Protein AF-A0A9X2FZ15-F1 (afdb_monomer)

Organism: NCBI:txid2955316

Radius of gyration: 39.69 Å; Cα contacts (8 Å, |Δi|>4): 1031; chains: 1; bounding box: 92×50×105 Å

Sequence (385 aa):
AGALTAAAVDLENRGTAGAEGDGANATDGGAPWITTAADPGEAVTFPMRIENLGPTADSYNLSLATPLPAGWLVEFRLADGTIVSNTGTLPSGTAREIDVIVTPPAGARAATVPVEIAVTSPVSGQGDQIHNAIAVNAVADLSITADQTVQAAPGGTVDILHTLTNEGNVDITAGAIGVTGLSAFSGAIYHDANGDGRLDATDPLVTDIADITGGLAAGETLSLIHHVQVSGVAGQTEAATLTIGSSLNGGALSDADTSDNSLVDRITVVSGDVVLVKTQAVDPGCTGTPGSYGKTRQDVSPGQCIRYRITASNSGADPVSDVVVQDIVPAYTALETCGTACAAAVTPAGSSSVDITAAPNIRSTHGTLAPGGVATLEFTVRVDD

InterPro domains:
  IPR001434 Large cysteine-rich periplasmic protein OmcB-like, DUF11 domain [PF01345] (298-383)
  IPR018905 Alpha-galactosidase, NEW3 domain [PF10633] (39-120)
  IPR047589 DUF11 repeat [TIGR01451] (297-333)

Structure (mmCIF, N/CA/C/O backbone):
data_AF-A0A9X2FZ15-F1
#
_entry.id   AF-A0A9X2FZ15-F1
#
loop_
_atom_site.group_PDB
_atom_site.id
_atom_site.type_symbol
_atom_site.label_atom_id
_atom_site.label_alt_id
_atom_site.label_comp_id
_atom_site.label_asym_id
_atom_site.label_entity_id
_atom_site.label_seq_id
_atom_site.pdbx_PDB_ins_code
_atom_site.Cartn_x
_atom_site.Cartn_y
_atom_site.Cartn_z
_atom_site.occupancy
_atom_site.B_iso_or_equiv
_atom_site.auth_seq_id
_atom_site.auth_comp_id
_atom_site.auth_asym_id
_atom_site.auth_atom_id
_atom_site.pdbx_PDB_model_num
ATOM 1 N N . ALA A 1 1 ? -39.139 -5.967 64.032 1.00 39.38 1 ALA A N 1
ATOM 2 C CA . ALA A 1 1 ? -38.500 -6.837 63.031 1.00 39.38 1 ALA A CA 1
ATOM 3 C C . ALA A 1 1 ? -37.493 -5.976 62.288 1.00 39.38 1 ALA A C 1
ATOM 5 O O . ALA A 1 1 ? -37.913 -5.019 61.652 1.00 39.38 1 ALA A O 1
ATOM 6 N N . GLY A 1 2 ? -36.194 -6.199 62.499 1.00 44.75 2 GLY A N 1
ATOM 7 C CA . GLY A 1 2 ? -35.161 -5.486 61.746 1.00 44.75 2 GLY A CA 1
ATOM 8 C C . GLY A 1 2 ? -35.177 -6.002 60.315 1.00 44.75 2 GLY A C 1
ATOM 9 O O . GLY A 1 2 ? -35.158 -7.216 60.121 1.00 44.75 2 GLY A O 1
ATOM 10 N N . ALA A 1 3 ? -35.305 -5.109 59.337 1.00 49.47 3 ALA A N 1
ATOM 11 C CA . ALA A 1 3 ? -35.182 -5.490 57.940 1.00 49.47 3 ALA A CA 1
ATOM 12 C C . ALA A 1 3 ? -33.769 -6.051 57.726 1.00 49.47 3 ALA A C 1
ATOM 14 O O . ALA A 1 3 ? -32.789 -5.364 58.009 1.00 49.47 3 ALA A O 1
ATOM 15 N N . LEU A 1 4 ? -33.667 -7.309 57.289 1.00 54.88 4 LEU A N 1
ATOM 16 C CA . LEU A 1 4 ? -32.420 -7.829 56.742 1.00 54.88 4 LEU A CA 1
ATOM 17 C C . LEU A 1 4 ? -32.161 -7.062 55.445 1.00 54.88 4 LEU A C 1
ATOM 19 O O . LEU A 1 4 ? -32.938 -7.182 54.499 1.00 54.88 4 LEU A O 1
ATOM 23 N N . THR A 1 5 ? -31.110 -6.250 55.414 1.00 65.56 5 THR A N 1
ATOM 24 C CA . THR A 1 5 ? -30.569 -5.717 54.165 1.00 65.56 5 THR A CA 1
ATOM 25 C C . THR A 1 5 ? -30.105 -6.894 53.309 1.00 65.56 5 THR A C 1
ATOM 27 O O . THR A 1 5 ? -29.388 -7.773 53.789 1.00 65.56 5 THR A O 1
ATOM 30 N N . ALA A 1 6 ? -30.581 -6.965 52.067 1.00 77.62 6 ALA A N 1
ATOM 31 C CA . ALA A 1 6 ? -30.168 -8.004 51.129 1.00 77.62 6 ALA A CA 1
ATOM 32 C C . ALA A 1 6 ? -28.701 -7.797 50.712 1.00 77.62 6 ALA A C 1
ATOM 34 O O . ALA A 1 6 ? -28.172 -6.691 50.822 1.00 77.62 6 ALA A O 1
ATOM 35 N N . ALA A 1 7 ? -28.042 -8.856 50.236 1.00 81.81 7 ALA A N 1
ATOM 36 C CA . ALA A 1 7 ? -26.752 -8.711 49.569 1.00 81.81 7 ALA A CA 1
ATOM 37 C C . ALA A 1 7 ? -26.916 -7.816 48.327 1.00 81.81 7 ALA A C 1
ATOM 39 O O . ALA A 1 7 ? -27.902 -7.938 47.600 1.00 81.81 7 ALA A O 1
ATOM 40 N N . ALA A 1 8 ? -25.971 -6.910 48.102 1.00 89.62 8 ALA A N 1
ATOM 41 C CA . ALA A 1 8 ? -25.977 -5.973 46.988 1.00 89.62 8 ALA A CA 1
ATOM 42 C C . ALA A 1 8 ? -24.535 -5.582 46.650 1.00 89.62 8 ALA A C 1
ATOM 44 O O . ALA A 1 8 ? -23.678 -5.543 47.535 1.00 89.62 8 ALA A O 1
ATOM 45 N N . VAL A 1 9 ? -24.289 -5.299 45.379 1.00 93.75 9 VAL A N 1
ATOM 46 C CA . VAL A 1 9 ? -23.019 -4.802 44.853 1.00 93.75 9 VAL A CA 1
ATOM 47 C C . VAL A 1 9 ? -23.324 -3.644 43.921 1.00 93.75 9 VAL A C 1
ATOM 49 O O . VAL A 1 9 ? -24.395 -3.638 43.320 1.00 93.75 9 VAL A O 1
ATOM 52 N N . ASP A 1 10 ? -22.407 -2.691 43.865 1.00 94.38 10 ASP A N 1
ATOM 53 C CA . ASP A 1 10 ? -22.473 -1.525 42.987 1.00 94.38 10 ASP A CA 1
ATOM 54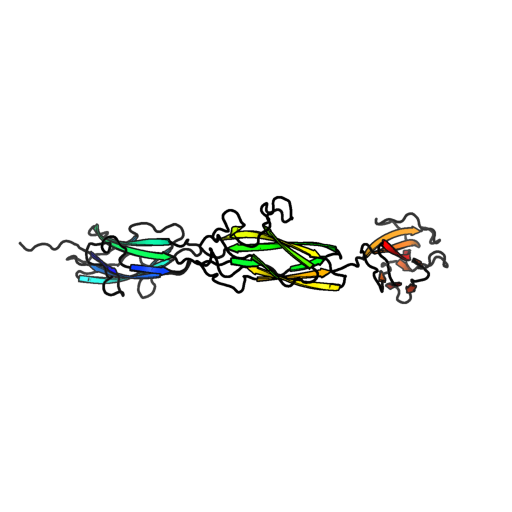 C C . ASP A 1 10 ? -21.185 -1.476 42.160 1.00 94.38 10 ASP A C 1
ATOM 56 O O . ASP A 1 10 ? -20.082 -1.579 42.716 1.00 94.38 10 ASP A O 1
ATOM 60 N N . LEU A 1 11 ? -21.325 -1.412 40.839 1.00 95.38 11 LEU A N 1
ATOM 61 C CA . LEU A 1 11 ? -20.245 -1.295 39.868 1.00 95.38 11 LEU A CA 1
ATOM 62 C C . LEU A 1 11 ? -20.351 0.058 39.163 1.00 95.38 11 LEU A C 1
ATOM 64 O O . LEU A 1 11 ? -21.236 0.278 38.345 1.00 95.38 11 LEU A O 1
ATOM 68 N N . GLU A 1 12 ? -19.372 0.918 39.408 1.00 94.75 12 GLU A N 1
ATOM 69 C CA . GLU A 1 12 ? -19.364 2.303 38.932 1.00 94.75 12 GLU A CA 1
ATOM 70 C C . GLU A 1 12 ? -18.065 2.627 38.180 1.00 94.75 12 GLU A C 1
ATOM 72 O O . GLU A 1 12 ? -16.965 2.185 38.537 1.00 94.75 12 GLU A O 1
ATOM 77 N N . ASN A 1 13 ? -18.181 3.430 37.126 1.00 95.12 13 ASN A N 1
ATOM 78 C CA . ASN A 1 13 ? -17.062 4.114 36.497 1.00 95.12 13 ASN A CA 1
ATOM 79 C C . ASN A 1 13 ? -16.433 5.110 37.480 1.00 95.12 13 ASN A C 1
ATOM 81 O O . ASN A 1 13 ? -17.105 5.758 38.279 1.00 95.12 13 ASN A O 1
ATOM 85 N N . ARG A 1 14 ? -15.122 5.314 37.365 1.00 93.19 14 ARG A N 1
ATOM 86 C CA . ARG A 1 14 ? -14.395 6.383 38.055 1.00 93.19 14 ARG A CA 1
ATOM 87 C C . ARG A 1 14 ? -13.862 7.416 37.071 1.00 93.19 14 ARG A C 1
ATOM 89 O O . ARG A 1 14 ? -13.725 7.182 35.875 1.00 93.19 14 ARG A O 1
ATOM 96 N N . GLY A 1 15 ? -13.481 8.572 37.607 1.00 83.12 15 GLY A N 1
ATOM 97 C CA . GLY A 1 15 ? -12.668 9.558 36.891 1.00 83.12 15 GLY A CA 1
ATOM 98 C C . GLY A 1 15 ? -13.437 10.512 35.976 1.00 83.12 15 GLY A C 1
ATOM 99 O O . GLY A 1 15 ? -12.858 11.517 35.572 1.00 83.12 15 GLY A O 1
ATOM 100 N N . THR A 1 16 ? -14.728 10.271 35.722 1.00 79.94 16 THR A N 1
ATOM 101 C CA . THR A 1 16 ? -15.588 11.173 34.941 1.00 79.94 16 THR A CA 1
ATOM 102 C C . THR A 1 16 ? -16.822 11.549 35.752 1.00 79.94 16 THR A C 1
ATOM 104 O O . THR A 1 16 ? -17.725 10.737 35.924 1.00 79.94 16 THR A O 1
ATOM 107 N N . ALA A 1 17 ? -16.845 12.786 36.257 1.00 80.19 17 ALA A N 1
ATOM 108 C CA . ALA A 1 17 ? -17.938 13.277 37.090 1.00 80.19 17 ALA A CA 1
ATOM 109 C C . ALA A 1 17 ? -19.267 13.313 36.317 1.00 80.19 17 ALA A C 1
ATOM 111 O O . ALA A 1 17 ? -19.342 13.946 35.262 1.00 80.19 17 ALA A O 1
ATOM 112 N N . GLY A 1 18 ? -20.310 12.690 36.862 1.00 78.69 18 GLY A N 1
ATOM 113 C CA . GLY A 1 18 ? -21.631 12.565 36.240 1.00 78.69 18 GLY A CA 1
ATOM 114 C C . GLY A 1 18 ? -21.777 11.401 35.253 1.00 78.69 18 GLY A C 1
ATOM 115 O O . GLY A 1 18 ? -22.830 11.289 34.632 1.00 78.69 18 GLY A O 1
ATOM 116 N N . ALA A 1 19 ? -20.748 10.563 35.093 1.00 83.38 19 ALA A N 1
ATOM 117 C CA . ALA A 1 19 ? -20.765 9.362 34.253 1.00 83.38 19 ALA A CA 1
ATOM 118 C C . ALA A 1 19 ? -20.367 8.095 35.033 1.00 83.38 19 ALA A C 1
ATOM 120 O O . ALA A 1 19 ? -19.973 7.087 34.441 1.00 83.38 19 ALA A O 1
ATOM 121 N N . GLU A 1 20 ? -20.437 8.162 36.364 1.00 86.50 20 GLU A N 1
ATOM 122 C CA . GLU A 1 20 ? -20.109 7.064 37.270 1.00 86.50 20 GLU A CA 1
ATOM 123 C C . GLU A 1 20 ? -21.027 5.857 37.037 1.00 86.50 20 GLU A C 1
ATOM 125 O O . GLU A 1 20 ? -20.581 4.718 37.110 1.00 86.50 20 GLU A O 1
ATOM 130 N N . GLY A 1 21 ? -22.287 6.095 36.673 1.00 79.00 21 GLY A N 1
ATOM 131 C CA . GLY A 1 21 ? -23.334 5.088 36.800 1.00 79.00 21 GLY A CA 1
ATOM 132 C C . GLY A 1 21 ? -23.759 4.942 38.257 1.00 79.00 21 GLY A C 1
ATOM 133 O O . GLY A 1 21 ? -22.931 5.031 39.160 1.00 79.00 21 GLY A O 1
ATOM 134 N N . ASP A 1 22 ? -25.062 4.797 38.506 1.00 71.00 22 ASP A N 1
ATOM 135 C CA . ASP A 1 22 ? -25.569 4.603 39.862 1.00 71.00 22 ASP A CA 1
ATOM 136 C C . ASP A 1 22 ? -26.588 3.460 39.971 1.00 71.00 22 ASP A C 1
ATOM 138 O O . ASP A 1 22 ? -27.569 3.349 39.223 1.00 71.00 22 ASP A O 1
ATOM 142 N N . GLY A 1 23 ? -26.351 2.591 40.958 1.00 74.12 23 GLY A N 1
ATOM 143 C CA . GLY A 1 23 ? -27.224 1.471 41.272 1.00 74.12 23 GLY A CA 1
ATOM 144 C C . GLY A 1 23 ? -27.398 0.500 40.103 1.00 74.12 23 GLY A C 1
ATOM 145 O O . GLY A 1 23 ? -26.535 0.330 39.258 1.00 74.12 23 GLY A O 1
ATOM 146 N N . ALA A 1 24 ? -28.568 -0.137 40.020 1.00 75.94 24 ALA A N 1
ATOM 147 C CA . ALA A 1 24 ? -28.814 -1.230 39.071 1.00 75.94 24 ALA A CA 1
ATOM 148 C C . ALA A 1 24 ? -28.994 -0.793 37.594 1.00 75.94 24 ALA A C 1
ATOM 150 O O . ALA A 1 24 ? -29.508 -1.570 36.782 1.00 75.94 24 ALA A O 1
ATOM 151 N N . ASN A 1 25 ? -28.666 0.455 37.243 1.00 85.31 25 ASN A N 1
ATOM 152 C CA . ASN A 1 25 ? -28.857 0.994 35.898 1.00 85.31 25 ASN A CA 1
ATOM 153 C C . ASN A 1 25 ? -27.592 0.818 35.053 1.00 85.31 25 ASN A C 1
ATOM 155 O O . ASN A 1 25 ? -26.713 1.677 35.020 1.00 85.31 25 ASN A O 1
ATOM 159 N N . ALA A 1 26 ? -27.556 -0.253 34.265 1.00 89.88 26 ALA A N 1
ATOM 160 C CA . ALA A 1 26 ? -26.392 -0.557 33.438 1.00 89.88 26 ALA A CA 1
ATOM 161 C C . ALA A 1 26 ? -26.110 0.474 32.320 1.00 89.88 26 ALA A C 1
ATOM 163 O O . ALA A 1 26 ? -25.002 0.513 31.797 1.00 89.88 26 ALA A O 1
ATOM 164 N N . THR A 1 27 ? -27.076 1.327 31.959 1.00 92.38 27 THR A N 1
ATOM 165 C CA . THR A 1 27 ? -26.976 2.315 30.863 1.00 92.38 27 THR A CA 1
ATOM 166 C C . THR A 1 27 ? -27.419 3.710 31.302 1.00 92.38 27 THR A C 1
ATOM 168 O O . THR A 1 27 ? -28.358 3.815 32.093 1.00 92.38 27 THR A O 1
ATOM 171 N N . ASP A 1 28 ? -26.885 4.757 30.669 1.00 91.75 28 ASP A N 1
ATOM 172 C CA . ASP A 1 28 ? -27.368 6.138 30.798 1.00 91.75 28 ASP A CA 1
ATOM 173 C C . ASP A 1 28 ? -28.550 6.382 29.846 1.00 91.75 28 ASP A C 1
ATOM 175 O O . ASP A 1 28 ? -28.390 6.697 28.666 1.00 91.75 28 ASP A O 1
ATOM 179 N N . GLY A 1 29 ? -29.773 6.118 30.316 1.00 88.56 29 GLY A N 1
ATOM 180 C CA . GLY A 1 29 ? -30.982 6.334 29.510 1.00 88.56 29 GLY A CA 1
ATOM 181 C C . GLY A 1 29 ? -31.036 5.508 28.212 1.00 88.56 29 GLY A C 1
ATOM 182 O O . GLY A 1 29 ? -31.689 5.915 27.251 1.00 88.56 29 GLY A O 1
ATOM 183 N N . GLY A 1 30 ? -30.355 4.356 28.181 1.00 89.94 30 GLY A N 1
ATOM 184 C CA . GLY A 1 30 ? -30.206 3.486 27.009 1.00 89.94 30 GLY A CA 1
ATOM 185 C C . GLY A 1 30 ? -28.927 3.713 26.192 1.00 89.94 30 GLY A C 1
ATOM 186 O O . GLY A 1 30 ? -28.680 2.952 25.258 1.00 89.94 30 GLY A O 1
ATOM 187 N N . ALA A 1 31 ? -28.112 4.716 26.533 1.00 93.06 31 ALA A N 1
ATOM 188 C CA . ALA A 1 31 ? -26.788 4.947 25.958 1.00 93.06 31 ALA A CA 1
ATOM 189 C C . ALA A 1 31 ? -25.666 4.376 26.856 1.00 93.06 31 ALA A C 1
ATOM 191 O O . ALA A 1 31 ? -25.897 4.109 28.040 1.00 93.06 31 ALA A O 1
ATOM 192 N N . PRO A 1 32 ? -24.445 4.180 26.324 1.00 95.25 32 PRO A N 1
ATOM 193 C CA . PRO A 1 32 ? -23.276 3.903 27.154 1.00 95.25 32 PRO A CA 1
ATOM 194 C C . PRO A 1 32 ? -22.980 5.073 28.099 1.00 95.25 32 PRO A C 1
ATOM 196 O O . PRO A 1 32 ? -23.051 6.226 27.678 1.00 95.25 32 PRO A O 1
ATOM 199 N N . TRP A 1 33 ? -22.584 4.774 29.335 1.00 95.25 33 TRP A N 1
ATOM 200 C CA . TRP A 1 33 ? -22.177 5.773 30.328 1.00 95.25 33 TRP A CA 1
ATOM 201 C C . TRP A 1 33 ? -20.930 6.545 29.887 1.00 95.25 33 TRP A C 1
ATOM 203 O O . TRP A 1 33 ? -20.878 7.768 29.988 1.00 95.25 33 TRP A O 1
ATOM 213 N N . ILE A 1 34 ? -19.928 5.838 29.357 1.00 95.38 34 ILE A N 1
ATOM 214 C CA . ILE A 1 34 ? -18.713 6.439 28.801 1.00 95.38 34 ILE A CA 1
ATOM 215 C C . ILE A 1 34 ? -18.479 5.886 27.399 1.00 95.38 34 ILE A C 1
ATOM 217 O O . ILE A 1 34 ? -18.497 4.676 27.190 1.00 95.38 34 ILE A O 1
ATOM 221 N N . THR A 1 35 ? -18.215 6.778 26.443 1.00 96.56 35 THR A N 1
ATOM 222 C CA . THR A 1 35 ? -17.678 6.418 25.125 1.00 96.56 35 THR A CA 1
ATOM 223 C C . THR A 1 35 ? -16.321 7.081 24.939 1.00 96.56 35 THR A C 1
ATOM 225 O O . THR A 1 35 ? -16.234 8.308 24.945 1.00 96.56 35 THR A O 1
ATOM 228 N N . THR A 1 36 ? -15.275 6.279 24.748 1.00 96.62 36 THR A N 1
ATOM 229 C CA . THR A 1 36 ? -13.902 6.772 24.554 1.00 96.62 36 THR A CA 1
ATOM 230 C C . THR A 1 36 ? -13.427 6.458 23.142 1.00 96.62 36 THR A C 1
ATOM 232 O O . THR A 1 36 ? -13.644 5.354 22.646 1.00 96.62 36 THR A O 1
ATOM 235 N N . ALA A 1 37 ? -12.790 7.426 22.485 1.00 97.38 37 ALA A N 1
ATOM 236 C CA . ALA A 1 37 ? -12.199 7.228 21.166 1.00 97.38 37 ALA A CA 1
ATOM 237 C C . ALA A 1 37 ? -10.859 6.480 21.261 1.00 97.38 37 ALA A C 1
ATOM 239 O O . ALA A 1 37 ? -10.099 6.711 22.202 1.00 97.38 37 ALA A O 1
ATOM 240 N N . ALA A 1 38 ? -10.569 5.623 20.284 1.00 97.38 38 ALA A N 1
ATOM 241 C CA . ALA A 1 38 ? -9.298 4.911 20.169 1.00 97.38 38 ALA A CA 1
ATOM 242 C C . ALA A 1 38 ? -8.925 4.688 18.707 1.00 97.38 38 ALA A C 1
ATOM 244 O O . ALA A 1 38 ? -9.791 4.354 17.895 1.00 97.38 38 ALA A O 1
ATOM 245 N N . ASP A 1 39 ? -7.643 4.809 18.382 1.00 95.81 39 ASP A N 1
ATOM 246 C CA . ASP A 1 39 ? -7.140 4.329 17.099 1.00 95.81 39 ASP A CA 1
ATOM 247 C C . ASP A 1 39 ? -7.061 2.788 17.111 1.00 95.81 39 ASP A C 1
ATOM 249 O O . ASP A 1 39 ? -6.976 2.169 18.180 1.00 95.81 39 ASP A O 1
ATOM 253 N N . PRO A 1 40 ? -7.130 2.122 15.947 1.00 96.19 40 PRO A N 1
ATOM 254 C CA . PRO A 1 40 ? -6.924 0.679 15.862 1.00 96.19 40 PRO A CA 1
ATOM 255 C C . PRO A 1 40 ? -5.605 0.252 16.521 1.00 96.19 40 PRO A C 1
ATOM 257 O O . PRO A 1 40 ? -4.556 0.828 16.261 1.00 96.19 40 PRO A O 1
ATOM 260 N N . GLY A 1 41 ? -5.645 -0.773 17.376 1.00 96.56 41 GLY A N 1
ATOM 261 C CA . GLY A 1 41 ? -4.471 -1.244 18.120 1.00 96.56 41 GLY A CA 1
ATOM 262 C C . GLY A 1 41 ? -4.171 -0.494 19.424 1.00 96.56 41 GLY A C 1
ATOM 263 O O . GLY A 1 41 ? -3.431 -1.029 20.250 1.00 96.56 41 GLY A O 1
ATOM 264 N N . GLU A 1 42 ? -4.766 0.679 19.660 1.00 97.81 42 GLU A N 1
ATOM 265 C CA . GLU A 1 42 ? -4.502 1.490 20.854 1.00 97.81 42 GLU A CA 1
ATOM 266 C C . GLU A 1 42 ? -5.431 1.135 22.020 1.00 97.81 42 GLU A C 1
ATOM 268 O O . GLU A 1 42 ? -6.655 1.084 21.892 1.00 97.81 42 GLU A O 1
ATOM 273 N N . ALA A 1 43 ? -4.850 0.885 23.195 1.00 97.75 43 ALA A N 1
ATOM 274 C CA . ALA A 1 43 ? -5.601 0.458 24.371 1.00 97.75 43 ALA A CA 1
ATOM 275 C C . ALA A 1 43 ? -6.364 1.615 25.039 1.00 97.75 43 ALA A C 1
ATOM 277 O O . ALA A 1 43 ? -5.836 2.709 25.232 1.00 97.75 43 ALA A O 1
ATOM 278 N N . VAL A 1 44 ? -7.584 1.328 25.493 1.00 97.94 44 VAL A N 1
ATOM 279 C CA . VAL A 1 44 ? -8.413 2.220 26.313 1.00 97.94 44 VAL A CA 1
ATOM 280 C C . VAL A 1 44 ? -8.555 1.640 27.710 1.00 97.94 44 VAL A C 1
ATOM 282 O O . VAL A 1 44 ? -8.801 0.446 27.869 1.00 97.94 44 VAL A O 1
ATOM 285 N N . THR A 1 45 ? -8.473 2.499 28.723 1.00 97.38 45 THR A N 1
ATOM 286 C CA . THR A 1 45 ? -8.686 2.116 30.121 1.00 97.38 45 THR A CA 1
ATOM 287 C C . THR A 1 45 ? -9.977 2.720 30.656 1.00 97.38 45 THR A C 1
ATOM 289 O O . THR A 1 45 ? -10.141 3.939 30.650 1.00 97.38 45 THR A O 1
ATOM 292 N N . PHE A 1 46 ? -10.855 1.872 31.193 1.00 96.81 46 PHE A N 1
ATOM 293 C CA . PHE A 1 46 ? -11.994 2.272 32.015 1.00 96.81 46 PHE A CA 1
ATOM 294 C C . PHE A 1 46 ? -11.670 1.999 33.491 1.00 96.81 46 PHE A C 1
ATOM 296 O O . PHE A 1 46 ? -11.642 0.835 33.900 1.00 96.81 46 PHE A O 1
ATOM 303 N N . PRO A 1 47 ? -11.376 3.027 34.304 1.00 96.31 47 PRO A N 1
ATOM 304 C CA . PRO A 1 47 ? -11.183 2.849 35.738 1.00 96.31 47 PRO A CA 1
ATOM 305 C C . PRO A 1 47 ? -12.537 2.635 36.431 1.00 96.31 47 PRO A C 1
ATOM 307 O O . PRO A 1 47 ? -13.457 3.424 36.245 1.00 96.31 47 PRO A O 1
ATOM 310 N N . MET A 1 48 ? -12.651 1.595 37.258 1.00 95.62 48 MET A N 1
ATOM 311 C CA . MET A 1 48 ? -13.910 1.098 37.839 1.00 95.62 48 MET A CA 1
ATOM 312 C C . MET A 1 48 ? -13.816 0.881 39.348 1.00 95.62 48 MET A C 1
ATOM 314 O O . MET A 1 48 ? -12.813 0.355 39.841 1.00 95.62 48 MET A O 1
ATOM 318 N N . ARG A 1 49 ? -14.863 1.215 40.100 1.00 95.62 49 ARG A N 1
ATOM 319 C CA . ARG A 1 49 ? -15.000 0.914 41.531 1.00 95.62 49 ARG A CA 1
ATOM 320 C C . ARG A 1 49 ? -16.123 -0.098 41.744 1.00 95.62 49 ARG A C 1
ATOM 322 O O . ARG A 1 49 ? -17.182 -0.008 41.144 1.00 95.62 49 ARG A O 1
ATOM 329 N N . ILE A 1 50 ? -15.838 -1.104 42.568 1.00 96.25 50 ILE A N 1
ATOM 330 C CA . ILE A 1 50 ? -16.763 -2.189 42.905 1.00 96.25 50 ILE A CA 1
ATOM 331 C C . ILE A 1 50 ? -16.981 -2.150 44.408 1.00 96.25 50 ILE A C 1
ATOM 333 O O . ILE A 1 50 ? -16.043 -2.431 45.159 1.00 96.25 50 ILE A O 1
ATOM 337 N N . GLU A 1 51 ? -18.186 -1.812 44.853 1.00 95.81 51 GLU A N 1
ATOM 338 C CA . GLU A 1 51 ? -18.528 -1.667 46.267 1.00 95.81 51 GLU A CA 1
ATOM 339 C C . GLU A 1 51 ? -19.457 -2.784 46.748 1.00 95.81 51 GLU A C 1
ATOM 341 O O . GLU A 1 51 ? -20.495 -3.065 46.156 1.00 95.81 51 GLU A O 1
ATOM 346 N N . ASN A 1 52 ? -19.101 -3.424 47.865 1.00 95.81 52 ASN A N 1
ATOM 347 C CA . ASN A 1 52 ? -19.980 -4.382 48.525 1.00 95.81 52 ASN A CA 1
ATOM 348 C C . ASN A 1 52 ? -20.966 -3.651 49.447 1.00 95.81 52 ASN A C 1
ATOM 350 O O . ASN A 1 52 ? -20.622 -3.300 50.578 1.00 95.81 52 ASN A O 1
ATOM 354 N N . LEU A 1 53 ? -22.207 -3.491 48.997 1.00 94.19 53 LEU A N 1
ATOM 355 C CA . LEU A 1 53 ? -23.301 -2.888 49.766 1.00 94.19 53 LEU A CA 1
ATOM 356 C C . LEU A 1 53 ? -24.066 -3.908 50.633 1.00 94.19 53 LEU A C 1
ATOM 358 O O . LEU A 1 53 ? -24.972 -3.543 51.386 1.00 94.19 53 LEU A O 1
ATOM 362 N N . GLY A 1 54 ? -23.717 -5.194 50.545 1.00 91.81 54 GLY A N 1
ATOM 363 C CA . GLY A 1 54 ? -24.305 -6.257 51.351 1.00 91.81 54 GLY A CA 1
ATOM 364 C C . GLY A 1 54 ? -23.874 -6.212 52.825 1.00 91.81 54 GLY A C 1
ATOM 365 O O . GLY A 1 54 ? -22.844 -5.629 53.167 1.00 91.81 54 GLY A O 1
ATOM 366 N N . PRO A 1 55 ? -24.619 -6.867 53.735 1.00 92.56 55 PRO A N 1
ATOM 367 C CA . PRO A 1 55 ? -24.318 -6.869 55.173 1.00 92.56 55 PRO A CA 1
ATOM 368 C C . PRO A 1 55 ? -23.137 -7.774 55.569 1.00 92.56 55 PRO A C 1
ATOM 370 O O . PRO A 1 55 ? -22.682 -7.733 56.713 1.00 92.56 55 PRO A O 1
ATOM 373 N N . THR A 1 56 ? -22.657 -8.626 54.660 1.00 94.00 56 THR A N 1
ATOM 374 C CA . THR A 1 56 ? -21.588 -9.606 54.898 1.00 94.00 56 THR A CA 1
ATOM 375 C C . THR A 1 56 ? -20.462 -9.436 53.892 1.00 94.00 56 THR A C 1
ATOM 377 O O . THR A 1 56 ? -20.678 -8.925 52.797 1.00 94.00 56 THR A O 1
ATOM 380 N N . ALA A 1 57 ? -19.260 -9.894 54.249 1.00 96.38 57 ALA A N 1
ATOM 381 C CA . ALA A 1 57 ? -18.151 -9.941 53.305 1.00 96.38 57 ALA A CA 1
ATOM 382 C C . ALA A 1 57 ? -18.484 -10.855 52.114 1.00 96.38 57 ALA A C 1
ATOM 384 O O . ALA A 1 57 ? -19.080 -11.916 52.302 1.00 96.38 57 ALA A O 1
ATOM 385 N N . ASP A 1 58 ? -18.082 -10.441 50.916 1.00 97.12 58 ASP A N 1
ATOM 386 C CA . ASP A 1 58 ? -18.347 -11.147 49.661 1.00 97.12 58 ASP A CA 1
ATOM 387 C C . ASP A 1 58 ? -17.128 -11.044 48.725 1.00 97.12 58 ASP A C 1
ATOM 389 O O . ASP A 1 58 ? -16.115 -10.455 49.086 1.00 97.12 58 ASP A O 1
ATOM 393 N N . SER A 1 59 ? -17.178 -11.634 47.540 1.00 97.31 59 SER A N 1
ATOM 394 C CA . SER A 1 59 ? -16.175 -11.505 46.482 1.00 97.31 59 SER A CA 1
ATOM 395 C C . SER A 1 59 ? -16.877 -11.534 45.136 1.00 97.31 59 SER A C 1
ATOM 397 O O . SER A 1 59 ? -17.872 -12.238 45.007 1.00 97.31 59 SER A O 1
ATOM 399 N N . TYR A 1 60 ? -16.352 -10.844 44.129 1.00 98.12 60 TYR A N 1
ATOM 400 C CA . TYR A 1 60 ? -17.023 -10.717 42.839 1.00 98.12 60 TYR A CA 1
ATOM 401 C C . TYR A 1 60 ? -16.087 -11.107 41.699 1.00 98.12 60 TYR A C 1
ATOM 403 O O . TYR A 1 60 ? -14.970 -10.598 41.603 1.00 98.12 60 TYR A O 1
ATOM 411 N N . ASN A 1 61 ? -16.536 -12.033 40.850 1.00 98.56 61 ASN A N 1
ATOM 412 C CA . ASN A 1 61 ? -15.859 -12.382 39.605 1.00 98.56 61 ASN A CA 1
ATOM 413 C C . ASN A 1 61 ? -16.019 -11.239 38.604 1.00 98.56 61 ASN A C 1
ATOM 415 O O . ASN A 1 61 ? -17.105 -10.676 38.503 1.00 98.56 61 ASN A O 1
ATOM 419 N N . LEU A 1 62 ? -14.950 -10.932 37.873 1.00 98.56 62 LEU A N 1
ATOM 420 C CA . LEU A 1 62 ? -14.893 -9.882 36.859 1.00 98.56 62 LEU A CA 1
ATOM 421 C C . LEU A 1 62 ? -15.078 -10.510 35.480 1.00 98.56 62 LEU A C 1
ATOM 423 O O . LEU A 1 62 ? -14.432 -11.512 35.160 1.00 98.56 62 LEU A O 1
ATOM 427 N N . SER A 1 63 ? -15.970 -9.948 34.675 1.00 98.19 63 SER A N 1
ATOM 428 C CA . SER A 1 63 ? -16.325 -10.507 33.374 1.00 98.19 63 SER A CA 1
ATOM 429 C C . SER A 1 63 ? -16.869 -9.441 32.431 1.00 98.19 63 SER A C 1
ATOM 431 O O . SER A 1 63 ? -17.115 -8.303 32.829 1.00 98.19 63 SER A O 1
ATOM 433 N N . LEU A 1 64 ? -17.069 -9.830 31.175 1.00 98.06 64 LEU A N 1
ATOM 434 C CA . LEU A 1 64 ? -17.907 -9.091 30.244 1.00 98.06 64 LEU A CA 1
ATOM 435 C C . LEU A 1 64 ? -19.308 -9.708 30.234 1.00 98.06 64 LEU A C 1
ATOM 437 O O . LEU A 1 64 ? -19.427 -10.935 30.190 1.00 98.06 64 LEU A O 1
ATOM 441 N N . ALA A 1 65 ? -20.349 -8.876 30.244 1.00 96.25 65 ALA A N 1
ATOM 442 C CA . ALA A 1 65 ? -21.730 -9.325 30.070 1.00 96.25 65 ALA A CA 1
ATOM 443 C C . ALA A 1 65 ? -21.942 -9.901 28.662 1.00 96.25 65 ALA A C 1
ATOM 445 O O . ALA A 1 65 ? -22.535 -10.969 28.500 1.00 96.25 65 ALA A O 1
ATOM 446 N N . THR A 1 66 ? -21.370 -9.220 27.667 1.00 96.44 66 THR A N 1
ATOM 447 C CA . THR A 1 66 ? -21.368 -9.624 26.263 1.00 96.44 66 THR A CA 1
ATOM 448 C C . THR A 1 66 ? -19.925 -9.753 25.770 1.00 96.44 66 THR A C 1
ATOM 450 O O . THR A 1 66 ? -19.130 -8.834 25.975 1.00 96.44 66 THR A O 1
ATOM 453 N N . PRO A 1 67 ? -19.542 -10.871 25.120 1.00 96.75 67 PRO A N 1
ATOM 454 C CA . PRO A 1 67 ? -18.206 -11.013 24.554 1.00 96.75 67 PRO A CA 1
ATOM 455 C C . PRO A 1 67 ? -17.889 -9.906 23.543 1.00 96.75 67 PRO A C 1
ATOM 457 O O . PRO A 1 67 ? -18.715 -9.590 22.686 1.00 96.75 67 PRO A O 1
ATOM 460 N N . LEU A 1 68 ? -16.670 -9.364 23.608 1.00 97.56 68 LEU A N 1
ATOM 461 C CA . LEU A 1 68 ? -16.171 -8.437 22.592 1.00 97.56 68 LEU A CA 1
ATOM 462 C C . LEU A 1 68 ? -16.028 -9.137 21.226 1.00 97.56 68 LEU A C 1
ATOM 464 O O . LEU A 1 68 ? -15.907 -10.369 21.171 1.00 97.56 68 LEU A O 1
ATOM 468 N N . PRO A 1 69 ? -16.006 -8.375 20.116 1.00 97.31 69 PRO A N 1
ATOM 469 C CA . PRO A 1 69 ? -15.738 -8.934 18.797 1.00 97.31 69 PRO A CA 1
ATOM 470 C C . PRO A 1 69 ? -14.402 -9.689 18.746 1.00 97.31 69 PRO A C 1
ATOM 472 O O . PRO A 1 69 ? -13.480 -9.432 19.523 1.00 97.31 69 PRO A O 1
ATOM 475 N N . ALA A 1 70 ? -14.274 -10.618 17.797 1.00 95.69 70 ALA A N 1
ATOM 476 C CA . ALA A 1 70 ? -13.046 -11.391 17.629 1.00 95.69 70 ALA A CA 1
ATOM 477 C C . ALA A 1 70 ? -11.817 -10.478 17.438 1.00 95.69 70 ALA A C 1
ATOM 479 O O . ALA A 1 70 ? -11.878 -9.482 16.719 1.00 95.69 70 ALA A O 1
ATOM 480 N N . GLY A 1 71 ? -10.700 -10.833 18.080 1.00 96.06 71 GLY A N 1
ATOM 481 C CA . GLY A 1 71 ? -9.436 -10.088 18.008 1.00 96.06 71 GLY A CA 1
ATOM 482 C C . GLY A 1 71 ? -9.287 -8.956 19.028 1.00 96.06 71 GLY A C 1
ATOM 483 O O . GLY A 1 71 ? -8.177 -8.465 19.203 1.00 96.06 71 GLY A O 1
ATOM 484 N N . TRP A 1 72 ? -10.356 -8.574 19.731 1.00 98.19 72 TRP A N 1
ATOM 485 C CA . TRP A 1 72 ? -10.267 -7.632 20.846 1.00 98.19 72 TRP A CA 1
ATOM 486 C C . TRP A 1 72 ? -9.666 -8.296 22.083 1.00 98.19 72 TRP A C 1
ATOM 488 O O . TRP A 1 72 ? -9.932 -9.466 22.371 1.00 98.19 72 TRP A O 1
ATOM 498 N N . LEU A 1 73 ? -8.886 -7.525 22.836 1.00 98.12 73 LEU A N 1
ATOM 499 C CA . LEU A 1 73 ? -8.324 -7.948 24.114 1.00 98.12 73 LEU A CA 1
ATOM 500 C C . LEU A 1 73 ? -9.004 -7.191 25.252 1.00 98.12 73 LEU A C 1
ATOM 502 O O . LEU A 1 73 ? -9.297 -6.006 25.122 1.00 98.12 73 LEU A O 1
ATOM 506 N N . VAL A 1 74 ? -9.241 -7.883 26.366 1.00 98.38 74 VAL A N 1
ATOM 507 C CA . VAL A 1 74 ? -9.704 -7.285 27.620 1.00 98.38 74 VAL A CA 1
ATOM 508 C C . VAL A 1 74 ? -8.894 -7.839 28.781 1.00 98.38 74 VAL A C 1
ATOM 510 O O . VAL A 1 74 ? -8.686 -9.048 28.895 1.00 98.38 74 VAL A O 1
ATOM 513 N N . GLU A 1 75 ? -8.461 -6.952 29.664 1.00 98.44 75 GLU A N 1
ATOM 514 C CA . GLU A 1 75 ? -7.757 -7.295 30.888 1.00 98.44 75 GLU A CA 1
ATOM 515 C C . GLU A 1 75 ? -8.319 -6.483 32.051 1.00 98.44 75 GLU A C 1
ATOM 517 O O . GLU A 1 75 ? -8.499 -5.272 31.959 1.00 98.44 75 GLU A O 1
ATOM 522 N N . PHE A 1 76 ? -8.549 -7.151 33.176 1.00 98.50 76 PHE A N 1
ATOM 523 C CA . PHE A 1 76 ? -8.888 -6.494 34.431 1.00 98.50 76 PHE A CA 1
ATOM 524 C C . PHE A 1 76 ? -7.623 -6.414 35.274 1.00 98.50 76 PHE A C 1
ATOM 526 O O . PHE A 1 76 ? -7.034 -7.449 35.599 1.00 98.50 76 PHE A O 1
ATOM 533 N N . ARG A 1 77 ? -7.187 -5.206 35.619 1.00 98.31 77 ARG A N 1
ATOM 534 C CA . ARG A 1 77 ? -5.932 -4.975 36.335 1.00 98.31 77 ARG A CA 1
ATOM 535 C C . ARG A 1 77 ? -6.142 -4.191 37.619 1.00 98.31 77 ARG A C 1
ATOM 537 O O . ARG A 1 77 ? -7.064 -3.394 37.748 1.00 98.31 77 ARG A O 1
ATOM 544 N N . LEU A 1 78 ? -5.273 -4.434 38.589 1.00 96.31 78 LEU A N 1
ATOM 545 C CA . LEU A 1 78 ? -5.109 -3.548 39.739 1.00 96.31 78 LEU A CA 1
ATOM 546 C C . LEU A 1 78 ? -4.223 -2.359 39.377 1.00 96.31 78 LEU A C 1
ATOM 548 O O . LEU A 1 78 ? -3.506 -2.399 38.381 1.00 96.31 78 LEU A O 1
ATOM 552 N N . ALA A 1 79 ? -4.193 -1.356 40.255 1.00 91.19 79 ALA A N 1
ATOM 553 C CA . ALA A 1 79 ? -3.338 -0.178 40.105 1.00 91.19 79 ALA A CA 1
ATOM 554 C C . ALA A 1 79 ? -1.830 -0.504 40.005 1.00 91.19 79 ALA A C 1
ATOM 556 O O . ALA A 1 79 ? -1.058 0.300 39.494 1.00 91.19 79 ALA A O 1
ATOM 557 N N . ASP A 1 80 ? -1.396 -1.677 40.483 1.00 93.62 80 ASP A N 1
ATOM 558 C CA . ASP A 1 80 ? -0.015 -2.164 40.345 1.00 93.62 80 ASP A CA 1
ATOM 559 C C . ASP A 1 80 ? 0.245 -2.941 39.036 1.00 93.62 80 ASP A C 1
ATOM 561 O O . ASP A 1 80 ? 1.352 -3.431 38.812 1.00 93.62 80 ASP A O 1
ATOM 565 N N . GLY A 1 81 ? -0.764 -3.056 38.167 1.00 93.94 81 GLY A N 1
ATOM 566 C CA . GLY A 1 81 ? -0.712 -3.754 36.885 1.00 93.94 81 GLY A CA 1
ATOM 567 C C . GLY A 1 81 ? -1.035 -5.250 36.947 1.00 93.94 81 GLY A C 1
ATOM 568 O O . GLY A 1 81 ? -1.070 -5.893 35.895 1.00 93.94 81 GLY A O 1
ATOM 569 N N . THR A 1 82 ? -1.289 -5.820 38.130 1.00 97.12 82 THR A N 1
ATOM 570 C CA . THR A 1 82 ? -1.615 -7.247 38.284 1.00 97.12 82 THR A CA 1
ATOM 571 C C . THR A 1 82 ? -2.941 -7.584 37.608 1.00 97.12 82 THR A C 1
ATOM 573 O O . THR A 1 82 ? -3.968 -7.006 37.960 1.00 97.12 82 THR A O 1
ATOM 576 N N . ILE A 1 83 ? -2.936 -8.561 36.694 1.00 98.06 83 ILE A N 1
ATOM 577 C CA . ILE A 1 83 ? -4.160 -9.089 36.074 1.00 98.06 83 ILE A CA 1
ATOM 578 C C . ILE A 1 83 ? -4.932 -9.921 37.100 1.00 98.06 83 ILE A C 1
ATOM 580 O O . ILE A 1 83 ? -4.378 -10.812 37.746 1.00 98.06 83 ILE A O 1
ATOM 584 N N . VAL A 1 84 ? -6.225 -9.647 37.230 1.00 98.19 84 VAL A N 1
ATOM 585 C CA . VAL A 1 84 ? -7.128 -10.310 38.170 1.00 98.19 84 VAL A CA 1
ATOM 586 C C . VAL A 1 84 ? -8.410 -10.747 37.470 1.00 98.19 84 VAL A C 1
ATOM 588 O O . VAL A 1 84 ? -8.821 -10.167 36.480 1.00 98.19 84 VAL A O 1
ATOM 591 N N . SER A 1 85 ? -9.076 -11.770 37.997 1.00 97.88 85 SER A N 1
ATOM 592 C CA . SER A 1 85 ? -10.411 -12.199 37.544 1.00 97.88 85 SER A CA 1
ATOM 593 C C . SER A 1 85 ? -11.465 -12.106 38.649 1.00 97.88 85 SER A C 1
ATOM 595 O O . SER A 1 85 ? -12.619 -12.477 38.452 1.00 97.88 85 SER A O 1
ATOM 597 N N . ASN A 1 86 ? -11.073 -11.631 39.833 1.00 97.75 86 ASN A N 1
ATOM 598 C CA . ASN A 1 86 ? -11.931 -11.516 41.003 1.00 97.75 86 ASN A CA 1
ATOM 599 C C . ASN A 1 86 ? -11.442 -10.375 41.912 1.00 97.75 86 ASN A C 1
ATOM 601 O O . ASN A 1 86 ? -10.244 -10.071 41.973 1.00 97.75 86 ASN A O 1
ATOM 605 N N . THR A 1 87 ? -12.361 -9.755 42.651 1.00 97.25 87 THR A N 1
ATOM 606 C CA . THR A 1 87 ? -12.052 -8.679 43.606 1.00 97.25 87 THR A CA 1
ATOM 607 C C . THR A 1 87 ? -11.258 -9.141 44.832 1.00 97.25 87 THR A C 1
ATOM 609 O O . THR A 1 87 ? -10.701 -8.317 45.550 1.00 97.25 87 THR A O 1
ATOM 612 N N . GLY A 1 88 ? -11.216 -10.441 45.108 1.00 96.25 88 GLY A N 1
ATOM 613 C CA . GLY A 1 88 ? -10.936 -10.960 46.440 1.00 96.25 88 GLY A CA 1
ATOM 614 C C . GLY A 1 88 ? -12.085 -10.660 47.406 1.00 96.25 88 GLY A C 1
ATOM 615 O O . GLY A 1 88 ? -13.136 -10.143 47.014 1.00 96.25 88 GLY A O 1
ATOM 616 N N . THR A 1 89 ? -11.889 -10.991 48.682 1.00 96.75 89 THR A N 1
ATOM 617 C CA . THR A 1 89 ? -12.877 -10.709 49.727 1.00 96.75 89 THR A CA 1
ATOM 618 C C . THR A 1 89 ? -12.987 -9.207 49.992 1.00 96.75 89 THR A C 1
ATOM 620 O O . THR A 1 89 ? -12.019 -8.569 50.401 1.00 96.75 89 THR A O 1
ATOM 623 N N . LEU A 1 90 ? -14.193 -8.674 49.832 1.00 97.19 90 LEU A N 1
ATOM 624 C CA . LEU A 1 90 ? -14.608 -7.320 50.163 1.00 97.19 90 LEU A CA 1
ATOM 625 C C . LEU A 1 90 ? -15.523 -7.339 51.393 1.00 97.19 90 LEU A C 1
ATOM 627 O O . LEU A 1 90 ? -16.646 -7.848 51.308 1.00 97.19 90 LEU A O 1
ATOM 631 N N . PRO A 1 91 ? -15.089 -6.802 52.549 1.00 97.25 91 PRO A N 1
ATOM 632 C CA . PRO A 1 91 ? -15.979 -6.544 53.679 1.00 97.25 91 PRO A CA 1
ATOM 633 C C . PRO A 1 91 ? -17.182 -5.655 53.318 1.00 97.25 91 PRO A C 1
ATOM 635 O O . PRO A 1 91 ? -17.158 -4.917 52.334 1.00 97.25 91 PRO A O 1
ATOM 638 N N . SER A 1 92 ? -18.224 -5.703 54.148 1.00 95.56 92 SER A N 1
ATOM 639 C CA . SER A 1 92 ? -19.406 -4.841 54.006 1.00 95.56 92 SER A CA 1
ATOM 640 C C . SER A 1 92 ? -19.021 -3.354 54.021 1.00 95.56 92 SER A C 1
ATOM 642 O O . SER A 1 92 ? -18.248 -2.931 54.884 1.00 95.56 92 SER A O 1
ATOM 644 N N . GLY A 1 93 ? -19.547 -2.583 53.067 1.00 94.62 93 GLY A N 1
ATOM 645 C CA . GLY A 1 93 ? -19.293 -1.148 52.901 1.00 94.62 93 GLY A CA 1
ATOM 646 C C . GLY A 1 93 ? -17.885 -0.802 52.412 1.00 94.62 93 GLY A C 1
ATOM 647 O O . GLY A 1 93 ? -17.454 0.340 52.549 1.00 94.62 93 GLY A O 1
ATOM 648 N N . THR A 1 94 ? -17.128 -1.782 51.908 1.00 97.56 94 THR A N 1
ATOM 649 C CA . THR A 1 94 ? -15.805 -1.542 51.316 1.00 97.56 94 THR A CA 1
ATOM 650 C C . THR A 1 94 ? -15.845 -1.731 49.812 1.00 97.56 94 THR A C 1
ATOM 652 O O . THR A 1 94 ? -16.659 -2.495 49.288 1.00 97.56 94 THR A O 1
ATOM 655 N N . ALA A 1 95 ? -14.927 -1.049 49.134 1.00 96.12 95 ALA A N 1
ATOM 656 C CA . ALA A 1 95 ? -14.821 -1.082 47.692 1.00 96.12 95 ALA A CA 1
ATOM 657 C C . ALA A 1 95 ? -13.423 -1.490 47.229 1.00 96.12 95 ALA A C 1
ATOM 659 O O . ALA A 1 95 ? -12.436 -1.343 47.958 1.00 96.12 95 ALA A O 1
ATOM 660 N N . ARG A 1 96 ? -13.346 -1.975 45.991 1.00 96.88 96 ARG A N 1
ATOM 661 C CA . ARG A 1 96 ? -12.090 -2.213 45.285 1.00 96.88 96 ARG A CA 1
ATOM 662 C C . ARG A 1 96 ? -12.077 -1.503 43.950 1.00 96.88 96 ARG A C 1
ATOM 664 O O . ARG A 1 96 ? -13.063 -1.499 43.223 1.00 96.88 96 ARG A O 1
ATOM 671 N N . GLU A 1 97 ? -10.918 -0.952 43.641 1.00 97.19 97 GLU A N 1
ATOM 672 C CA . GLU A 1 97 ? -10.629 -0.313 42.371 1.00 97.19 97 GLU A CA 1
ATOM 673 C C . GLU A 1 97 ? -9.998 -1.313 41.398 1.00 97.19 97 GLU A C 1
ATOM 675 O O . GLU A 1 97 ? -9.096 -2.070 41.774 1.00 97.19 97 GLU A O 1
ATOM 680 N N . ILE A 1 98 ? -10.490 -1.318 40.162 1.00 97.62 98 ILE A N 1
ATOM 681 C CA . ILE A 1 98 ? -10.015 -2.131 39.040 1.00 97.62 98 ILE A CA 1
ATOM 682 C C . ILE A 1 98 ? -9.935 -1.241 37.805 1.00 97.62 98 ILE A C 1
ATOM 684 O O . ILE A 1 98 ? -10.821 -0.424 37.589 1.00 97.62 98 ILE A O 1
ATOM 688 N N . ASP A 1 99 ? -8.919 -1.436 36.978 1.00 98.00 99 ASP A N 1
ATOM 689 C CA . ASP A 1 99 ? -8.832 -0.857 35.644 1.00 98.00 99 ASP A CA 1
ATOM 690 C C . ASP A 1 99 ? -9.205 -1.924 34.612 1.00 98.00 99 ASP A C 1
ATOM 692 O O . ASP A 1 99 ? -8.633 -3.017 34.596 1.00 98.00 99 ASP A O 1
ATOM 696 N N . VAL A 1 100 ? -10.187 -1.623 33.764 1.00 98.19 100 VAL A N 1
ATOM 697 C CA . VAL A 1 100 ? -10.582 -2.473 32.637 1.00 98.19 100 VAL A CA 1
ATOM 698 C C . VAL A 1 100 ? -9.893 -1.933 31.397 1.00 98.19 100 VAL A C 1
ATOM 700 O O . VAL A 1 100 ? -10.270 -0.886 30.877 1.00 98.19 100 VAL A O 1
ATOM 703 N N . ILE A 1 101 ? -8.861 -2.635 30.947 1.00 98.44 101 ILE A N 1
ATOM 704 C CA . ILE A 1 101 ? -8.094 -2.267 29.761 1.00 98.44 101 ILE A CA 1
ATOM 705 C C . ILE A 1 101 ? -8.640 -3.059 28.586 1.00 98.44 101 ILE A C 1
ATOM 707 O O . ILE A 1 101 ? -8.685 -4.288 28.634 1.00 98.44 101 ILE A O 1
ATOM 711 N N . VAL A 1 102 ? -9.061 -2.357 27.542 1.00 98.56 102 VAL A N 1
ATOM 712 C CA . VAL A 1 102 ? -9.626 -2.946 26.333 1.00 98.56 102 VAL A CA 1
ATOM 713 C C . VAL A 1 102 ? -8.844 -2.449 25.127 1.00 98.56 102 VAL A C 1
ATOM 715 O O . VAL A 1 102 ? -8.658 -1.246 24.961 1.00 98.56 102 VAL A O 1
ATOM 718 N N . THR A 1 103 ? -8.401 -3.370 24.276 1.00 98.50 103 THR A N 1
ATOM 719 C CA . THR A 1 103 ? -7.593 -3.051 23.093 1.00 98.50 103 THR A CA 1
ATOM 720 C C . THR A 1 103 ? -8.306 -3.534 21.825 1.00 98.50 103 THR A C 1
ATOM 722 O O . THR A 1 103 ? -8.506 -4.748 21.680 1.00 98.50 103 THR A O 1
ATOM 725 N N . PRO A 1 104 ? -8.700 -2.628 20.907 1.00 98.25 104 PRO A N 1
ATOM 726 C CA . PRO A 1 104 ? -9.120 -3.001 19.564 1.00 98.25 104 PRO A CA 1
ATOM 727 C C . PRO A 1 104 ? -7.951 -3.650 18.809 1.00 98.25 104 PRO A C 1
ATOM 729 O O . PRO A 1 104 ? -6.805 -3.247 19.000 1.00 98.25 104 PRO A O 1
ATOM 732 N N . PRO A 1 105 ? -8.194 -4.623 17.917 1.00 97.44 105 PRO A N 1
ATOM 733 C CA . PRO A 1 105 ? -7.137 -5.122 17.041 1.00 97.44 105 PRO A CA 1
ATOM 734 C C . PRO A 1 105 ? -6.597 -4.006 16.125 1.00 97.44 105 PRO A C 1
ATOM 736 O O . PRO A 1 105 ? -7.321 -3.071 15.791 1.00 97.44 105 PRO A O 1
ATOM 739 N N . ALA A 1 106 ? -5.349 -4.136 15.662 1.00 92.19 106 ALA A N 1
ATOM 740 C CA . ALA A 1 106 ? -4.678 -3.140 14.810 1.00 92.19 106 ALA A CA 1
ATOM 741 C C . ALA A 1 106 ? -5.399 -2.844 13.475 1.00 92.19 106 ALA A C 1
ATOM 743 O O . ALA A 1 106 ? -5.214 -1.782 12.906 1.00 92.19 106 ALA A O 1
ATOM 744 N N . GLY A 1 107 ? -6.253 -3.756 12.992 1.00 92.00 107 GLY A N 1
ATOM 745 C CA . GLY A 1 107 ? -7.106 -3.561 11.808 1.00 92.00 107 GLY A CA 1
ATOM 746 C C . GLY A 1 107 ? -8.592 -3.385 12.139 1.00 92.00 107 GLY A C 1
ATOM 747 O O . GLY A 1 107 ? -9.448 -3.692 11.309 1.00 92.00 107 GLY A O 1
ATOM 748 N N . ALA A 1 108 ? -8.934 -2.999 13.374 1.00 96.62 108 ALA A N 1
ATOM 749 C CA . ALA A 1 108 ? -10.324 -2.803 13.775 1.00 96.62 108 ALA A CA 1
ATOM 750 C C . ALA A 1 108 ? -10.998 -1.763 12.876 1.00 96.62 108 ALA A C 1
ATOM 752 O O . ALA A 1 108 ? -10.548 -0.624 12.800 1.00 96.62 108 ALA A O 1
ATOM 753 N N . ARG A 1 109 ? -12.101 -2.145 12.225 1.00 95.56 109 ARG A N 1
ATOM 754 C CA . ARG A 1 109 ? -12.913 -1.231 11.412 1.00 95.56 109 ARG A CA 1
ATOM 755 C C . ARG A 1 109 ? -13.483 -0.112 12.282 1.00 95.56 109 ARG A C 1
ATOM 757 O O . ARG A 1 109 ? -13.894 -0.370 13.414 1.00 95.56 109 ARG A O 1
ATOM 764 N N . ALA A 1 110 ? -13.567 1.093 11.722 1.00 95.88 110 ALA A N 1
ATOM 765 C CA . ALA A 1 110 ? -14.192 2.234 12.382 1.00 95.88 110 ALA A CA 1
ATOM 766 C C . ALA A 1 110 ? -15.644 1.907 12.774 1.00 95.88 110 ALA A C 1
ATOM 768 O O . ALA A 1 110 ? -16.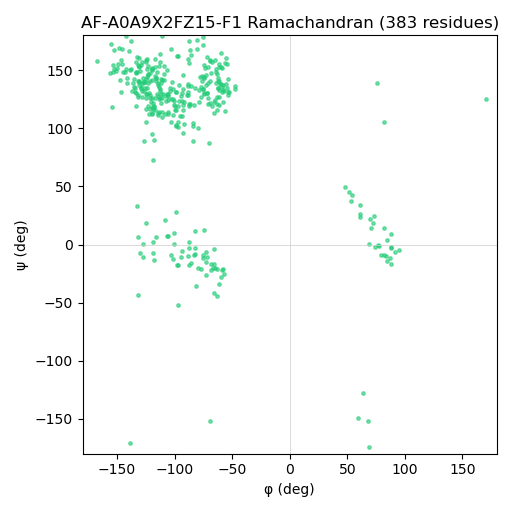492 1.635 11.919 1.00 95.88 110 ALA A O 1
ATOM 769 N N . ALA A 1 111 ? -15.914 1.882 14.077 1.00 96.50 111 ALA A N 1
ATOM 770 C CA . ALA A 1 111 ? -17.204 1.524 14.655 1.00 96.50 111 ALA A CA 1
ATOM 771 C C . ALA A 1 111 ? -17.246 1.891 16.142 1.00 96.50 111 ALA A C 1
ATOM 773 O O . ALA A 1 111 ? -16.214 1.951 16.809 1.00 96.50 111 ALA A O 1
ATOM 774 N N . THR A 1 112 ? -18.453 2.047 16.685 1.00 97.81 112 THR A N 1
ATOM 775 C CA . THR A 1 112 ? -18.661 2.100 18.137 1.00 97.81 112 THR A CA 1
ATOM 776 C C . THR A 1 112 ? -18.971 0.699 18.652 1.00 97.81 112 THR A C 1
ATOM 778 O O . THR A 1 112 ? -19.993 0.116 18.289 1.00 97.81 112 THR A O 1
ATOM 781 N N . VAL A 1 113 ? -18.093 0.158 19.497 1.00 98.06 113 VAL A N 1
ATOM 782 C CA . VAL A 1 113 ? -18.215 -1.180 20.087 1.00 98.06 113 VAL A CA 1
ATOM 783 C C . VAL A 1 113 ? -18.584 -1.054 21.567 1.00 98.06 113 VAL A C 1
ATOM 785 O O . VAL A 1 113 ? -17.855 -0.391 22.309 1.00 98.06 113 VAL A O 1
ATOM 788 N N . PRO A 1 114 ? -19.693 -1.666 22.023 1.00 97.81 114 PRO A N 1
ATOM 789 C CA . PRO A 1 114 ? -20.050 -1.667 23.435 1.00 97.81 114 PRO A CA 1
ATOM 790 C C . PRO A 1 114 ? -19.070 -2.521 24.249 1.00 97.81 114 PRO A C 1
ATOM 792 O O . PRO A 1 114 ? -18.650 -3.600 23.830 1.00 97.81 114 PRO A O 1
ATOM 795 N N . VAL A 1 115 ? -18.737 -2.032 25.437 1.00 98.00 115 VAL A N 1
ATOM 796 C CA . VAL A 1 115 ? -17.925 -2.699 26.454 1.00 98.00 115 VAL A CA 1
ATOM 797 C C . VAL A 1 115 ? -18.798 -2.832 27.697 1.00 98.00 115 VAL A C 1
ATOM 799 O O . VAL A 1 115 ? -18.927 -1.899 28.487 1.00 98.00 115 VAL A O 1
ATOM 802 N N . GLU A 1 116 ? -19.438 -3.988 27.843 1.00 97.25 116 GLU A N 1
ATOM 803 C CA . GLU A 1 116 ? -20.377 -4.259 28.934 1.00 97.25 116 GLU A CA 1
ATOM 804 C C . GLU A 1 116 ? -19.662 -5.045 30.030 1.00 97.25 116 GLU A C 1
ATOM 806 O O . GLU A 1 116 ? -19.409 -6.244 29.886 1.00 97.25 116 GLU A O 1
ATOM 811 N N . ILE A 1 117 ? -19.295 -4.368 31.116 1.00 97.62 117 ILE A N 1
ATOM 812 C CA . ILE A 1 117 ? -18.590 -4.982 32.241 1.00 97.62 117 ILE A CA 1
ATOM 813 C C . ILE A 1 117 ? -19.610 -5.532 33.230 1.00 97.62 117 ILE A C 1
ATOM 815 O O . ILE A 1 117 ? -20.593 -4.870 33.548 1.00 97.62 117 ILE A O 1
ATOM 819 N N . ALA A 1 118 ? -19.358 -6.739 33.733 1.00 96.81 118 ALA A N 1
ATOM 820 C CA . ALA A 1 118 ? -20.206 -7.405 34.706 1.00 96.81 118 ALA A CA 1
ATOM 821 C C . ALA A 1 118 ? -19.398 -7.940 35.886 1.00 96.81 118 ALA A C 1
ATOM 823 O O . ALA A 1 118 ? -18.332 -8.547 35.715 1.00 96.81 118 ALA A O 1
ATOM 824 N N . VAL A 1 119 ? -19.970 -7.794 37.078 1.00 97.38 119 VAL A N 1
ATOM 825 C CA . VAL A 1 119 ? -19.493 -8.436 38.299 1.00 97.38 119 VAL A CA 1
ATOM 826 C C . VAL A 1 119 ? -20.537 -9.403 38.836 1.00 97.38 119 VAL A C 1
ATOM 828 O O . VAL A 1 119 ? -21.735 -9.144 38.777 1.00 97.38 119 VAL A O 1
ATOM 831 N N . THR A 1 120 ? -20.114 -10.557 39.348 1.00 97.38 120 THR A N 1
ATOM 832 C CA . THR A 1 120 ? -21.039 -11.523 39.967 1.00 97.38 120 THR A CA 1
ATOM 833 C C . THR A 1 120 ? -20.371 -12.257 41.115 1.00 97.38 120 THR A C 1
ATOM 835 O O . THR A 1 120 ? -19.267 -12.788 40.976 1.00 97.38 120 THR A O 1
ATOM 838 N N . SER A 1 121 ? -21.049 -12.315 42.256 1.00 97.31 121 SER A N 1
ATOM 839 C CA . SER A 1 121 ? -20.593 -13.068 43.411 1.00 97.31 121 SER A CA 1
ATOM 840 C C . SER A 1 121 ? -20.845 -14.566 43.225 1.00 97.31 121 SER A C 1
ATOM 842 O O . SER A 1 121 ? -21.989 -14.975 43.012 1.00 97.31 121 SER A O 1
ATOM 844 N N . PRO A 1 122 ? -19.821 -15.425 43.390 1.00 95.94 122 PRO A N 1
ATOM 845 C CA . PRO A 1 122 ? -20.018 -16.867 43.461 1.00 95.94 122 PRO A CA 1
ATOM 846 C C . PRO A 1 122 ? -20.605 -17.322 44.811 1.00 95.94 122 PRO A C 1
ATOM 848 O O . PRO A 1 122 ? -20.941 -18.495 44.956 1.00 95.94 122 PRO A O 1
ATOM 851 N N . VAL A 1 123 ? -20.695 -16.430 45.807 1.00 93.62 123 VAL A N 1
ATOM 852 C CA . VAL A 1 123 ? -21.169 -16.735 47.166 1.00 93.62 123 VAL A CA 1
ATOM 853 C C . VAL A 1 123 ? -22.644 -16.376 47.322 1.00 93.62 123 VAL A C 1
ATOM 855 O O . VAL A 1 123 ? -23.434 -17.211 47.759 1.00 93.62 123 VAL A O 1
ATOM 858 N N . SER A 1 124 ? -23.020 -15.145 46.971 1.00 93.75 124 SER A N 1
ATOM 859 C CA . SER A 1 124 ? -24.385 -14.632 47.116 1.00 93.75 124 SER A CA 1
ATOM 860 C C . SER A 1 124 ? -25.203 -14.706 45.827 1.00 93.75 124 SER A C 1
ATOM 862 O O . SER A 1 124 ? -26.427 -14.620 45.889 1.00 93.75 124 SER A O 1
ATOM 864 N N . GLY A 1 125 ? -24.553 -14.869 44.668 1.00 93.00 125 GLY A N 1
ATOM 865 C CA . GLY A 1 125 ? -25.197 -14.811 43.353 1.00 93.00 125 GLY A CA 1
ATOM 866 C C . GLY A 1 125 ? -25.570 -13.397 42.901 1.00 93.00 125 GLY A C 1
ATOM 867 O O . GLY A 1 125 ? -26.073 -13.236 41.793 1.00 93.00 125 GLY A O 1
ATOM 868 N N . GLN A 1 126 ? -25.323 -12.3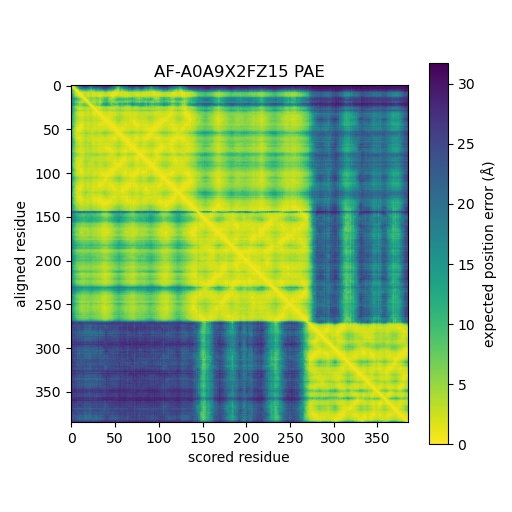79 43.731 1.00 93.19 126 GLN A N 1
ATOM 869 C CA . GLN A 1 126 ? -25.589 -10.986 43.387 1.00 93.19 126 GLN A CA 1
ATOM 870 C C . GLN A 1 126 ? -24.572 -10.485 42.370 1.00 93.19 126 GLN A C 1
ATOM 872 O O . GLN A 1 126 ? -23.401 -10.862 42.407 1.00 93.19 126 GLN A O 1
ATOM 877 N N . GLY A 1 127 ? -25.014 -9.610 41.481 1.00 94.00 127 GLY A N 1
ATOM 878 C CA . GLY A 1 127 ? -24.170 -9.023 40.461 1.00 94.00 127 GLY A CA 1
ATOM 879 C C . GLY A 1 127 ? -24.677 -7.661 40.044 1.00 94.00 127 GLY A C 1
ATOM 880 O O . GLY A 1 127 ? -25.799 -7.283 40.382 1.00 94.00 127 GLY A O 1
ATOM 881 N N . ASP A 1 128 ? -23.822 -6.966 39.315 1.00 95.81 128 ASP A N 1
ATOM 882 C CA . ASP A 1 128 ? -24.106 -5.666 38.732 1.00 95.81 128 ASP A CA 1
ATOM 883 C C . ASP A 1 128 ? -23.374 -5.532 37.393 1.00 95.81 128 ASP A C 1
ATOM 885 O O . ASP A 1 128 ? -22.438 -6.296 37.109 1.00 95.81 128 ASP A O 1
ATOM 889 N N . GLN A 1 129 ? -23.843 -4.626 36.541 1.00 95.19 129 GLN A N 1
ATOM 890 C CA . GLN A 1 129 ? -23.347 -4.437 35.183 1.00 95.19 129 GLN A CA 1
ATOM 891 C C . GLN A 1 129 ? -23.330 -2.962 34.803 1.00 95.19 129 GLN A C 1
ATOM 893 O O . GLN A 1 129 ? -24.210 -2.209 35.197 1.00 95.19 129 GLN A O 1
ATOM 898 N N . ILE A 1 130 ? -22.375 -2.577 33.960 1.00 95.56 130 ILE A N 1
ATOM 899 C CA . ILE A 1 130 ? -22.271 -1.220 33.421 1.00 95.56 130 ILE A CA 1
ATOM 900 C C . ILE A 1 130 ? -21.841 -1.244 31.955 1.00 95.56 130 ILE A C 1
ATOM 902 O O . ILE A 1 130 ? -21.004 -2.051 31.541 1.00 95.56 130 ILE A O 1
ATOM 906 N N . HIS A 1 131 ? -22.455 -0.378 31.152 1.00 96.19 131 HIS A N 1
ATOM 907 C CA . HIS A 1 131 ? -22.265 -0.299 29.711 1.00 96.19 131 HIS A CA 1
ATOM 908 C C . HIS A 1 131 ? -21.419 0.924 29.375 1.00 96.19 131 HIS A C 1
ATOM 910 O O . HIS A 1 131 ? -21.872 2.061 29.497 1.00 96.19 131 HIS A O 1
ATOM 916 N N . ASN A 1 132 ? -20.211 0.674 28.887 1.00 97.25 132 ASN A N 1
ATOM 917 C CA . ASN A 1 132 ? -19.353 1.664 28.249 1.00 97.25 132 ASN A CA 1
ATOM 918 C C . ASN A 1 132 ? -19.232 1.345 26.754 1.00 97.25 132 ASN A C 1
ATOM 920 O O . ASN A 1 132 ? -19.817 0.381 26.258 1.00 97.25 132 ASN A O 1
ATOM 924 N N . ALA A 1 133 ? -18.488 2.153 26.011 1.00 97.94 133 ALA A N 1
ATOM 925 C CA . ALA A 1 133 ? -18.193 1.895 24.613 1.00 97.94 133 ALA A CA 1
ATOM 926 C C . ALA A 1 133 ? -16.825 2.446 24.206 1.00 97.94 133 ALA A C 1
ATOM 928 O O . ALA A 1 133 ? -16.309 3.404 24.784 1.00 97.94 133 ALA A O 1
ATOM 929 N N . ILE A 1 134 ? -16.262 1.848 23.161 1.00 98.62 134 ILE A N 1
ATOM 930 C CA . ILE A 1 134 ? -15.088 2.361 22.460 1.00 98.62 134 ILE A CA 1
ATOM 931 C C . ILE A 1 134 ? -15.517 2.763 21.056 1.00 98.62 134 ILE A C 1
ATOM 933 O O . ILE A 1 134 ? -16.086 1.954 20.326 1.00 98.62 134 ILE A O 1
ATOM 937 N N . ALA A 1 135 ? -15.246 4.010 20.682 1.00 98.38 135 ALA A N 1
ATOM 938 C CA . ALA A 1 135 ? -15.378 4.488 19.314 1.00 98.38 135 ALA A CA 1
ATOM 939 C C . ALA A 1 135 ? -14.028 4.319 18.605 1.00 98.38 135 ALA A C 1
ATOM 941 O O . ALA A 1 135 ? -13.097 5.082 18.850 1.00 98.38 135 ALA A O 1
ATOM 942 N N . VAL A 1 136 ? -13.912 3.304 17.750 1.00 98.31 136 VAL A N 1
ATOM 943 C CA . VAL A 1 136 ? -12.717 3.108 16.924 1.00 98.31 136 VAL A CA 1
ATOM 944 C C . VAL A 1 136 ? -12.691 4.193 15.850 1.00 98.31 136 VAL A C 1
ATOM 946 O O . VAL A 1 136 ? -13.632 4.299 15.057 1.00 98.31 136 VAL A O 1
ATOM 949 N N . ASN A 1 137 ? -11.630 4.997 15.838 1.00 96.94 137 ASN A N 1
ATOM 950 C CA . ASN A 1 137 ? -11.450 6.096 14.899 1.00 96.94 137 ASN A CA 1
ATOM 951 C C . ASN A 1 137 ? -11.330 5.586 13.458 1.00 96.94 137 ASN A C 1
ATOM 953 O O . ASN A 1 137 ? -10.859 4.476 13.202 1.00 96.94 137 ASN A O 1
ATOM 957 N N . ALA A 1 138 ? -11.756 6.418 12.508 1.00 96.62 138 ALA A N 1
ATOM 958 C CA . ALA A 1 138 ? -11.491 6.203 11.093 1.00 96.62 138 ALA A CA 1
ATOM 959 C C . ALA A 1 138 ? -10.094 6.730 10.752 1.00 96.62 138 ALA A C 1
ATOM 961 O O . ALA A 1 138 ? -9.835 7.922 10.900 1.00 96.62 138 ALA A O 1
ATOM 962 N N . VAL A 1 139 ? -9.231 5.840 10.275 1.00 96.94 139 VAL A N 1
ATOM 963 C CA . VAL A 1 139 ? -7.873 6.118 9.812 1.00 96.94 139 VAL A CA 1
ATOM 964 C C . VAL A 1 139 ? -7.812 5.726 8.342 1.00 96.94 139 VAL A C 1
ATOM 966 O O . VAL A 1 139 ? -8.042 4.566 8.000 1.00 96.94 139 VAL A O 1
ATOM 969 N N . ALA A 1 140 ? -7.564 6.705 7.478 1.00 97.44 140 ALA A N 1
ATOM 970 C CA . ALA A 1 140 ? -7.358 6.506 6.050 1.00 97.44 140 ALA A CA 1
ATOM 971 C C . ALA A 1 140 ? -5.880 6.717 5.747 1.00 97.44 140 ALA A C 1
ATOM 973 O O . ALA A 1 140 ? -5.336 7.740 6.151 1.00 97.44 140 ALA A O 1
ATOM 974 N N . ASP A 1 141 ? -5.259 5.756 5.075 1.00 97.00 141 ASP A N 1
ATOM 975 C CA . ASP A 1 141 ? -3.817 5.761 4.847 1.00 97.00 141 ASP A CA 1
ATOM 976 C C . ASP A 1 141 ? -3.507 4.951 3.588 1.00 97.00 141 ASP A C 1
ATOM 978 O O . ASP A 1 141 ? -3.876 3.774 3.506 1.00 97.00 141 ASP A O 1
ATOM 982 N N . LEU A 1 142 ? -2.930 5.596 2.578 1.00 97.38 142 LEU A N 1
ATOM 983 C CA . LEU A 1 142 ? -2.533 4.983 1.319 1.00 97.38 142 LEU A CA 1
ATOM 984 C C . LEU A 1 142 ? -1.023 5.085 1.140 1.00 97.38 142 LEU A C 1
ATOM 986 O O . LEU A 1 142 ? -0.485 6.181 1.063 1.00 97.38 142 LEU A O 1
ATOM 990 N N . SER A 1 143 ? -0.373 3.948 0.905 1.00 96.50 143 SER A N 1
ATOM 991 C CA . SER A 1 143 ? 1.056 3.899 0.605 1.00 96.50 143 SER A CA 1
ATOM 992 C C . SER A 1 143 ? 1.297 3.397 -0.816 1.00 96.50 143 SER A C 1
ATOM 994 O O . SER A 1 143 ? 0.668 2.438 -1.279 1.00 96.50 143 SER A O 1
ATOM 996 N N . ILE A 1 144 ? 2.218 4.037 -1.542 1.00 94.94 144 ILE A N 1
ATOM 997 C CA . ILE A 1 144 ? 2.675 3.565 -2.853 1.00 94.94 144 ILE A CA 1
ATOM 998 C C . ILE A 1 144 ? 4.175 3.286 -2.810 1.00 94.94 144 ILE A C 1
ATOM 1000 O O . ILE A 1 144 ? 4.984 4.126 -2.423 1.00 94.94 144 ILE A O 1
ATOM 1004 N N . THR A 1 145 ? 4.569 2.077 -3.206 1.00 85.50 145 THR A N 1
ATOM 1005 C CA . THR A 1 145 ? 5.948 1.616 -2.989 1.00 85.50 145 THR A CA 1
ATOM 1006 C C . THR A 1 145 ? 6.791 1.512 -4.261 1.00 85.50 145 THR A C 1
ATOM 1008 O O . THR A 1 145 ? 6.308 1.045 -5.289 1.00 85.50 145 THR A O 1
ATOM 1011 N N . ALA A 1 146 ? 8.088 1.799 -4.070 1.00 79.75 146 ALA A N 1
ATOM 1012 C CA . ALA A 1 146 ? 9.265 1.541 -4.911 1.00 79.75 146 ALA A CA 1
ATOM 1013 C C . ALA A 1 146 ? 9.556 2.520 -6.065 1.00 79.75 146 ALA A C 1
ATOM 1015 O O . ALA A 1 146 ? 9.005 2.417 -7.154 1.00 79.75 146 ALA A O 1
ATOM 1016 N N . ASP A 1 147 ? 10.573 3.364 -5.867 1.00 89.94 147 ASP A N 1
ATOM 1017 C CA . ASP A 1 147 ? 11.283 4.028 -6.963 1.00 89.94 147 ASP A CA 1
ATOM 1018 C C . ASP A 1 147 ? 11.865 2.987 -7.925 1.00 89.94 147 ASP A C 1
ATOM 1020 O O . ASP A 1 147 ? 12.548 2.043 -7.502 1.00 89.94 147 ASP A O 1
ATOM 1024 N N . GLN A 1 148 ? 11.676 3.184 -9.229 1.00 92.25 148 GLN A N 1
ATOM 1025 C CA . GLN A 1 148 ? 12.241 2.289 -10.234 1.00 92.25 148 GLN A CA 1
ATOM 1026 C C . GLN A 1 148 ? 13.158 3.026 -11.196 1.00 92.25 148 GLN A C 1
ATOM 1028 O O . GLN A 1 148 ? 12.984 4.196 -11.518 1.00 92.25 148 GLN A O 1
ATOM 1033 N N . THR A 1 149 ? 14.186 2.330 -11.676 1.00 91.88 149 THR A N 1
ATOM 1034 C CA . THR A 1 149 ? 15.016 2.812 -12.780 1.00 91.88 149 THR A CA 1
ATOM 1035 C C . THR A 1 149 ? 14.920 1.823 -13.921 1.00 91.88 149 THR A C 1
ATOM 1037 O O . THR A 1 149 ? 15.329 0.671 -13.783 1.00 91.88 149 THR A O 1
ATOM 1040 N N . VAL A 1 150 ? 14.413 2.289 -15.056 1.00 92.25 150 VAL A N 1
ATOM 1041 C CA . VAL A 1 150 ? 14.220 1.472 -16.254 1.00 92.25 150 VAL A CA 1
ATOM 1042 C C . VAL A 1 150 ? 14.930 2.088 -17.451 1.00 92.25 150 VAL A C 1
ATOM 1044 O O . VAL A 1 150 ? 15.270 3.277 -17.477 1.00 92.25 150 VAL A O 1
ATOM 1047 N N . GLN A 1 151 ? 15.178 1.254 -18.453 1.00 89.50 151 GLN A N 1
ATOM 1048 C CA . GLN A 1 151 ? 15.757 1.672 -19.719 1.00 89.50 151 GLN A CA 1
ATOM 1049 C C . GLN A 1 151 ? 14.769 1.437 -20.849 1.00 89.50 151 GLN A C 1
ATOM 1051 O O . GLN A 1 151 ? 14.052 0.440 -20.861 1.00 89.50 151 GLN A O 1
ATOM 1056 N N . ALA A 1 152 ? 14.766 2.354 -21.807 1.00 88.38 152 ALA A N 1
ATOM 1057 C CA . ALA A 1 152 ? 13.926 2.275 -22.988 1.00 88.38 152 ALA A CA 1
ATOM 1058 C C . ALA A 1 152 ? 14.741 2.592 -24.239 1.00 88.38 152 ALA A C 1
ATOM 1060 O O . ALA A 1 152 ? 15.646 3.430 -24.207 1.00 88.38 152 ALA A O 1
ATOM 1061 N N . ALA A 1 153 ? 14.387 1.966 -25.357 1.00 84.25 153 ALA A N 1
ATOM 1062 C CA . ALA A 1 153 ? 14.878 2.400 -26.657 1.00 84.25 153 ALA A CA 1
ATOM 1063 C C . ALA A 1 153 ? 14.221 3.738 -27.060 1.00 84.25 153 ALA A C 1
ATOM 1065 O O . ALA A 1 153 ? 13.079 3.998 -26.664 1.00 84.25 153 ALA A O 1
ATOM 1066 N N . PRO A 1 154 ? 14.885 4.577 -27.879 1.00 85.56 154 PRO A N 1
ATOM 1067 C CA . PRO A 1 154 ? 14.243 5.742 -28.483 1.00 85.56 154 PRO A CA 1
ATOM 1068 C C . PRO A 1 154 ? 12.956 5.351 -29.228 1.00 85.56 154 PRO A C 1
ATOM 1070 O O . PRO A 1 154 ? 12.968 4.437 -30.052 1.00 85.56 154 PRO A O 1
ATOM 1073 N N . GLY A 1 155 ? 11.844 6.034 -28.948 1.00 85.31 155 GLY A N 1
ATOM 1074 C CA . GLY A 1 155 ? 10.530 5.743 -29.535 1.00 85.31 155 GLY A CA 1
ATOM 1075 C C . GLY A 1 155 ? 9.803 4.533 -28.931 1.00 85.31 155 GLY A C 1
ATOM 1076 O O . GLY A 1 155 ? 8.688 4.233 -29.356 1.00 85.31 155 GLY A O 1
ATOM 1077 N N . GLY A 1 156 ? 10.410 3.833 -27.970 1.00 87.81 156 GLY A N 1
ATOM 1078 C CA . GLY A 1 156 ? 9.814 2.676 -27.305 1.00 87.81 156 GLY A CA 1
ATOM 1079 C C . GLY A 1 156 ? 8.826 3.045 -26.199 1.00 87.81 156 GLY A C 1
ATOM 1080 O O . GLY A 1 156 ? 8.653 4.214 -25.847 1.00 87.81 156 GLY A O 1
ATOM 1081 N N . THR A 1 157 ? 8.209 2.017 -25.627 1.00 91.81 157 THR A N 1
ATOM 1082 C CA . THR A 1 157 ? 7.367 2.108 -24.432 1.00 91.81 157 THR A CA 1
ATOM 1083 C C . THR A 1 157 ? 7.983 1.305 -23.294 1.00 91.81 157 THR A C 1
ATOM 1085 O O . THR A 1 157 ? 8.697 0.328 -23.536 1.00 91.81 157 THR A O 1
ATOM 1088 N N . VAL A 1 158 ? 7.703 1.707 -22.059 1.00 94.12 158 VAL A N 1
ATOM 1089 C CA . VAL A 1 158 ? 8.018 0.931 -20.855 1.00 94.12 158 VAL A CA 1
ATOM 1090 C C . VAL A 1 158 ? 6.797 0.872 -19.953 1.00 94.12 158 VAL A C 1
ATOM 1092 O O . VAL A 1 158 ? 6.099 1.872 -19.805 1.00 94.12 158 VAL A O 1
ATOM 1095 N N . ASP A 1 159 ? 6.587 -0.295 -19.354 1.00 95.62 159 ASP A N 1
ATOM 1096 C CA . ASP A 1 159 ? 5.555 -0.540 -18.353 1.00 95.62 159 ASP A CA 1
ATOM 1097 C C . ASP A 1 159 ? 6.262 -0.783 -17.018 1.00 95.62 159 ASP A C 1
ATOM 1099 O O . ASP A 1 159 ? 7.132 -1.653 -16.917 1.00 95.62 159 ASP A O 1
ATOM 1103 N N . ILE A 1 160 ? 5.940 0.035 -16.019 1.00 95.44 160 ILE A N 1
ATOM 1104 C CA . ILE A 1 160 ? 6.573 0.030 -14.699 1.00 95.44 160 ILE A CA 1
ATOM 1105 C C . ILE A 1 160 ? 5.496 -0.333 -13.676 1.00 95.44 160 ILE A C 1
ATOM 1107 O O . ILE A 1 160 ? 4.512 0.389 -13.535 1.00 95.44 160 ILE A O 1
ATOM 1111 N N . LEU A 1 161 ? 5.651 -1.478 -13.010 1.00 95.19 161 LEU A N 1
ATOM 1112 C CA . LEU A 1 161 ? 4.654 -2.017 -12.083 1.00 95.19 161 LEU A CA 1
ATOM 1113 C C . LEU A 1 161 ? 4.880 -1.481 -10.668 1.00 95.19 161 LEU A C 1
ATOM 1115 O O . LEU A 1 161 ? 5.985 -1.595 -10.144 1.00 95.19 161 LEU A O 1
ATOM 1119 N N . HIS A 1 162 ? 3.816 -0.999 -10.038 1.00 95.75 162 HIS A N 1
ATOM 1120 C CA . HIS A 1 162 ? 3.790 -0.465 -8.679 1.00 95.75 162 HIS A CA 1
ATOM 1121 C C . HIS A 1 162 ? 2.690 -1.123 -7.853 1.00 95.75 162 HIS A C 1
ATOM 1123 O O . HIS A 1 162 ? 1.699 -1.615 -8.394 1.00 95.75 162 HIS A O 1
ATOM 1129 N N . THR A 1 163 ? 2.851 -1.091 -6.534 1.00 95.50 163 THR A N 1
ATOM 1130 C CA . THR A 1 163 ? 1.840 -1.568 -5.584 1.00 95.50 163 THR A CA 1
ATOM 1131 C C . THR A 1 163 ? 1.324 -0.392 -4.772 1.00 95.50 163 THR A C 1
ATOM 1133 O O . THR A 1 163 ? 2.121 0.345 -4.188 1.00 95.50 163 THR A O 1
ATOM 1136 N N . LEU A 1 164 ? -0.000 -0.245 -4.740 1.00 97.12 164 LEU A N 1
ATOM 1137 C CA . LEU A 1 164 ? -0.725 0.682 -3.879 1.00 97.12 164 LEU A CA 1
ATOM 1138 C C . LEU A 1 164 ? -1.411 -0.116 -2.764 1.00 97.12 164 LEU A C 1
ATOM 1140 O O . LEU A 1 164 ? -2.122 -1.082 -3.048 1.00 97.12 164 LEU A O 1
ATOM 1144 N N . THR A 1 165 ? -1.225 0.300 -1.517 1.00 97.06 165 THR A N 1
ATOM 1145 C CA . THR A 1 165 ? -1.756 -0.373 -0.324 1.00 97.06 165 THR A CA 1
ATOM 1146 C C . THR A 1 165 ? -2.651 0.577 0.456 1.00 97.06 165 THR A C 1
ATOM 1148 O O . THR A 1 165 ? -2.324 1.750 0.586 1.00 97.06 165 THR A O 1
ATOM 1151 N N . ASN A 1 166 ? -3.766 0.078 0.994 1.00 97.50 166 ASN A N 1
ATOM 1152 C CA . ASN A 1 166 ? -4.541 0.790 2.008 1.00 97.50 166 ASN A CA 1
ATOM 1153 C C . ASN A 1 166 ? -4.145 0.286 3.397 1.00 97.50 166 ASN A C 1
ATOM 1155 O O . ASN A 1 166 ? -4.579 -0.785 3.822 1.00 97.50 166 ASN A O 1
ATOM 1159 N N . GLU A 1 167 ? -3.312 1.058 4.085 1.00 95.81 167 GLU A N 1
ATOM 1160 C CA . GLU A 1 167 ? -2.815 0.770 5.436 1.00 95.81 167 GLU A CA 1
ATOM 1161 C C . GLU A 1 167 ? -3.806 1.214 6.529 1.00 95.81 167 GLU A C 1
ATOM 1163 O O . GLU A 1 167 ? -3.677 0.843 7.697 1.00 95.81 167 GLU A O 1
ATOM 1168 N N . GLY A 1 168 ? -4.850 1.949 6.136 1.00 96.69 168 GLY A N 1
ATOM 1169 C CA . GLY A 1 168 ? -5.923 2.400 7.007 1.00 96.69 168 GLY A CA 1
ATOM 1170 C C . GLY A 1 168 ? -6.932 1.311 7.387 1.00 96.69 168 GLY A C 1
ATOM 1171 O O . GLY A 1 168 ? -6.897 0.163 6.940 1.00 96.69 168 GLY A O 1
ATOM 1172 N N . ASN A 1 169 ? -7.910 1.693 8.215 1.00 97.00 169 ASN A N 1
ATOM 1173 C CA . ASN A 1 169 ? -8.986 0.812 8.686 1.00 97.00 169 ASN A CA 1
ATOM 1174 C C . ASN A 1 169 ? -10.356 1.101 8.045 1.00 97.00 169 ASN A C 1
ATOM 1176 O O . ASN A 1 169 ? -11.370 0.512 8.443 1.00 97.00 169 ASN A O 1
ATOM 1180 N N . VAL A 1 170 ? -10.404 1.989 7.053 1.00 97.44 170 VAL A N 1
ATOM 1181 C CA . VAL A 1 170 ? -11.606 2.325 6.281 1.00 97.44 170 VAL A CA 1
ATOM 1182 C C . VAL A 1 170 ? -11.385 2.093 4.794 1.00 97.44 170 VAL A C 1
ATOM 1184 O O . VAL A 1 170 ? -10.262 2.137 4.303 1.00 97.44 170 VAL A O 1
ATOM 1187 N N . ASP A 1 171 ? -12.468 1.834 4.065 1.00 97.44 171 ASP A N 1
ATOM 1188 C CA . ASP A 1 171 ? -12.385 1.675 2.613 1.00 97.44 171 ASP A CA 1
ATOM 1189 C C . ASP A 1 171 ? -12.160 3.036 1.950 1.00 97.44 171 ASP A C 1
ATOM 1191 O O . ASP A 1 171 ? -12.808 4.033 2.301 1.00 97.44 171 ASP A O 1
ATOM 1195 N N . ILE A 1 172 ? -11.265 3.060 0.964 1.00 98.25 172 ILE A N 1
ATOM 1196 C CA . ILE A 1 172 ? -10.972 4.241 0.160 1.00 98.25 172 ILE A CA 1
ATOM 1197 C C . ILE A 1 172 ? -11.690 4.127 -1.177 1.00 98.25 172 ILE A C 1
ATOM 1199 O O . ILE A 1 172 ? -11.536 3.167 -1.918 1.00 98.25 172 ILE A O 1
ATOM 1203 N N . THR A 1 173 ? -12.507 5.123 -1.481 1.00 97.62 173 THR A N 1
ATOM 1204 C CA . THR A 1 173 ? -13.412 5.159 -2.639 1.00 97.62 173 THR A CA 1
ATOM 1205 C C . THR A 1 173 ? -13.091 6.289 -3.606 1.00 97.62 173 THR A C 1
ATOM 1207 O O . THR A 1 173 ? -13.615 6.300 -4.713 1.00 97.62 173 THR A O 1
ATOM 1210 N N . ALA A 1 174 ? -12.255 7.243 -3.192 1.00 97.81 174 ALA A N 1
ATOM 1211 C CA . ALA A 1 174 ? -11.760 8.323 -4.033 1.00 97.81 174 ALA A CA 1
ATOM 1212 C C . ALA A 1 174 ? -10.431 8.852 -3.483 1.00 97.81 174 ALA A C 1
ATOM 1214 O O . ALA A 1 174 ? -10.237 8.882 -2.266 1.00 97.81 174 ALA A O 1
ATOM 1215 N N . GLY A 1 175 ? -9.559 9.296 -4.379 1.00 97.19 175 GLY A N 1
ATOM 1216 C CA . GLY A 1 175 ? -8.227 9.812 -4.088 1.00 97.19 175 GLY A CA 1
ATOM 1217 C C . GLY A 1 175 ? -7.458 9.984 -5.393 1.00 97.19 175 GLY A C 1
ATOM 1218 O O . GLY A 1 175 ? -7.356 9.037 -6.170 1.00 97.19 175 GLY A O 1
ATOM 1219 N N . ALA A 1 176 ? -6.945 11.185 -5.655 1.00 98.06 176 ALA A N 1
ATOM 1220 C CA . ALA A 1 176 ? -6.308 11.488 -6.934 1.00 98.06 176 ALA A CA 1
ATOM 1221 C C . ALA A 1 176 ? -5.044 10.639 -7.143 1.00 98.06 176 ALA A C 1
ATOM 1223 O O . ALA A 1 176 ? -4.234 10.498 -6.233 1.00 98.06 176 ALA A O 1
ATOM 1224 N N . ILE A 1 177 ? -4.847 10.141 -8.358 1.00 98.06 177 ILE A N 1
ATOM 1225 C CA . ILE A 1 177 ? -3.645 9.431 -8.796 1.00 98.06 177 ILE A CA 1
ATOM 1226 C C . ILE A 1 177 ? -3.031 10.244 -9.933 1.00 98.06 177 ILE A C 1
ATOM 1228 O O . ILE A 1 177 ? -3.675 10.527 -10.944 1.00 98.06 177 ILE A O 1
ATOM 1232 N N . GLY A 1 178 ? -1.781 10.658 -9.759 1.00 96.38 178 GLY A N 1
ATOM 1233 C CA . GLY A 1 178 ? -1.112 11.577 -10.671 1.00 96.38 178 GLY A CA 1
ATOM 1234 C C . GLY A 1 178 ? 0.268 11.103 -11.089 1.00 96.38 178 GLY A C 1
ATOM 1235 O O . GLY A 1 178 ? 0.952 10.401 -10.351 1.00 96.38 178 GLY A O 1
ATOM 1236 N N . VAL A 1 179 ? 0.691 11.557 -12.268 1.00 97.12 179 VAL A N 1
ATOM 1237 C CA . VAL A 1 179 ? 2.076 11.481 -12.736 1.00 97.12 179 VAL A CA 1
ATOM 1238 C C . VAL A 1 179 ? 2.530 12.856 -13.220 1.00 97.12 179 VAL A C 1
ATOM 1240 O O . VAL A 1 179 ? 1.810 13.552 -13.938 1.00 97.12 179 VAL A O 1
ATOM 1243 N N . THR A 1 180 ? 3.733 13.264 -12.824 1.00 97.00 180 THR A N 1
ATOM 1244 C CA . THR A 1 180 ? 4.366 14.528 -13.237 1.00 97.00 180 THR A CA 1
ATOM 1245 C C . THR A 1 180 ? 5.851 14.322 -13.546 1.00 97.00 180 THR A C 1
ATOM 1247 O O . THR A 1 180 ? 6.368 13.228 -13.368 1.00 97.00 180 THR A O 1
ATOM 1250 N N . GLY A 1 181 ? 6.556 15.350 -14.031 1.00 95.38 181 GLY A N 1
ATOM 1251 C CA . GLY A 1 181 ? 8.018 15.304 -14.222 1.00 95.38 181 GLY A CA 1
ATOM 1252 C C . GLY A 1 181 ? 8.504 14.830 -15.599 1.00 95.38 181 GLY A C 1
ATOM 1253 O O . GLY A 1 181 ? 9.691 14.952 -15.900 1.00 95.38 181 GLY A O 1
ATOM 1254 N N . LEU A 1 182 ? 7.595 14.378 -16.467 1.00 95.56 182 LEU A N 1
ATOM 1255 C CA . LEU A 1 182 ? 7.887 14.049 -17.866 1.00 95.56 182 LEU A CA 1
ATOM 1256 C C . LEU A 1 182 ? 7.734 15.280 -18.772 1.00 95.56 182 LEU A C 1
ATOM 1258 O O . LEU A 1 182 ? 6.788 16.055 -18.617 1.00 95.56 182 LEU A O 1
ATOM 1262 N N . SER A 1 183 ? 8.657 15.467 -19.720 1.00 93.31 183 SER A N 1
ATOM 1263 C CA . SER A 1 183 ? 8.660 16.616 -20.641 1.00 93.31 183 SER A CA 1
ATOM 1264 C C . SER A 1 183 ? 8.851 16.221 -22.107 1.00 93.31 183 SER A C 1
ATOM 1266 O O . SER A 1 183 ? 8.151 16.727 -22.985 1.00 93.31 183 SER A O 1
ATOM 1268 N N . ALA A 1 184 ? 9.772 15.298 -22.374 1.00 91.62 184 ALA A N 1
ATOM 1269 C CA . ALA A 1 184 ? 10.003 14.670 -23.665 1.00 91.62 184 ALA A CA 1
ATOM 1270 C C . ALA A 1 184 ? 9.291 13.315 -23.773 1.00 91.62 184 ALA A C 1
ATOM 1272 O O . ALA A 1 184 ? 9.136 12.793 -24.879 1.00 91.62 184 ALA A O 1
ATOM 1273 N N . PHE A 1 185 ? 8.895 12.720 -22.647 1.00 95.44 185 PHE A N 1
ATOM 1274 C CA . PHE A 1 185 ? 8.098 11.496 -22.599 1.00 95.44 185 PHE A CA 1
ATOM 1275 C C . PHE A 1 185 ? 6.636 11.823 -22.271 1.00 95.44 185 PHE A C 1
ATOM 1277 O O . PHE A 1 185 ? 6.304 12.940 -21.873 1.00 95.44 185 PHE A O 1
ATOM 1284 N N . SER A 1 186 ? 5.753 10.840 -22.422 1.00 95.88 186 SER A N 1
ATOM 1285 C CA . SER A 1 186 ? 4.364 10.933 -21.961 1.00 95.88 186 SER A CA 1
ATOM 1286 C C . SER A 1 186 ? 3.993 9.681 -21.180 1.00 95.88 186 SER A C 1
ATOM 1288 O O . SER A 1 186 ? 4.201 8.578 -21.683 1.00 95.88 186 SER A O 1
ATOM 1290 N N . GLY A 1 187 ? 3.449 9.864 -19.978 1.00 95.94 187 GLY A N 1
ATOM 1291 C CA . GLY A 1 187 ? 3.091 8.786 -19.059 1.00 95.94 187 GLY A CA 1
ATOM 1292 C C . GLY A 1 187 ? 1.602 8.771 -18.727 1.00 95.94 187 GLY A C 1
ATOM 1293 O O . GLY A 1 187 ? 0.947 9.814 -18.746 1.00 95.94 187 GLY A O 1
ATOM 1294 N N . ALA A 1 188 ? 1.086 7.585 -18.427 1.00 97.69 188 ALA A N 1
ATOM 1295 C CA . ALA A 1 188 ? -0.263 7.349 -17.927 1.00 97.69 188 ALA A CA 1
ATOM 1296 C C . ALA A 1 188 ? -0.251 6.161 -16.953 1.00 97.69 188 ALA A C 1
ATOM 1298 O O . ALA A 1 188 ? 0.635 5.311 -17.032 1.00 97.69 188 ALA A O 1
ATOM 1299 N N . ILE A 1 189 ? -1.219 6.109 -16.038 1.00 98.00 189 ILE A N 1
ATOM 1300 C CA . ILE A 1 189 ? -1.302 5.069 -15.007 1.00 98.00 189 ILE A CA 1
ATOM 1301 C C . ILE A 1 189 ? -2.531 4.209 -15.277 1.00 98.00 189 ILE A C 1
ATOM 1303 O O . ILE A 1 189 ? -3.620 4.730 -15.507 1.00 98.00 189 ILE A O 1
ATOM 1307 N N . TYR A 1 190 ? -2.347 2.898 -15.247 1.00 98.19 190 TYR A N 1
ATOM 1308 C CA . TYR A 1 190 ? -3.394 1.902 -15.428 1.00 98.19 190 TYR A CA 1
ATOM 1309 C C . TYR A 1 190 ? -3.499 1.040 -14.175 1.00 98.19 190 TYR A C 1
ATOM 1311 O O . TYR A 1 190 ? -2.505 0.840 -13.484 1.00 98.19 190 TYR A O 1
ATOM 1319 N N . HIS A 1 191 ? -4.686 0.529 -13.875 1.00 97.69 191 HIS A N 1
ATOM 1320 C CA . HIS A 1 191 ? -4.853 -0.516 -12.867 1.00 97.69 191 HIS A CA 1
ATOM 1321 C C . HIS A 1 191 ? -4.673 -1.872 -13.549 1.00 97.69 191 HIS A C 1
ATOM 1323 O O . HIS A 1 191 ? -5.424 -2.176 -14.470 1.00 97.69 191 HIS A O 1
ATOM 1329 N N . ASP A 1 192 ? -3.705 -2.666 -13.088 1.00 96.75 192 ASP A N 1
ATOM 1330 C CA . ASP A 1 192 ? -3.554 -4.075 -13.467 1.00 96.75 192 ASP A CA 1
ATOM 1331 C C . ASP A 1 192 ? -4.693 -4.890 -12.836 1.00 96.75 192 ASP A C 1
ATOM 1333 O O . ASP A 1 192 ? -4.602 -5.367 -11.702 1.00 96.75 192 ASP A O 1
ATOM 1337 N N . ALA A 1 193 ? -5.819 -4.963 -13.543 1.00 95.62 193 ALA A N 1
ATOM 1338 C CA . ALA A 1 193 ? -7.063 -5.496 -12.996 1.00 95.62 193 ALA A CA 1
ATOM 1339 C C . ALA A 1 193 ? -7.063 -7.031 -12.939 1.00 95.62 193 ALA A C 1
ATOM 1341 O O . ALA A 1 193 ? -7.862 -7.629 -12.209 1.00 95.62 193 ALA A O 1
ATOM 1342 N N . ASN A 1 194 ? -6.206 -7.675 -13.735 1.00 93.62 194 ASN A N 1
ATOM 1343 C CA . ASN A 1 194 ? -6.103 -9.127 -13.821 1.00 93.62 194 ASN A CA 1
ATOM 1344 C C . ASN A 1 194 ? -4.907 -9.696 -13.024 1.00 93.62 194 ASN A C 1
ATOM 1346 O O . ASN A 1 194 ? -4.880 -10.905 -12.764 1.00 93.62 194 ASN A O 1
ATOM 1350 N N . GLY A 1 195 ? -3.983 -8.837 -12.581 1.00 93.44 195 GLY A N 1
ATOM 1351 C CA . GLY A 1 195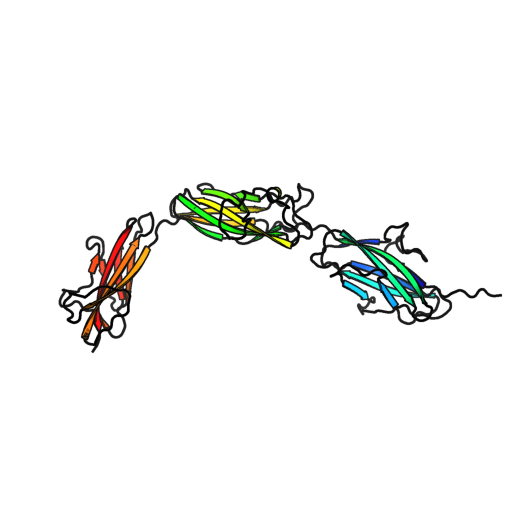 ? -2.838 -9.168 -11.738 1.00 93.44 195 GLY A CA 1
ATOM 1352 C C . GLY A 1 195 ? -1.727 -9.927 -12.467 1.00 93.44 195 GLY A C 1
ATOM 1353 O O . GLY A 1 195 ? -1.004 -10.701 -11.828 1.00 93.44 195 GLY A O 1
ATOM 1354 N N . ASP A 1 196 ? -1.619 -9.796 -13.791 1.00 93.06 196 ASP A N 1
ATOM 1355 C CA . ASP A 1 196 ? -0.627 -10.511 -14.601 1.00 93.06 196 ASP A CA 1
ATOM 1356 C C . ASP A 1 196 ? 0.672 -9.717 -14.840 1.00 93.06 196 ASP A C 1
ATOM 1358 O O . ASP A 1 196 ? 1.651 -10.268 -15.370 1.00 93.06 196 ASP A O 1
ATOM 1362 N N . GLY A 1 197 ? 0.709 -8.456 -14.395 1.00 91.44 197 GLY A N 1
ATOM 1363 C CA . GLY A 1 197 ? 1.850 -7.556 -14.497 1.00 91.44 197 GLY A CA 1
ATOM 1364 C C . GLY A 1 197 ? 2.120 -7.043 -15.910 1.00 91.44 197 GLY A C 1
ATOM 1365 O O . GLY A 1 197 ? 3.245 -6.613 -16.187 1.00 91.44 197 GLY A O 1
ATOM 1366 N N . ARG A 1 198 ? 1.153 -7.124 -16.830 1.00 92.25 198 ARG A N 1
ATOM 1367 C CA . ARG A 1 198 ? 1.277 -6.639 -18.207 1.00 92.25 198 ARG A CA 1
ATOM 1368 C C . ARG A 1 198 ? 0.093 -5.776 -18.582 1.00 92.25 198 ARG A C 1
ATOM 1370 O O . ARG A 1 198 ? -1.041 -6.164 -18.386 1.00 92.25 198 ARG A O 1
ATOM 1377 N N . LEU A 1 199 ? 0.379 -4.664 -19.254 1.00 95.75 199 LEU A N 1
ATOM 1378 C CA . LEU A 1 199 ? -0.679 -3.818 -19.776 1.00 95.75 199 LEU A CA 1
ATOM 1379 C C . LEU A 1 199 ? -1.436 -4.529 -20.907 1.00 95.75 199 LEU A C 1
ATOM 1381 O O . LEU A 1 199 ? -0.862 -4.824 -21.964 1.00 95.75 199 LEU A O 1
ATOM 1385 N N . ASP A 1 200 ? -2.734 -4.741 -20.721 1.00 95.62 200 ASP A N 1
ATOM 1386 C CA . ASP A 1 200 ? -3.632 -5.274 -21.736 1.00 95.62 200 ASP A CA 1
ATOM 1387 C C . ASP A 1 200 ? -5.012 -4.582 -21.771 1.00 95.62 200 ASP A C 1
ATOM 1389 O O . ASP A 1 200 ? -5.235 -3.514 -21.208 1.00 95.62 200 ASP A O 1
ATOM 1393 N N . ALA A 1 201 ? -5.951 -5.134 -22.548 1.00 95.44 201 ALA A N 1
ATOM 1394 C CA . ALA A 1 201 ? -7.270 -4.531 -22.758 1.00 95.44 201 ALA A CA 1
ATOM 1395 C C . ALA A 1 201 ? -8.201 -4.605 -21.531 1.00 95.44 201 ALA A C 1
ATOM 1397 O O . ALA A 1 201 ? -9.285 -4.019 -21.559 1.00 95.44 201 ALA A O 1
ATOM 1398 N N . THR A 1 202 ? -7.825 -5.371 -20.508 1.00 95.00 202 THR A N 1
ATOM 1399 C CA . THR A 1 202 ? -8.553 -5.501 -19.245 1.00 95.00 202 THR A CA 1
ATOM 1400 C C . THR A 1 202 ? -8.139 -4.457 -18.211 1.00 95.00 202 THR A C 1
ATOM 1402 O O . THR A 1 202 ? -8.877 -4.277 -17.244 1.00 95.00 202 THR A O 1
ATOM 1405 N N . ASP A 1 203 ? -7.068 -3.703 -18.471 1.00 97.31 203 ASP A N 1
ATOM 1406 C CA . ASP A 1 203 ? -6.518 -2.710 -17.551 1.00 97.31 203 ASP A CA 1
ATOM 1407 C C . ASP A 1 203 ? -7.050 -1.303 -17.854 1.00 97.31 203 ASP A C 1
ATOM 1409 O O . ASP A 1 203 ? -6.740 -0.713 -18.898 1.00 97.31 203 ASP A O 1
ATOM 1413 N N . PRO A 1 204 ? -7.887 -0.725 -16.975 1.00 97.00 204 PRO A N 1
ATOM 1414 C CA . PRO A 1 204 ? -8.401 0.617 -17.179 1.00 97.00 204 PRO A CA 1
ATOM 1415 C C . PRO A 1 204 ? -7.342 1.675 -16.853 1.00 97.00 204 PRO A C 1
ATOM 1417 O O . PRO A 1 204 ? -6.573 1.546 -15.902 1.00 97.00 204 PRO A O 1
ATOM 1420 N N . LEU A 1 205 ? -7.364 2.771 -17.616 1.00 97.69 205 LEU A N 1
ATOM 1421 C CA . LEU A 1 205 ? -6.687 4.015 -17.252 1.00 97.69 205 LEU A CA 1
ATOM 1422 C C . LEU A 1 205 ? -7.290 4.552 -15.948 1.00 97.69 205 LEU A C 1
ATOM 1424 O O . LEU A 1 205 ? -8.515 4.634 -15.841 1.00 97.69 205 LEU A O 1
ATOM 1428 N N . VAL A 1 206 ? -6.444 4.973 -15.010 1.00 97.88 206 VAL A N 1
ATOM 1429 C CA . VAL A 1 206 ? -6.869 5.532 -13.723 1.00 97.88 206 VAL A CA 1
ATOM 1430 C C . VAL A 1 206 ? -6.202 6.876 -13.445 1.00 97.88 206 VAL A C 1
ATOM 1432 O O . VAL A 1 206 ? -5.013 7.082 -13.691 1.00 97.88 206 VAL A O 1
ATOM 1435 N N . THR A 1 207 ? -6.996 7.802 -12.921 1.00 97.94 207 THR A N 1
ATOM 1436 C CA . THR A 1 207 ? -6.563 9.119 -12.425 1.00 97.94 207 THR A CA 1
ATOM 1437 C C . THR A 1 207 ? -7.102 9.419 -11.030 1.00 97.94 207 THR A C 1
ATOM 1439 O O . THR A 1 207 ? -6.716 10.409 -10.413 1.00 97.94 207 THR A O 1
ATOM 1442 N N . ASP A 1 208 ? -7.985 8.567 -10.521 1.00 97.81 208 ASP A N 1
ATOM 1443 C CA . ASP A 1 208 ? -8.509 8.604 -9.167 1.00 97.81 208 ASP A CA 1
ATOM 1444 C C . ASP A 1 208 ? -8.858 7.174 -8.720 1.00 97.81 208 ASP A C 1
ATOM 1446 O O . ASP A 1 208 ? -9.218 6.332 -9.543 1.00 97.81 208 ASP A O 1
ATOM 1450 N N . ILE A 1 209 ? -8.810 6.888 -7.418 1.00 97.81 209 ILE A N 1
ATOM 1451 C CA . ILE A 1 209 ? -9.307 5.620 -6.855 1.00 97.81 209 ILE A CA 1
ATOM 1452 C C . ILE A 1 209 ? -10.788 5.391 -7.195 1.00 97.81 209 ILE A C 1
ATOM 1454 O O . ILE A 1 209 ? -11.221 4.247 -7.310 1.00 97.81 209 ILE A O 1
ATOM 1458 N N . ALA A 1 210 ? -11.562 6.451 -7.436 1.00 97.25 210 ALA A N 1
ATOM 1459 C CA . ALA A 1 210 ? -12.943 6.358 -7.901 1.00 97.25 210 ALA A CA 1
ATOM 1460 C C . ALA A 1 210 ? -13.090 5.704 -9.289 1.00 97.25 210 ALA A C 1
ATOM 1462 O O . ALA A 1 210 ? -14.169 5.200 -9.608 1.00 97.25 210 ALA A O 1
ATOM 1463 N N . ASP A 1 211 ? -12.026 5.679 -10.102 1.00 97.00 211 ASP A N 1
ATOM 1464 C CA . ASP A 1 211 ? -12.001 4.965 -11.385 1.00 97.00 211 ASP A CA 1
ATOM 1465 C C . ASP A 1 211 ? -11.933 3.434 -11.182 1.00 97.00 211 ASP A C 1
ATOM 1467 O O . ASP A 1 211 ? -12.218 2.655 -12.096 1.00 97.00 211 ASP A O 1
ATOM 1471 N N . ILE A 1 212 ? -11.595 2.983 -9.968 1.00 95.25 212 ILE A N 1
ATOM 1472 C CA . ILE A 1 212 ? -11.480 1.575 -9.589 1.00 95.25 212 ILE A CA 1
ATOM 1473 C C . ILE A 1 212 ? -12.817 1.091 -9.029 1.00 95.25 212 ILE A C 1
ATOM 1475 O O . ILE A 1 212 ? -13.358 1.621 -8.057 1.00 95.25 212 ILE A O 1
ATOM 1479 N N . THR A 1 213 ? -13.374 0.043 -9.639 1.00 92.88 213 THR A N 1
ATOM 1480 C CA . THR A 1 213 ? -14.685 -0.482 -9.233 1.00 92.88 213 THR A CA 1
ATOM 1481 C C . THR A 1 213 ? -14.633 -1.010 -7.800 1.00 92.88 213 THR A C 1
ATOM 1483 O O . THR A 1 213 ? -13.969 -2.003 -7.528 1.00 92.88 213 THR A O 1
ATOM 1486 N N . GLY A 1 214 ? -15.386 -0.373 -6.900 1.00 91.62 214 GLY A N 1
ATOM 1487 C CA . GLY A 1 214 ? -15.424 -0.733 -5.478 1.00 91.62 214 GLY A CA 1
ATOM 1488 C C . GLY A 1 214 ? -14.355 -0.052 -4.617 1.00 91.62 214 GLY A C 1
ATOM 1489 O O . GLY A 1 214 ? -14.404 -0.210 -3.400 1.00 91.62 214 GLY A O 1
ATOM 1490 N N . GLY A 1 215 ? -13.459 0.740 -5.215 1.00 95.88 215 GLY A N 1
ATOM 1491 C CA . GLY A 1 215 ? -12.351 1.383 -4.512 1.00 95.88 215 GLY A CA 1
ATOM 1492 C C . GLY A 1 215 ? -11.308 0.382 -4.008 1.00 95.88 215 GLY A C 1
ATOM 1493 O O . GLY A 1 215 ? -11.130 -0.691 -4.583 1.00 95.88 215 GLY A O 1
ATOM 1494 N N . LEU A 1 216 ? -10.628 0.740 -2.920 1.00 97.50 216 LEU A N 1
ATOM 1495 C CA . LEU A 1 216 ? -9.625 -0.073 -2.241 1.00 97.50 216 LEU A CA 1
ATOM 1496 C C . LEU A 1 216 ? -10.038 -0.290 -0.779 1.00 97.50 216 LEU A C 1
ATOM 1498 O O . LEU A 1 216 ? -10.079 0.649 0.021 1.00 97.50 216 LEU A O 1
ATOM 1502 N N . ALA A 1 217 ? -10.378 -1.530 -0.426 1.00 97.31 217 ALA A N 1
ATOM 1503 C CA . ALA A 1 217 ? -10.809 -1.865 0.929 1.00 97.31 217 ALA A CA 1
ATOM 1504 C C . ALA A 1 217 ? -9.652 -1.767 1.940 1.00 97.31 217 ALA A C 1
ATOM 1506 O O . ALA A 1 217 ? -8.483 -1.812 1.564 1.00 97.31 217 ALA A O 1
ATOM 1507 N N . ALA A 1 218 ? -9.976 -1.611 3.225 1.00 96.38 218 ALA A N 1
ATOM 1508 C CA . ALA A 1 218 ? -8.958 -1.546 4.281 1.00 96.38 218 ALA A CA 1
ATOM 1509 C C . ALA A 1 218 ? -8.083 -2.804 4.321 1.00 96.38 218 ALA A C 1
ATOM 1511 O O . ALA A 1 218 ? -8.611 -3.917 4.361 1.00 96.38 218 ALA A O 1
ATOM 1512 N N . GLY A 1 219 ? -6.764 -2.615 4.367 1.00 93.81 219 GLY A N 1
ATOM 1513 C CA . GLY A 1 219 ? -5.774 -3.690 4.383 1.00 93.81 219 GLY A CA 1
ATOM 1514 C C . GLY A 1 219 ? -5.532 -4.367 3.031 1.00 93.81 219 GLY A C 1
ATOM 1515 O O . GLY A 1 219 ? -4.717 -5.286 2.968 1.00 93.81 219 GLY A O 1
ATOM 1516 N N . GLU A 1 220 ? -6.222 -3.954 1.965 1.00 95.94 220 GLU A N 1
ATOM 1517 C CA . GLU A 1 220 ? -6.035 -4.516 0.627 1.00 95.94 220 GLU A CA 1
ATOM 1518 C C . GLU A 1 220 ? -4.933 -3.790 -0.156 1.00 95.94 220 GLU A C 1
ATOM 1520 O O . GLU A 1 220 ? -4.577 -2.638 0.109 1.00 95.94 220 GLU A O 1
ATOM 1525 N N . THR A 1 221 ? -4.429 -4.484 -1.175 1.00 95.50 221 THR A N 1
ATOM 1526 C CA . THR A 1 221 ? -3.435 -3.979 -2.126 1.00 95.50 221 THR A CA 1
ATOM 1527 C C . THR A 1 221 ? -3.960 -4.074 -3.549 1.00 95.50 221 THR A C 1
ATOM 1529 O O . THR A 1 221 ? -4.631 -5.049 -3.888 1.00 95.50 221 THR A O 1
ATOM 1532 N N . LEU A 1 222 ? -3.573 -3.134 -4.407 1.00 93.69 222 LEU A N 1
ATOM 1533 C CA . LEU A 1 222 ? -3.796 -3.209 -5.849 1.00 93.69 222 LEU A CA 1
ATOM 1534 C C . LEU A 1 222 ? -2.515 -2.909 -6.631 1.00 93.69 222 LEU A C 1
ATOM 1536 O O . LEU A 1 222 ? -1.583 -2.286 -6.115 1.00 93.69 222 LEU A O 1
ATOM 1540 N N . SER A 1 223 ? -2.484 -3.334 -7.892 1.00 95.00 223 SER A N 1
ATOM 1541 C CA . SER A 1 223 ? -1.343 -3.146 -8.786 1.00 95.00 223 SER A CA 1
ATOM 1542 C C . SER A 1 223 ? -1.604 -2.036 -9.803 1.00 95.00 223 SER A C 1
ATOM 1544 O O . SER A 1 223 ? -2.647 -1.991 -10.451 1.00 95.00 223 SER A O 1
ATOM 1546 N N . LEU A 1 224 ? -0.641 -1.128 -9.949 1.00 96.69 224 LEU A N 1
ATOM 1547 C CA . LEU A 1 224 ? -0.673 -0.033 -10.913 1.00 96.69 224 LEU A CA 1
ATOM 1548 C C . LEU A 1 224 ? 0.435 -0.214 -11.946 1.00 96.69 224 LEU A C 1
ATOM 1550 O O . LEU A 1 224 ? 1.565 -0.536 -11.596 1.00 96.69 224 LEU A O 1
ATOM 1554 N N . ILE A 1 225 ? 0.138 0.055 -13.211 1.00 97.06 225 ILE A N 1
ATOM 1555 C CA . ILE A 1 225 ? 1.113 0.069 -14.297 1.00 97.06 225 ILE A CA 1
ATOM 1556 C C . ILE A 1 225 ? 1.292 1.508 -14.760 1.00 97.06 225 ILE A C 1
ATOM 1558 O O . ILE A 1 225 ? 0.389 2.117 -15.335 1.00 97.06 225 ILE A O 1
ATOM 1562 N N . HIS A 1 226 ? 2.483 2.050 -14.542 1.00 97.31 226 HIS A N 1
ATOM 1563 C CA . HIS A 1 226 ? 2.905 3.298 -15.149 1.00 97.31 226 HIS A CA 1
ATOM 1564 C C . HIS A 1 226 ? 3.457 3.018 -16.551 1.00 97.31 226 HIS A C 1
ATOM 1566 O O . HIS A 1 226 ? 4.564 2.506 -16.724 1.00 97.31 226 HIS A O 1
ATOM 1572 N N . HIS A 1 227 ? 2.654 3.349 -17.559 1.00 97.19 227 HIS A N 1
ATOM 1573 C CA . HIS A 1 227 ? 2.987 3.201 -18.969 1.00 97.19 227 HIS A CA 1
ATOM 1574 C C . HIS A 1 227 ? 3.592 4.498 -19.506 1.00 97.19 227 HIS A C 1
ATOM 1576 O O . HIS A 1 227 ? 2.927 5.538 -19.514 1.00 97.19 227 HIS A O 1
ATOM 1582 N N . VAL A 1 228 ? 4.830 4.439 -19.999 1.00 97.38 228 VAL A N 1
ATOM 1583 C CA . VAL A 1 228 ? 5.559 5.602 -20.522 1.00 97.38 228 VAL A CA 1
ATOM 1584 C C . VAL A 1 228 ? 5.936 5.397 -21.980 1.00 97.38 228 VAL A C 1
ATOM 1586 O O . VAL A 1 228 ? 6.692 4.489 -22.322 1.00 97.38 228 VAL A O 1
ATOM 1589 N N . GLN A 1 229 ? 5.491 6.313 -22.837 1.00 95.94 229 GLN A N 1
ATOM 1590 C CA . GLN A 1 229 ? 5.970 6.450 -24.208 1.00 95.94 229 GLN A CA 1
ATOM 1591 C C . GLN A 1 229 ? 7.204 7.358 -24.236 1.00 95.94 229 GLN A C 1
ATOM 1593 O O . GLN A 1 229 ? 7.146 8.547 -23.904 1.00 95.94 229 GLN A O 1
ATOM 1598 N N . VAL A 1 230 ? 8.329 6.808 -24.685 1.00 93.12 230 VAL A N 1
ATOM 1599 C CA . VAL A 1 230 ? 9.638 7.464 -24.659 1.00 93.12 230 VAL A CA 1
ATOM 1600 C C . VAL A 1 230 ? 9.939 8.070 -26.024 1.00 93.12 230 VAL A C 1
ATOM 1602 O O . VAL A 1 230 ? 10.339 7.370 -26.948 1.00 93.12 230 VAL A O 1
ATOM 1605 N N . SER A 1 231 ? 9.781 9.388 -26.163 1.00 88.94 231 SER A N 1
ATOM 1606 C CA . SER A 1 231 ? 10.076 10.108 -27.420 1.00 88.94 231 SER A CA 1
ATOM 1607 C C . SER A 1 231 ? 11.435 10.827 -27.420 1.00 88.94 231 SER A C 1
ATOM 1609 O O . SER A 1 231 ? 11.716 11.625 -28.314 1.00 88.94 231 SER A O 1
ATOM 1611 N N . GLY A 1 232 ? 12.289 10.575 -26.422 1.00 83.00 232 GLY A N 1
ATOM 1612 C CA . GLY A 1 232 ? 13.617 11.191 -26.330 1.00 83.00 232 GLY A CA 1
ATOM 1613 C C . GLY A 1 232 ? 14.722 10.436 -27.070 1.00 83.00 232 GLY A C 1
ATOM 1614 O O . GLY A 1 232 ? 14.528 9.342 -27.594 1.00 83.00 232 GLY A O 1
ATOM 1615 N N . VAL A 1 233 ? 15.912 11.039 -27.077 1.00 82.44 233 VAL A N 1
ATOM 1616 C CA . VAL A 1 233 ? 17.140 10.466 -27.650 1.00 82.44 233 VAL A CA 1
ATOM 1617 C C . VAL A 1 233 ? 18.002 9.793 -26.584 1.00 82.44 233 VAL A C 1
ATOM 1619 O O . VAL A 1 233 ? 17.851 10.063 -25.393 1.00 82.44 233 VAL A O 1
ATOM 1622 N N . ALA A 1 234 ? 18.927 8.940 -27.015 1.00 82.38 234 ALA A N 1
ATOM 1623 C CA . ALA A 1 234 ? 19.836 8.211 -26.140 1.00 82.38 234 ALA A CA 1
ATOM 1624 C C . ALA A 1 234 ? 20.625 9.108 -25.176 1.00 82.38 234 ALA A C 1
ATOM 1626 O O . ALA A 1 234 ? 21.046 10.211 -25.526 1.00 82.38 234 ALA A O 1
ATOM 1627 N N . GLY A 1 235 ? 20.833 8.618 -23.956 1.00 81.44 235 GLY A N 1
ATOM 1628 C CA . GLY A 1 235 ? 21.489 9.355 -22.879 1.00 81.44 235 GLY A CA 1
ATOM 1629 C C . GLY A 1 235 ? 20.586 10.371 -22.176 1.00 81.44 235 GLY A C 1
ATOM 1630 O O . GLY A 1 235 ? 20.983 10.892 -21.135 1.00 81.44 235 GLY A O 1
ATOM 1631 N N . GLN A 1 236 ? 19.376 10.639 -22.686 1.00 90.12 236 GLN A N 1
ATOM 1632 C CA . GLN A 1 236 ? 18.387 11.399 -21.929 1.00 90.12 236 GLN A CA 1
ATOM 1633 C C . GLN A 1 236 ? 17.787 10.549 -20.818 1.00 90.12 236 GLN A C 1
ATOM 1635 O O . GLN A 1 236 ? 17.526 9.358 -20.990 1.00 90.12 236 GLN A O 1
ATOM 1640 N N . THR A 1 237 ? 17.518 11.197 -19.694 1.00 94.00 237 THR A N 1
ATOM 1641 C CA . THR A 1 237 ? 16.814 10.593 -18.573 1.00 94.00 237 THR A CA 1
ATOM 1642 C C . THR A 1 237 ? 15.760 11.564 -18.078 1.00 94.00 237 THR A C 1
ATOM 1644 O O . THR A 1 237 ? 16.086 12.722 -17.819 1.00 94.00 237 THR A O 1
ATOM 1647 N N . GLU A 1 238 ? 14.534 11.086 -17.892 1.00 96.94 238 GLU A N 1
ATOM 1648 C CA . GLU A 1 238 ? 13.495 11.822 -17.168 1.00 96.94 238 GLU A CA 1
ATOM 1649 C C . GLU A 1 238 ? 13.151 11.099 -15.869 1.00 96.94 238 GLU A C 1
ATOM 1651 O O . GLU A 1 238 ? 13.358 9.890 -15.738 1.00 96.94 238 GLU A O 1
ATOM 1656 N N . ALA A 1 239 ? 12.679 11.873 -14.897 1.00 96.94 239 ALA A N 1
ATOM 1657 C CA . ALA A 1 239 ? 12.188 11.378 -13.625 1.00 96.94 239 ALA A CA 1
ATOM 1658 C C . ALA A 1 239 ? 10.693 11.692 -13.551 1.00 96.94 239 ALA A C 1
ATOM 1660 O O . ALA A 1 239 ? 10.317 12.863 -13.499 1.00 96.94 239 ALA A O 1
ATOM 1661 N N . ALA A 1 240 ? 9.860 10.659 -13.594 1.00 97.44 240 ALA A N 1
ATOM 1662 C CA . ALA A 1 240 ? 8.433 10.772 -13.375 1.00 97.44 240 ALA A CA 1
ATOM 1663 C C . ALA A 1 240 ? 8.140 10.627 -11.883 1.00 97.44 240 ALA A C 1
ATOM 1665 O O . ALA A 1 240 ? 8.570 9.658 -11.267 1.00 97.44 240 ALA A O 1
ATOM 1666 N N . THR A 1 241 ? 7.400 11.563 -11.305 1.00 97.38 241 THR A N 1
ATOM 1667 C CA . THR A 1 241 ? 6.910 11.442 -9.931 1.00 97.38 241 THR A CA 1
ATOM 1668 C C . THR A 1 241 ? 5.465 10.983 -9.975 1.00 97.38 241 THR A C 1
ATOM 1670 O O . THR A 1 241 ? 4.612 11.713 -10.492 1.00 97.38 241 THR A O 1
ATOM 1673 N N . LEU A 1 242 ? 5.211 9.788 -9.445 1.00 97.62 242 LEU A N 1
ATOM 1674 C CA . LEU A 1 242 ? 3.865 9.291 -9.186 1.00 97.62 242 LEU A CA 1
ATOM 1675 C C . LEU A 1 242 ? 3.418 9.793 -7.819 1.00 97.62 242 LEU A C 1
ATOM 1677 O O . LEU A 1 242 ? 4.200 9.780 -6.870 1.00 97.62 242 LEU A O 1
ATOM 1681 N N . THR A 1 243 ? 2.174 10.249 -7.725 1.00 97.25 243 THR A N 1
ATOM 1682 C CA . THR A 1 243 ? 1.608 10.803 -6.492 1.00 97.25 243 THR A CA 1
ATOM 1683 C C . THR A 1 243 ? 0.205 10.284 -6.251 1.00 97.25 243 THR A C 1
ATOM 1685 O O . THR A 1 243 ? -0.613 10.278 -7.175 1.00 97.25 243 THR A O 1
ATOM 1688 N N . ILE A 1 244 ? -0.082 9.971 -4.998 1.00 97.75 244 ILE A N 1
ATOM 1689 C CA . ILE A 1 244 ? -1.415 9.717 -4.471 1.00 97.75 244 ILE A CA 1
ATOM 1690 C C . ILE A 1 244 ? -1.849 10.956 -3.677 1.00 97.75 244 ILE A C 1
ATOM 1692 O O . ILE A 1 244 ? -1.058 11.601 -2.987 1.00 97.75 244 ILE A O 1
ATOM 1696 N N . GLY A 1 245 ? -3.087 11.393 -3.882 1.00 96.62 245 GLY A N 1
ATOM 1697 C CA . GLY A 1 245 ? -3.620 12.601 -3.272 1.00 96.62 245 GLY A CA 1
ATOM 1698 C C . GLY A 1 245 ? -3.946 12.388 -1.798 1.00 96.62 245 GLY A C 1
ATOM 1699 O O . GLY A 1 245 ? -4.663 11.460 -1.453 1.00 96.62 245 GLY A O 1
ATOM 1700 N N . SER A 1 246 ? -3.540 13.325 -0.942 1.00 96.88 246 SER A N 1
ATOM 1701 C CA . SER A 1 246 ? -3.795 13.261 0.506 1.00 96.88 246 SER A CA 1
ATOM 1702 C C . SER A 1 246 ? -5.247 13.534 0.924 1.00 96.88 246 SER A C 1
ATOM 1704 O O . SER A 1 246 ? -5.587 13.432 2.101 1.00 96.88 246 SER A O 1
ATOM 1706 N N . SER A 1 247 ? -6.109 13.927 -0.017 1.00 97.75 247 SER A N 1
ATOM 1707 C CA . SER A 1 247 ? -7.537 14.143 0.215 1.00 97.75 247 SER A CA 1
ATOM 1708 C C . SER A 1 247 ? -8.314 12.936 -0.298 1.00 97.75 247 SER A C 1
ATOM 1710 O O . SER A 1 247 ? -8.381 12.711 -1.507 1.00 97.75 247 SER A O 1
ATOM 1712 N N . LEU A 1 248 ? -8.900 12.174 0.625 1.00 98.00 248 LEU A N 1
ATOM 1713 C CA . LEU A 1 248 ? -9.503 10.871 0.356 1.00 98.00 248 LEU A CA 1
ATOM 1714 C C . LEU A 1 248 ? -11.026 10.910 0.535 1.00 98.00 248 LEU A C 1
ATOM 1716 O O . LEU A 1 248 ? -11.583 11.772 1.224 1.00 98.00 248 LEU A O 1
ATOM 1720 N N . ASN A 1 249 ? -11.725 9.975 -0.111 1.00 96.81 249 ASN A N 1
ATOM 1721 C CA . ASN A 1 249 ? -13.184 9.817 -0.055 1.00 96.81 249 ASN A CA 1
ATOM 1722 C C . ASN A 1 249 ? -13.944 11.121 -0.362 1.00 96.81 249 ASN A C 1
ATOM 1724 O O . ASN A 1 249 ? -14.867 11.513 0.353 1.00 96.81 249 ASN A O 1
ATOM 1728 N N . GLY A 1 250 ? -13.521 11.831 -1.413 1.00 93.56 250 GLY A N 1
ATOM 1729 C CA . GLY A 1 250 ? -14.121 13.107 -1.816 1.00 93.56 250 GLY A CA 1
ATOM 1730 C C . GLY A 1 250 ? -13.837 14.258 -0.843 1.00 93.56 250 GLY A C 1
ATOM 1731 O O . GLY A 1 250 ? -14.599 15.223 -0.800 1.00 93.56 250 GLY A O 1
ATOM 1732 N N . GLY A 1 251 ? -12.769 14.145 -0.046 1.00 95.25 251 GLY A N 1
ATOM 1733 C CA . GLY A 1 251 ? -12.355 15.128 0.955 1.00 95.25 251 GLY A CA 1
ATOM 1734 C C . GLY A 1 251 ? -12.986 14.946 2.332 1.00 95.25 251 GLY A C 1
ATOM 1735 O O . GLY A 1 251 ? -12.836 15.818 3.186 1.00 95.25 251 GLY A O 1
ATOM 1736 N N . ALA A 1 252 ? -13.686 13.832 2.562 1.00 96.38 252 ALA A N 1
ATOM 1737 C CA . ALA A 1 252 ? -14.206 13.481 3.881 1.00 96.38 252 ALA A CA 1
ATOM 1738 C C . ALA A 1 252 ? -13.102 13.026 4.846 1.00 96.38 252 ALA A C 1
ATOM 1740 O O . ALA A 1 252 ? -13.269 13.145 6.059 1.00 96.38 252 ALA A O 1
ATOM 1741 N N . LEU A 1 253 ? -12.001 12.498 4.306 1.00 96.94 253 LEU A N 1
ATOM 1742 C CA . LEU A 1 253 ? -10.865 11.988 5.061 1.00 96.94 253 LEU A CA 1
ATOM 1743 C C . LEU A 1 253 ? -9.568 12.596 4.525 1.00 96.94 253 LEU A C 1
ATOM 1745 O O . LEU A 1 253 ? -9.480 12.987 3.356 1.00 96.94 253 LEU A O 1
ATOM 1749 N N . SER A 1 254 ? -8.572 12.655 5.399 1.00 97.50 254 SER A N 1
ATOM 1750 C CA . SER A 1 254 ? -7.196 12.962 5.035 1.00 97.50 254 SER A CA 1
ATOM 1751 C C . SER A 1 254 ? -6.361 11.715 5.234 1.00 97.50 254 SER A C 1
ATOM 1753 O O . SER A 1 254 ? -6.591 10.978 6.192 1.00 97.50 254 SER A O 1
ATOM 1755 N N . ASP A 1 255 ? -5.414 11.525 4.334 1.00 97.88 255 ASP A N 1
ATOM 1756 C CA . ASP A 1 255 ? -4.374 10.522 4.473 1.00 97.88 255 ASP A CA 1
ATOM 1757 C C . ASP A 1 255 ? -3.536 10.760 5.749 1.00 97.88 255 ASP A C 1
ATOM 1759 O O . ASP A 1 255 ? -3.262 11.917 6.105 1.00 97.88 255 ASP A O 1
ATOM 1763 N N . ALA A 1 256 ? -3.212 9.685 6.470 1.00 96.38 256 ALA A N 1
ATOM 1764 C CA . ALA A 1 256 ? -2.549 9.733 7.767 1.00 96.38 256 ALA A CA 1
ATOM 1765 C C . ALA A 1 256 ? -1.028 9.922 7.649 1.00 96.38 256 ALA A C 1
ATOM 1767 O O . ALA A 1 256 ? -0.463 10.664 8.463 1.00 96.38 256 ALA A O 1
ATOM 1768 N N . ASP A 1 257 ? -0.384 9.339 6.633 1.00 95.62 257 ASP A N 1
ATOM 1769 C CA . ASP A 1 257 ? 1.038 9.507 6.337 1.00 95.62 257 ASP A CA 1
ATOM 1770 C C . ASP A 1 257 ? 1.296 9.940 4.884 1.00 95.62 257 ASP A C 1
ATOM 1772 O O . ASP A 1 257 ? 1.642 9.179 3.996 1.00 95.62 257 ASP A O 1
ATOM 1776 N N . THR A 1 258 ? 1.305 11.250 4.638 1.00 95.56 258 THR A N 1
ATOM 1777 C CA . THR A 1 258 ? 1.607 11.765 3.287 1.00 95.56 258 THR A CA 1
ATOM 1778 C C . THR A 1 258 ? 3.038 11.507 2.776 1.00 95.56 258 THR A C 1
ATOM 1780 O O . THR A 1 258 ? 3.360 11.912 1.656 1.00 95.56 258 THR A O 1
ATOM 1783 N N . SER A 1 259 ? 3.936 10.922 3.579 1.00 94.88 259 SER A N 1
ATOM 1784 C CA . SER A 1 259 ? 5.344 10.733 3.205 1.00 94.88 259 SER A CA 1
ATOM 1785 C C . SER A 1 259 ? 5.595 9.542 2.277 1.00 94.88 259 SER A C 1
ATOM 1787 O O . SER A 1 259 ? 6.599 9.543 1.561 1.00 94.88 259 SER A O 1
ATOM 1789 N N . ASP A 1 260 ? 4.672 8.584 2.227 1.00 95.19 260 ASP A N 1
ATOM 1790 C CA . ASP A 1 260 ? 4.715 7.392 1.370 1.00 95.19 260 ASP A CA 1
ATOM 1791 C C . ASP A 1 260 ? 3.735 7.461 0.181 1.00 95.19 260 ASP A C 1
ATOM 1793 O O . ASP A 1 260 ? 3.599 6.524 -0.605 1.00 95.19 260 ASP A O 1
ATOM 1797 N N . ASN A 1 261 ? 3.101 8.617 0.000 1.00 95.44 261 ASN A N 1
ATOM 1798 C CA . ASN A 1 261 ? 2.146 8.890 -1.066 1.00 95.44 261 ASN A CA 1
ATOM 1799 C C . ASN A 1 261 ? 2.815 9.281 -2.395 1.00 95.44 261 ASN A C 1
ATOM 1801 O O . ASN A 1 261 ? 2.164 9.792 -3.312 1.00 95.44 261 ASN A O 1
ATOM 1805 N N . SER A 1 262 ? 4.131 9.102 -2.525 1.00 95.50 262 SER A N 1
ATOM 1806 C CA . SER A 1 262 ? 4.831 9.396 -3.771 1.00 95.50 262 SER A CA 1
ATOM 1807 C C . SER A 1 262 ? 6.068 8.539 -3.976 1.00 95.50 262 SER A C 1
ATOM 1809 O O . SER A 1 262 ? 6.771 8.209 -3.025 1.00 95.50 262 SER A O 1
ATOM 1811 N N . LEU A 1 263 ? 6.367 8.271 -5.243 1.00 96.00 263 LEU A N 1
ATOM 1812 C CA . LEU A 1 263 ? 7.588 7.604 -5.687 1.00 96.00 263 LEU A CA 1
ATOM 1813 C C . LEU A 1 263 ? 8.125 8.262 -6.956 1.00 96.00 263 LEU A C 1
ATOM 1815 O O . LEU A 1 263 ? 7.431 9.043 -7.621 1.00 96.00 263 LEU A O 1
ATOM 1819 N N . VAL A 1 264 ? 9.368 7.943 -7.304 1.00 96.75 264 VAL A N 1
ATOM 1820 C CA . VAL A 1 264 ? 10.042 8.468 -8.489 1.00 96.75 264 VAL A CA 1
ATOM 1821 C C . VAL A 1 264 ? 10.518 7.342 -9.400 1.00 96.75 264 VAL A C 1
ATOM 1823 O O . VAL A 1 264 ? 11.421 6.576 -9.068 1.00 96.75 264 VAL A O 1
ATOM 1826 N N . ASP A 1 265 ? 9.996 7.336 -10.623 1.00 97.38 265 ASP A N 1
ATOM 1827 C CA . ASP A 1 265 ? 10.469 6.487 -11.708 1.00 97.38 265 ASP A CA 1
ATOM 1828 C C . ASP A 1 265 ? 11.481 7.226 -12.574 1.00 97.38 265 ASP A C 1
ATOM 1830 O O . ASP A 1 265 ? 11.220 8.310 -13.093 1.00 97.38 265 ASP A O 1
ATOM 1834 N N . ARG A 1 266 ? 12.644 6.622 -12.797 1.00 96.69 266 ARG A N 1
ATOM 1835 C CA . ARG A 1 266 ? 13.721 7.180 -13.612 1.00 96.69 266 ARG A CA 1
ATOM 1836 C C . ARG A 1 266 ? 13.877 6.384 -14.904 1.00 96.69 266 ARG A C 1
ATOM 1838 O O . ARG A 1 266 ? 14.372 5.259 -14.906 1.00 96.69 266 ARG A O 1
ATOM 1845 N N . ILE A 1 267 ? 13.508 6.993 -16.027 1.00 95.56 267 ILE A N 1
ATOM 1846 C CA . ILE A 1 267 ? 13.511 6.353 -17.346 1.00 95.56 267 ILE A CA 1
ATOM 1847 C C . ILE A 1 267 ? 14.691 6.883 -18.152 1.00 95.56 267 ILE A C 1
ATOM 1849 O O . ILE A 1 267 ? 14.735 8.066 -18.485 1.00 95.56 267 ILE A O 1
ATOM 1853 N N . THR A 1 268 ? 15.657 6.018 -18.465 1.00 92.44 268 THR A N 1
ATOM 1854 C CA . THR A 1 268 ? 16.839 6.380 -19.265 1.00 92.44 268 THR A CA 1
ATOM 1855 C C . THR A 1 268 ? 16.744 5.813 -20.670 1.00 92.44 268 THR A C 1
ATOM 1857 O O . THR A 1 268 ? 16.570 4.611 -20.859 1.00 92.44 268 THR A O 1
ATOM 1860 N N . VAL A 1 269 ? 16.921 6.669 -21.669 1.00 88.94 269 VAL A N 1
ATOM 1861 C CA . VAL A 1 269 ? 16.952 6.236 -23.062 1.00 88.94 269 VAL A CA 1
ATOM 1862 C C . VAL A 1 269 ? 18.317 5.637 -23.376 1.00 88.94 269 VAL A C 1
ATOM 1864 O O . VAL A 1 269 ? 19.345 6.306 -23.240 1.00 88.94 269 VAL A O 1
ATOM 1867 N N . VAL A 1 270 ? 18.335 4.389 -23.834 1.00 83.44 270 VAL A N 1
ATOM 1868 C CA . VAL A 1 270 ? 19.549 3.679 -24.252 1.00 83.44 270 VAL A CA 1
ATOM 1869 C C . VAL A 1 270 ? 19.359 3.152 -25.664 1.00 83.44 270 VAL A C 1
ATOM 1871 O O . VAL A 1 270 ? 18.321 2.592 -25.996 1.00 83.44 270 VAL A O 1
ATOM 1874 N N . SER A 1 271 ? 20.365 3.342 -26.512 1.00 69.81 271 SER A N 1
ATOM 1875 C CA . SER A 1 271 ? 20.294 2.991 -27.933 1.00 69.81 271 SER A CA 1
ATOM 1876 C C . SER A 1 271 ? 21.439 2.113 -28.432 1.00 69.81 271 SER A C 1
ATOM 1878 O O . SER A 1 271 ? 21.353 1.591 -29.545 1.00 69.81 271 SER A O 1
ATOM 1880 N N . GLY A 1 272 ? 22.483 1.929 -27.619 1.00 65.69 272 GLY A N 1
ATOM 1881 C CA . GLY A 1 272 ? 23.587 1.015 -27.883 1.00 65.69 272 GLY A CA 1
ATOM 1882 C C . GLY A 1 272 ? 23.420 -0.281 -27.097 1.00 65.69 272 GLY A C 1
ATOM 1883 O O . GLY A 1 272 ? 23.406 -0.251 -25.869 1.00 65.69 272 GLY A O 1
ATOM 1884 N N . ASP A 1 273 ? 23.336 -1.405 -27.804 1.00 74.44 273 ASP A N 1
ATOM 1885 C CA . ASP A 1 273 ? 23.387 -2.750 -27.229 1.00 74.44 273 ASP A CA 1
ATOM 1886 C C . ASP A 1 273 ? 24.390 -3.583 -28.035 1.00 74.44 273 ASP A C 1
ATOM 1888 O O . ASP A 1 273 ? 24.315 -3.625 -29.263 1.00 74.44 273 ASP A O 1
ATOM 1892 N N . VAL A 1 274 ? 25.366 -4.198 -27.361 1.00 81.06 274 VAL A N 1
ATOM 1893 C CA . VAL A 1 274 ? 26.414 -5.001 -28.007 1.00 81.06 274 VAL A CA 1
ATOM 1894 C C . VAL A 1 274 ? 26.362 -6.428 -27.491 1.00 81.06 274 VAL A C 1
ATOM 1896 O O . VAL A 1 274 ? 26.731 -6.716 -26.353 1.00 81.06 274 VAL A O 1
ATOM 1899 N N . VAL A 1 275 ? 26.005 -7.350 -28.379 1.00 89.25 275 VAL A N 1
ATOM 1900 C CA . VAL A 1 275 ? 26.002 -8.788 -28.106 1.00 89.25 275 VAL A CA 1
ATOM 1901 C C . VAL A 1 275 ? 27.329 -9.405 -28.540 1.00 89.25 275 VAL A C 1
ATOM 1903 O O . VAL A 1 275 ? 27.773 -9.231 -29.677 1.00 89.25 275 VAL A O 1
ATOM 1906 N N . LEU A 1 276 ? 27.952 -10.180 -27.648 1.00 92.44 276 LEU A N 1
ATOM 1907 C CA . LEU A 1 276 ? 29.197 -10.908 -27.902 1.00 92.44 276 LEU A CA 1
ATOM 1908 C C . LEU A 1 276 ? 28.939 -12.406 -28.084 1.00 92.44 276 LEU A C 1
ATOM 1910 O O . LEU A 1 276 ? 28.325 -13.064 -27.247 1.00 92.44 276 LEU A O 1
ATOM 1914 N N . VAL A 1 277 ? 29.474 -12.973 -29.164 1.00 95.62 277 VAL A N 1
ATOM 1915 C CA . VAL A 1 277 ? 29.419 -14.410 -29.449 1.00 95.62 277 VAL A CA 1
ATOM 1916 C C . VAL A 1 277 ? 30.827 -14.950 -29.667 1.00 95.62 277 VAL A C 1
ATOM 1918 O O . VAL A 1 277 ? 31.480 -14.587 -30.639 1.00 95.62 277 VAL A O 1
ATOM 1921 N N . LYS A 1 278 ? 31.284 -15.862 -28.800 1.00 95.62 278 LYS A N 1
ATOM 1922 C CA . LYS A 1 278 ? 32.550 -16.594 -28.969 1.00 95.62 278 LYS A CA 1
ATOM 1923 C C . LYS A 1 278 ? 32.295 -17.982 -29.555 1.00 95.62 278 LYS A C 1
ATOM 1925 O O . LYS A 1 278 ? 31.431 -18.722 -29.088 1.00 95.62 278 LYS A O 1
ATOM 1930 N N . THR A 1 279 ? 33.053 -18.330 -30.585 1.00 97.31 279 THR A N 1
ATOM 1931 C CA . THR A 1 279 ? 33.055 -19.638 -31.249 1.00 97.31 279 THR A CA 1
ATOM 1932 C C . THR A 1 279 ? 34.486 -20.124 -31.439 1.00 97.31 279 THR A C 1
ATOM 1934 O O . THR A 1 279 ? 35.431 -19.337 -31.365 1.00 97.31 279 THR A O 1
ATOM 1937 N N . GLN A 1 280 ? 34.650 -21.422 -31.665 1.00 96.75 280 GLN A N 1
ATOM 1938 C CA . GLN A 1 280 ? 35.948 -22.070 -31.813 1.00 96.75 280 GLN A CA 1
ATOM 1939 C C . GLN A 1 280 ? 35.911 -23.168 -32.876 1.00 96.75 280 GLN A C 1
ATOM 1941 O O . GLN A 1 280 ? 34.871 -23.797 -33.083 1.00 96.75 280 GLN A O 1
ATOM 1946 N N . ALA A 1 281 ? 37.052 -23.399 -33.518 1.00 97.00 281 ALA A N 1
ATOM 1947 C CA . ALA A 1 281 ? 37.264 -24.437 -34.519 1.00 97.00 281 ALA A CA 1
ATOM 1948 C C . ALA A 1 281 ? 38.659 -25.059 -34.359 1.00 97.00 281 ALA A C 1
ATOM 1950 O O . ALA A 1 281 ? 39.622 -24.356 -34.053 1.00 97.00 281 ALA A O 1
ATOM 1951 N N . VAL A 1 282 ? 38.773 -26.369 -34.579 1.00 96.81 282 VAL A N 1
ATOM 1952 C CA . VAL A 1 282 ? 40.058 -27.087 -34.522 1.00 96.81 282 VAL A CA 1
ATOM 1953 C C . VAL A 1 282 ? 40.805 -26.927 -35.847 1.00 96.81 282 VAL A C 1
ATOM 1955 O O . VAL A 1 282 ? 40.214 -27.103 -36.912 1.00 96.81 282 VAL A O 1
ATOM 1958 N N . ASP A 1 283 ? 42.102 -26.636 -35.778 1.00 96.00 283 ASP A N 1
ATOM 1959 C CA . ASP A 1 283 ? 43.072 -26.702 -36.878 1.00 96.00 283 ASP A CA 1
ATOM 1960 C C . ASP A 1 283 ? 44.146 -27.743 -36.508 1.00 96.00 283 ASP A C 1
ATOM 1962 O O . ASP A 1 283 ? 45.145 -27.415 -35.859 1.00 96.00 283 ASP A O 1
ATOM 1966 N N . PRO A 1 284 ? 43.943 -29.024 -36.869 1.00 94.12 284 PRO A N 1
ATOM 1967 C CA . PRO A 1 284 ? 44.817 -30.111 -36.430 1.00 94.12 284 PRO A CA 1
ATOM 1968 C C . PRO A 1 284 ? 46.276 -29.958 -36.863 1.00 94.12 284 PRO A C 1
ATOM 1970 O O . PRO A 1 284 ? 47.160 -30.495 -36.204 1.00 94.12 284 PRO A O 1
ATOM 1973 N N . GLY A 1 285 ? 46.521 -29.270 -37.981 1.00 93.06 285 GLY A N 1
ATOM 1974 C CA . GLY A 1 285 ? 47.855 -29.106 -38.554 1.00 93.06 285 GLY A CA 1
ATOM 1975 C C . GLY A 1 285 ? 48.502 -27.758 -38.256 1.00 93.06 285 GLY A C 1
ATOM 1976 O O . GLY A 1 285 ? 49.602 -27.529 -38.750 1.00 93.06 285 GLY A O 1
ATOM 1977 N N . CYS A 1 286 ? 47.830 -26.864 -37.517 1.00 93.81 286 CYS A N 1
ATOM 1978 C CA . CYS A 1 286 ? 48.274 -25.482 -37.313 1.00 93.81 286 CYS A CA 1
ATOM 1979 C C . CYS A 1 286 ? 48.670 -24.815 -38.646 1.00 93.81 286 CYS A C 1
ATOM 1981 O O . CYS A 1 286 ? 49.762 -24.271 -38.801 1.00 93.81 286 CYS A O 1
ATOM 1983 N N . THR A 1 287 ? 47.788 -24.919 -39.641 1.00 94.19 287 THR A N 1
ATOM 1984 C CA . THR A 1 287 ? 48.035 -24.480 -41.026 1.00 94.19 287 THR A CA 1
ATOM 1985 C C . THR A 1 287 ? 47.348 -23.161 -41.379 1.00 94.19 287 THR A C 1
ATOM 1987 O O . THR A 1 287 ? 47.583 -22.616 -42.454 1.00 94.19 287 THR A O 1
ATOM 1990 N N . GLY A 1 288 ? 46.480 -22.652 -40.501 1.00 91.81 288 GLY A N 1
ATOM 1991 C CA . GLY A 1 288 ? 45.578 -21.536 -40.783 1.00 91.81 288 GLY A CA 1
ATOM 1992 C C . GLY A 1 288 ? 44.309 -21.931 -41.530 1.00 91.81 288 GLY A C 1
ATOM 1993 O O . GLY A 1 288 ? 43.590 -21.058 -42.009 1.00 91.81 288 GLY A O 1
ATOM 1994 N N . THR A 1 289 ? 43.996 -23.227 -41.597 1.00 92.88 289 THR A N 1
ATOM 1995 C CA . THR A 1 289 ? 42.754 -23.732 -42.199 1.00 92.88 289 THR A CA 1
ATOM 1996 C C . THR A 1 289 ? 41.913 -24.484 -41.162 1.00 92.88 289 THR A C 1
ATOM 1998 O O . THR A 1 289 ? 41.851 -25.713 -41.175 1.00 92.88 289 THR A O 1
ATOM 2001 N N . PRO A 1 290 ? 41.279 -23.763 -40.215 1.00 93.12 290 PRO A N 1
ATOM 2002 C CA . PRO A 1 290 ? 40.461 -24.391 -39.187 1.00 93.12 290 PRO A CA 1
ATOM 2003 C C . PRO A 1 290 ? 39.197 -25.023 -39.782 1.00 93.12 290 PRO A C 1
ATOM 2005 O O . PRO A 1 290 ? 38.708 -24.622 -40.839 1.00 93.12 290 PRO A O 1
ATOM 2008 N N . GLY A 1 291 ? 38.647 -26.002 -39.065 1.00 92.44 291 GLY A N 1
ATOM 2009 C CA . GLY A 1 291 ? 37.360 -26.615 -39.379 1.00 92.44 291 GLY A CA 1
ATOM 2010 C C . GLY A 1 291 ? 36.161 -25.683 -39.146 1.00 92.44 291 GLY A C 1
ATOM 2011 O O . GLY A 1 291 ? 36.240 -24.459 -39.221 1.00 92.44 291 GLY A O 1
ATOM 2012 N N . SER A 1 292 ? 35.001 -26.271 -38.850 1.00 94.38 292 SER A N 1
ATOM 2013 C CA . SER A 1 292 ? 33.773 -25.498 -38.617 1.00 94.38 292 SER A CA 1
ATOM 2014 C C . SER A 1 292 ? 33.760 -24.841 -37.237 1.00 94.38 292 SER A C 1
ATOM 2016 O O . SER A 1 292 ? 34.053 -25.486 -36.233 1.00 94.38 292 SER A O 1
ATOM 2018 N N . TYR A 1 293 ? 33.364 -23.569 -37.186 1.00 96.31 293 TYR A N 1
ATOM 2019 C CA . TYR A 1 293 ? 33.205 -22.831 -35.934 1.00 96.31 293 TYR A CA 1
ATOM 2020 C C . TYR A 1 293 ? 31.930 -23.249 -35.205 1.00 96.31 293 TYR A C 1
ATOM 2022 O O . TYR A 1 293 ? 30.848 -23.287 -35.790 1.00 96.31 293 TYR A O 1
ATOM 2030 N N . GLY A 1 294 ? 32.046 -23.494 -33.902 1.00 95.19 294 GLY A N 1
ATOM 2031 C CA . GLY A 1 294 ? 30.919 -23.792 -33.024 1.00 95.19 294 GLY A CA 1
ATOM 2032 C C . GLY A 1 294 ? 31.113 -23.233 -31.618 1.00 95.19 294 GLY A C 1
ATOM 2033 O O . GLY A 1 294 ? 32.200 -22.796 -31.250 1.00 95.19 294 GLY A O 1
ATOM 2034 N N . LYS A 1 295 ? 30.041 -23.235 -30.821 1.00 93.06 295 LYS A N 1
ATOM 2035 C CA . LYS A 1 295 ? 30.074 -22.833 -29.399 1.00 93.06 295 LYS A CA 1
ATOM 2036 C C . LYS A 1 295 ? 30.420 -23.991 -28.460 1.00 93.06 295 LYS A C 1
ATOM 2038 O O . LYS A 1 295 ? 30.762 -23.775 -27.304 1.00 93.06 295 LYS A O 1
ATOM 2043 N N . THR A 1 296 ? 30.286 -25.225 -28.940 1.00 91.06 296 THR A N 1
ATOM 2044 C CA . THR A 1 296 ? 30.518 -26.431 -28.146 1.00 91.06 296 THR A CA 1
ATOM 2045 C C . THR A 1 296 ? 32.003 -26.648 -27.909 1.00 91.06 296 THR A C 1
ATOM 2047 O O . THR A 1 296 ? 32.840 -26.255 -28.729 1.00 91.06 296 THR A O 1
ATOM 2050 N N . ARG A 1 297 ? 32.328 -27.308 -26.793 1.00 87.88 297 ARG A N 1
ATOM 2051 C CA . ARG A 1 297 ? 33.687 -27.768 -26.500 1.00 87.88 297 ARG A CA 1
ATOM 2052 C C . ARG A 1 297 ? 34.208 -28.622 -27.661 1.00 87.88 297 ARG A C 1
ATOM 2054 O O . ARG A 1 297 ? 33.479 -29.470 -28.167 1.00 87.88 297 ARG A O 1
ATOM 2061 N N . GLN A 1 298 ? 35.448 -28.372 -28.064 1.00 87.75 298 GLN A N 1
ATOM 2062 C CA . GLN A 1 298 ? 36.154 -29.157 -29.073 1.00 87.75 298 GLN A CA 1
ATOM 2063 C C . GLN A 1 298 ? 37.148 -30.088 -28.377 1.00 87.75 298 GLN A C 1
ATOM 2065 O O . GLN A 1 298 ? 37.792 -29.683 -27.407 1.00 87.75 298 GLN A O 1
ATOM 2070 N N . ASP A 1 299 ? 37.266 -31.319 -28.865 1.00 88.81 299 ASP A N 1
ATOM 2071 C CA . ASP A 1 299 ? 38.304 -32.250 -28.428 1.00 88.81 299 ASP A CA 1
ATOM 2072 C C . ASP A 1 299 ? 39.564 -32.022 -29.258 1.00 88.81 299 ASP A C 1
ATOM 2074 O O . ASP A 1 299 ? 39.536 -32.108 -30.486 1.00 88.81 299 ASP A O 1
ATOM 2078 N N . VAL A 1 300 ? 40.660 -31.686 -28.579 1.00 90.56 300 VAL A N 1
ATOM 2079 C CA . VAL A 1 300 ? 41.914 -31.261 -29.205 1.00 90.56 300 VAL A CA 1
ATOM 2080 C C . VAL A 1 300 ? 43.066 -31.944 -28.492 1.00 90.56 300 VAL A C 1
ATOM 2082 O O . VAL A 1 300 ? 43.098 -31.998 -27.263 1.00 90.56 300 VAL A O 1
ATOM 2085 N N . SER A 1 301 ? 43.978 -32.511 -29.273 1.00 93.69 301 SER A N 1
ATOM 2086 C CA . SER A 1 301 ? 45.159 -33.209 -28.765 1.00 93.69 301 SER A CA 1
ATOM 2087 C C . SER A 1 301 ? 46.327 -32.237 -28.552 1.00 93.69 301 SER A C 1
ATOM 2089 O O . SER A 1 301 ? 46.380 -31.210 -29.237 1.00 93.69 301 SER A O 1
ATOM 2091 N N . PRO A 1 302 ? 47.288 -32.571 -27.669 1.00 95.38 302 PRO A N 1
ATOM 2092 C CA . PRO A 1 302 ? 48.555 -31.852 -27.565 1.00 95.38 302 PRO A CA 1
ATOM 2093 C C . PRO A 1 302 ? 49.199 -31.617 -28.937 1.00 95.38 302 PRO A C 1
ATOM 2095 O O . PRO A 1 302 ? 49.164 -32.483 -29.817 1.00 95.38 302 PRO A O 1
ATOM 2098 N N . GLY A 1 303 ? 49.713 -30.407 -29.144 1.00 93.31 303 GLY A N 1
ATOM 2099 C CA . GLY A 1 303 ? 50.342 -29.972 -30.385 1.00 93.31 303 GLY A CA 1
ATOM 2100 C C . GLY A 1 303 ? 49.402 -29.511 -31.508 1.00 93.31 303 GLY A C 1
ATOM 2101 O O . GLY A 1 303 ? 49.908 -28.957 -32.487 1.00 93.31 303 GLY A O 1
ATOM 2102 N N . GLN A 1 304 ? 48.079 -29.685 -31.383 1.00 96.12 304 GLN A N 1
ATOM 2103 C CA . GLN A 1 304 ? 47.081 -29.168 -32.335 1.00 96.12 304 GLN A CA 1
ATOM 2104 C C . GLN A 1 304 ? 46.671 -27.724 -32.016 1.00 96.12 304 GLN A C 1
ATOM 2106 O O . GLN A 1 304 ? 46.862 -27.241 -30.899 1.00 96.12 304 GLN A O 1
ATOM 2111 N N . CYS A 1 305 ? 46.056 -27.043 -32.988 1.00 96.81 305 CYS A N 1
ATOM 2112 C CA . CYS A 1 305 ? 45.618 -25.660 -32.840 1.00 96.81 305 CYS A CA 1
ATOM 2113 C C . CYS A 1 305 ? 44.099 -25.500 -32.699 1.00 96.81 305 CYS A C 1
ATOM 2115 O O . CYS A 1 305 ? 43.309 -26.258 -33.262 1.00 96.81 305 CYS A O 1
ATOM 2117 N N . ILE A 1 306 ? 43.691 -24.453 -31.979 1.00 96.81 306 ILE A N 1
ATOM 2118 C CA . ILE A 1 306 ? 42.309 -23.977 -31.861 1.00 96.81 306 ILE A CA 1
ATOM 2119 C C . ILE A 1 306 ? 42.259 -22.535 -32.345 1.00 96.81 306 ILE A C 1
ATOM 2121 O O . ILE A 1 306 ? 42.977 -21.679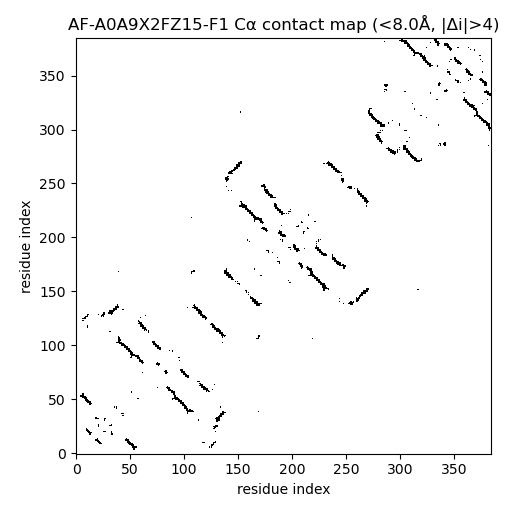 -31.829 1.00 96.81 306 ILE A O 1
ATOM 2125 N N . ARG A 1 307 ? 41.375 -22.249 -33.300 1.00 96.88 307 ARG A N 1
ATOM 2126 C CA . ARG A 1 307 ? 41.064 -20.892 -33.748 1.00 96.88 307 ARG A CA 1
ATOM 2127 C C . ARG A 1 307 ? 39.804 -20.402 -33.044 1.00 96.88 307 ARG A C 1
ATOM 2129 O O . ARG A 1 307 ? 38.735 -20.987 -33.214 1.00 96.88 307 ARG A O 1
ATOM 2136 N N . TYR A 1 308 ? 39.920 -19.316 -32.289 1.00 96.88 308 TYR A N 1
ATOM 2137 C CA . TYR A 1 308 ? 38.789 -18.620 -31.681 1.00 96.88 308 TYR A CA 1
ATOM 2138 C C . TYR A 1 308 ? 38.291 -17.500 -32.591 1.00 96.88 308 TYR A C 1
ATOM 2140 O O . TYR A 1 308 ? 39.082 -16.848 -33.270 1.00 96.88 308 TYR A O 1
ATOM 2148 N N . ARG A 1 309 ? 36.977 -17.259 -32.570 1.00 97.31 309 ARG A N 1
ATOM 2149 C CA . ARG A 1 309 ? 36.313 -16.107 -33.188 1.00 97.31 309 ARG A CA 1
ATOM 2150 C C . ARG A 1 309 ? 35.321 -15.513 -32.203 1.00 97.31 309 ARG A C 1
ATOM 2152 O O . ARG A 1 309 ? 34.370 -16.187 -31.810 1.00 97.31 309 ARG A O 1
ATOM 2159 N N . ILE A 1 310 ? 35.531 -14.255 -31.847 1.00 97.69 310 ILE A N 1
ATOM 2160 C CA . ILE A 1 310 ? 34.612 -13.442 -31.057 1.00 97.69 310 ILE A CA 1
ATOM 2161 C C . ILE A 1 310 ? 33.951 -12.453 -32.002 1.00 97.69 310 ILE A C 1
ATOM 2163 O O . ILE A 1 310 ? 34.639 -11.705 -32.691 1.00 97.69 310 ILE A O 1
ATOM 2167 N N . THR A 1 311 ? 32.628 -12.448 -32.029 1.00 96.62 311 THR A N 1
ATOM 2168 C CA . THR A 1 311 ? 31.812 -11.561 -32.850 1.00 96.62 311 THR A CA 1
ATOM 2169 C C . THR A 1 311 ? 31.046 -10.620 -31.930 1.00 96.62 311 THR A C 1
ATOM 2171 O O . THR A 1 311 ? 30.197 -11.077 -31.170 1.00 96.62 311 THR A O 1
ATOM 2174 N N . ALA A 1 312 ? 31.357 -9.327 -31.991 1.00 95.00 312 ALA A N 1
ATOM 2175 C CA . ALA A 1 312 ? 30.597 -8.259 -31.353 1.00 95.00 312 ALA A CA 1
ATOM 2176 C C . ALA A 1 312 ? 29.588 -7.711 -32.368 1.00 95.00 312 ALA A C 1
ATOM 2178 O O . ALA A 1 312 ? 29.983 -7.311 -33.463 1.00 95.00 312 ALA A O 1
ATOM 2179 N N . SER A 1 313 ? 28.303 -7.718 -32.030 1.00 92.19 313 SER A N 1
ATOM 2180 C CA . SER A 1 313 ? 27.229 -7.223 -32.899 1.00 92.19 313 SER A CA 1
ATOM 2181 C C . SER A 1 313 ? 26.476 -6.116 -32.187 1.00 92.19 313 SER A C 1
ATOM 2183 O O . SER A 1 313 ? 26.041 -6.324 -31.058 1.00 92.19 313 SER A O 1
ATOM 2185 N N . ASN A 1 314 ? 26.310 -4.969 -32.839 1.00 89.81 314 ASN A N 1
ATOM 2186 C CA . ASN A 1 314 ? 25.440 -3.919 -32.331 1.00 89.81 314 ASN A CA 1
ATOM 2187 C C . ASN A 1 314 ? 23.979 -4.273 -32.660 1.00 89.81 314 ASN A C 1
ATOM 2189 O O . ASN A 1 314 ? 23.547 -4.120 -33.804 1.00 89.81 314 ASN A O 1
ATOM 2193 N N . SER A 1 315 ? 23.251 -4.797 -31.676 1.00 81.94 315 SER A N 1
ATOM 2194 C CA . SER A 1 315 ? 21.807 -5.069 -31.736 1.00 81.94 315 SER A CA 1
ATOM 2195 C C . SER A 1 315 ? 20.960 -3.828 -31.449 1.00 81.94 315 SER A C 1
ATOM 2197 O O . SER A 1 315 ? 19.744 -3.876 -31.629 1.00 81.94 315 SER A O 1
ATOM 2199 N N . GLY A 1 316 ? 21.591 -2.730 -31.025 1.00 76.12 316 GLY A N 1
ATOM 2200 C CA . GLY A 1 316 ? 20.959 -1.438 -30.797 1.00 76.12 316 GLY A CA 1
ATOM 2201 C C . GLY A 1 316 ? 20.633 -0.668 -32.081 1.00 76.12 316 GLY A C 1
ATOM 2202 O O . GLY A 1 316 ? 21.018 -1.041 -33.193 1.00 76.12 316 GLY A O 1
ATOM 2203 N N . ALA A 1 317 ? 19.904 0.434 -31.906 1.00 69.69 317 ALA A N 1
ATOM 2204 C CA . ALA A 1 317 ? 19.421 1.299 -32.981 1.00 69.69 317 ALA A CA 1
ATOM 2205 C C . ALA A 1 317 ? 20.348 2.491 -33.283 1.00 69.69 317 ALA A C 1
ATOM 2207 O O . ALA A 1 317 ? 20.176 3.113 -34.329 1.00 69.69 317 ALA A O 1
ATOM 2208 N N . ASP A 1 318 ? 21.349 2.768 -32.435 1.00 77.81 318 ASP A N 1
ATOM 2209 C CA . ASP A 1 318 ? 22.362 3.807 -32.672 1.00 77.81 318 ASP A CA 1
ATOM 2210 C C . ASP A 1 318 ? 23.781 3.235 -32.794 1.00 77.81 318 ASP A C 1
ATOM 2212 O O . ASP A 1 318 ? 24.057 2.136 -32.308 1.00 77.81 318 ASP A O 1
ATOM 2216 N N . PRO A 1 319 ? 24.721 3.973 -33.416 1.00 82.31 319 PRO A N 1
ATOM 2217 C CA . PRO A 1 319 ? 26.119 3.572 -33.458 1.00 82.31 319 PRO A CA 1
ATOM 2218 C C . PRO A 1 319 ? 26.759 3.499 -32.059 1.00 82.31 319 PRO A C 1
ATOM 2220 O O . PRO A 1 319 ? 26.642 4.432 -31.270 1.00 82.31 319 PRO A O 1
ATOM 2223 N N . VAL A 1 320 ? 27.512 2.433 -31.781 1.00 84.56 320 VAL A N 1
ATOM 2224 C CA . VAL A 1 320 ? 28.319 2.276 -30.559 1.00 84.56 320 VAL A CA 1
ATOM 2225 C C . VAL A 1 320 ? 29.768 2.631 -30.872 1.00 84.56 320 VAL A C 1
ATOM 2227 O O . VAL A 1 320 ? 30.386 1.952 -31.690 1.00 84.56 320 VAL A O 1
ATOM 2230 N N . SER A 1 321 ? 30.315 3.684 -30.257 1.00 88.50 321 SER A N 1
ATOM 2231 C CA . SER A 1 321 ? 31.710 4.108 -30.444 1.00 88.50 321 SER A CA 1
ATOM 2232 C C . SER A 1 321 ? 32.681 3.382 -29.509 1.00 88.50 321 SER A C 1
ATOM 2234 O O . SER A 1 321 ? 32.278 2.720 -28.556 1.00 88.50 321 SER A O 1
ATOM 2236 N N . ASP A 1 322 ? 33.978 3.510 -29.800 1.00 87.94 322 ASP A N 1
ATOM 2237 C CA . ASP A 1 322 ? 35.081 3.023 -28.963 1.00 87.94 322 ASP A CA 1
ATOM 2238 C C . ASP A 1 322 ? 34.980 1.538 -28.581 1.00 87.94 322 ASP A C 1
ATOM 2240 O O . ASP A 1 322 ? 35.348 1.127 -27.480 1.00 87.94 322 ASP A O 1
ATOM 2244 N N . VAL A 1 323 ? 34.504 0.708 -29.513 1.00 90.38 323 VAL A N 1
ATOM 2245 C CA . VAL A 1 323 ? 34.308 -0.724 -29.273 1.00 90.38 323 VAL A CA 1
ATOM 2246 C C . VAL A 1 323 ? 35.654 -1.410 -29.054 1.00 90.38 323 VAL A C 1
ATOM 2248 O O . VAL A 1 323 ? 36.533 -1.395 -29.922 1.00 90.38 323 VAL A O 1
ATOM 2251 N N . VAL A 1 324 ? 35.798 -2.062 -27.899 1.00 93.12 324 VAL A N 1
ATOM 2252 C CA . VAL A 1 324 ? 36.977 -2.845 -27.513 1.00 93.12 324 VAL A CA 1
ATOM 2253 C C . VAL A 1 324 ? 36.549 -4.267 -27.164 1.00 93.12 324 VAL A C 1
ATOM 2255 O O . VAL A 1 324 ? 35.664 -4.460 -26.337 1.00 93.12 324 VAL A O 1
ATOM 2258 N N . VAL A 1 325 ? 37.209 -5.269 -27.750 1.00 94.38 325 VAL A N 1
ATOM 2259 C CA . VAL A 1 325 ? 37.029 -6.686 -27.390 1.00 94.38 325 VAL A CA 1
ATOM 2260 C C . VAL A 1 325 ? 38.313 -7.195 -26.746 1.00 94.38 325 VAL A C 1
ATOM 2262 O O . VAL A 1 325 ? 39.389 -7.071 -27.334 1.00 94.38 325 VAL A O 1
ATOM 2265 N N . GLN A 1 326 ? 38.198 -7.760 -25.546 1.00 93.62 326 GLN A N 1
ATOM 2266 C CA . GLN A 1 326 ? 39.302 -8.356 -24.793 1.00 93.62 326 GLN A CA 1
ATOM 2267 C C . GLN A 1 326 ? 39.034 -9.837 -24.535 1.00 93.62 326 GLN A C 1
ATOM 2269 O O . GLN A 1 326 ? 37.902 -10.230 -24.261 1.00 93.62 326 GLN A O 1
ATOM 2274 N N . ASP A 1 327 ? 40.085 -10.644 -24.619 1.00 94.00 327 ASP A N 1
ATOM 2275 C CA . ASP A 1 327 ? 40.063 -12.070 -24.306 1.00 94.00 327 ASP A CA 1
ATOM 2276 C C . ASP A 1 327 ? 41.429 -12.503 -23.759 1.00 94.00 327 ASP A C 1
ATOM 2278 O O . ASP A 1 327 ? 42.406 -11.754 -23.827 1.00 94.00 327 ASP A O 1
ATOM 2282 N N . ILE A 1 328 ? 41.506 -13.717 -23.226 1.00 93.06 328 ILE A N 1
ATOM 2283 C CA . ILE A 1 328 ? 42.734 -14.297 -22.687 1.00 93.06 328 ILE A CA 1
ATOM 2284 C C . ILE A 1 328 ? 43.054 -15.620 -23.389 1.00 93.06 328 ILE A C 1
ATOM 2286 O O . ILE A 1 328 ? 42.170 -16.440 -23.647 1.00 93.06 328 ILE A O 1
ATOM 2290 N N . VAL A 1 329 ? 44.334 -15.838 -23.694 1.00 92.19 329 VAL A N 1
ATOM 2291 C CA . VAL A 1 329 ? 44.855 -17.136 -24.136 1.00 92.19 329 VAL A CA 1
ATOM 2292 C C . VAL A 1 329 ? 44.656 -18.145 -22.995 1.00 92.19 329 VAL A C 1
ATOM 2294 O O . VAL A 1 329 ? 45.155 -17.904 -21.891 1.00 92.19 329 VAL A O 1
ATOM 2297 N N . PRO A 1 330 ? 43.918 -19.251 -23.212 1.00 90.12 330 PRO A N 1
ATOM 2298 C CA . PRO A 1 330 ? 43.678 -20.250 -22.175 1.00 90.12 330 PRO A CA 1
ATOM 2299 C C . PRO A 1 330 ? 44.967 -20.877 -21.632 1.00 90.12 330 PRO A C 1
ATOM 2301 O O . PRO A 1 330 ? 45.962 -21.002 -22.344 1.00 90.12 330 PRO A O 1
ATOM 2304 N N . ALA A 1 331 ? 44.931 -21.338 -20.380 1.00 89.94 331 ALA A N 1
ATOM 2305 C CA . ALA A 1 331 ? 46.028 -22.115 -19.804 1.00 89.94 331 ALA A CA 1
ATOM 2306 C C . ALA A 1 331 ? 46.299 -23.401 -20.609 1.00 89.94 331 ALA A C 1
ATOM 2308 O O . ALA A 1 331 ? 45.378 -23.961 -21.206 1.00 89.94 331 ALA A O 1
ATOM 2309 N N . TYR A 1 332 ? 47.550 -23.877 -20.575 1.00 91.94 332 TYR A N 1
ATOM 2310 C CA . TYR A 1 332 ? 48.040 -25.033 -21.349 1.00 91.94 332 TYR A CA 1
ATOM 2311 C C . TYR A 1 332 ? 47.949 -24.851 -22.871 1.00 91.94 332 TYR A C 1
ATOM 2313 O O . TYR A 1 332 ? 47.844 -25.819 -23.628 1.00 91.94 332 TYR A O 1
ATOM 2321 N N . THR A 1 333 ? 47.935 -23.596 -23.320 1.00 94.00 333 THR A N 1
ATOM 2322 C CA . THR A 1 333 ? 48.022 -23.239 -24.731 1.00 94.00 333 THR A CA 1
ATOM 2323 C C . THR A 1 333 ? 48.935 -22.030 -24.908 1.00 94.00 333 THR A C 1
ATOM 2325 O O . THR A 1 333 ? 48.997 -21.155 -24.041 1.00 94.00 333 THR A O 1
ATOM 2328 N N . ALA A 1 334 ? 49.601 -21.942 -26.055 1.00 94.00 334 ALA A N 1
ATOM 2329 C CA . ALA A 1 334 ? 50.394 -20.789 -26.462 1.00 94.00 334 ALA A CA 1
ATOM 2330 C C . ALA A 1 334 ? 49.787 -20.133 -27.708 1.00 94.00 334 ALA A C 1
ATOM 2332 O O . ALA A 1 334 ? 49.211 -20.813 -28.554 1.00 94.00 334 ALA A O 1
ATOM 2333 N N . LEU A 1 335 ? 49.918 -18.811 -27.850 1.00 94.56 335 LEU A N 1
ATOM 2334 C CA . LEU A 1 335 ? 49.483 -18.117 -29.066 1.00 94.56 335 LEU A CA 1
ATOM 2335 C C . LEU A 1 335 ? 50.264 -18.645 -30.282 1.00 94.56 335 LEU A C 1
ATOM 2337 O O . LEU A 1 335 ? 51.489 -18.728 -30.241 1.00 94.56 335 LEU A O 1
ATOM 2341 N N . GLU A 1 336 ? 49.562 -18.951 -31.370 1.00 94.31 336 GLU A N 1
ATOM 2342 C CA . GLU A 1 336 ? 50.140 -19.505 -32.597 1.00 94.31 336 GLU A CA 1
ATOM 2343 C C . GLU A 1 336 ? 49.791 -18.624 -33.802 1.00 94.31 336 GLU A C 1
ATOM 2345 O O . GLU A 1 336 ? 48.703 -18.055 -33.887 1.00 94.31 336 GLU A O 1
ATOM 2350 N N . THR A 1 337 ? 50.723 -18.507 -34.748 1.00 93.56 337 THR A N 1
ATOM 2351 C CA . THR A 1 337 ? 50.546 -17.707 -35.971 1.00 93.56 337 THR A CA 1
ATOM 2352 C C . THR A 1 337 ? 50.625 -18.531 -37.249 1.00 93.56 337 THR A C 1
ATOM 2354 O O . THR A 1 337 ? 50.340 -17.992 -38.319 1.00 93.56 337 THR A O 1
ATOM 2357 N N . CYS A 1 338 ? 50.976 -19.818 -37.167 1.00 91.56 338 CYS A N 1
ATOM 2358 C CA . CYS A 1 338 ? 51.071 -20.744 -38.293 1.00 91.56 338 CYS A CA 1
ATOM 2359 C C . CYS A 1 338 ? 51.986 -20.193 -39.400 1.00 91.56 338 CYS A C 1
ATOM 2361 O O . CYS A 1 338 ? 51.630 -20.180 -40.577 1.00 91.56 338 CYS A O 1
ATOM 2363 N N . GLY A 1 339 ? 53.127 -19.604 -39.018 1.00 86.00 339 GLY A N 1
ATOM 2364 C CA . GLY A 1 339 ? 54.027 -18.940 -39.967 1.00 86.00 339 GLY A CA 1
ATOM 2365 C C . GLY A 1 339 ? 53.385 -17.759 -40.708 1.00 86.00 339 GLY A C 1
ATOM 2366 O O . GLY A 1 339 ? 53.721 -17.531 -41.865 1.00 86.00 339 GLY A O 1
ATOM 2367 N N . THR A 1 340 ? 52.484 -17.022 -40.042 1.00 89.25 340 THR A N 1
ATOM 2368 C CA . THR A 1 340 ? 51.577 -15.943 -40.515 1.00 89.25 340 THR A CA 1
ATOM 2369 C C . THR A 1 340 ? 50.214 -16.376 -41.058 1.00 89.25 340 THR A C 1
ATOM 2371 O O . THR A 1 340 ? 49.305 -15.547 -41.093 1.00 89.25 340 THR A O 1
ATOM 2374 N N . ALA A 1 341 ? 50.013 -17.654 -41.396 1.00 91.81 341 ALA A N 1
ATOM 2375 C CA . ALA A 1 341 ? 48.757 -18.129 -41.985 1.00 91.81 341 ALA A CA 1
ATOM 2376 C C . ALA A 1 341 ? 47.548 -18.047 -41.033 1.00 91.81 341 ALA A C 1
ATOM 2378 O O . ALA A 1 341 ? 46.406 -18.032 -41.481 1.00 91.81 341 ALA A O 1
ATOM 2379 N N . CYS A 1 342 ? 47.786 -17.977 -39.722 1.00 92.56 342 CYS A N 1
ATOM 2380 C CA . CYS A 1 342 ? 46.747 -17.904 -38.700 1.00 92.56 342 CYS A CA 1
ATOM 2381 C C . CYS A 1 342 ? 47.033 -16.806 -37.669 1.00 92.56 342 CYS A C 1
ATOM 2383 O O . CYS A 1 342 ? 46.696 -16.941 -36.494 1.00 92.56 342 CYS A O 1
ATOM 2385 N N . ALA A 1 343 ? 47.652 -15.701 -38.092 1.00 94.06 343 ALA A N 1
ATOM 2386 C CA . ALA A 1 343 ? 47.844 -14.540 -37.229 1.00 94.06 343 ALA A CA 1
ATOM 2387 C C . ALA A 1 343 ? 46.509 -14.044 -36.635 1.00 94.06 343 ALA A C 1
ATOM 2389 O O . ALA A 1 343 ? 45.423 -14.296 -37.180 1.00 94.06 343 ALA A O 1
ATOM 2390 N N . ALA A 1 344 ? 46.576 -13.361 -35.490 1.00 94.81 344 ALA A N 1
ATOM 2391 C CA . ALA A 1 344 ? 45.399 -12.705 -34.936 1.00 94.81 344 ALA A CA 1
ATOM 2392 C C . ALA A 1 344 ? 44.861 -11.683 -35.949 1.00 94.81 344 ALA A C 1
ATOM 2394 O O . ALA A 1 344 ? 45.632 -10.953 -36.572 1.00 94.81 344 ALA A O 1
ATOM 2395 N N . ALA A 1 345 ? 43.548 -11.665 -36.145 1.00 94.88 345 ALA A N 1
ATOM 2396 C CA . ALA A 1 345 ? 42.905 -10.883 -37.188 1.00 94.88 345 ALA A CA 1
ATOM 2397 C C . ALA A 1 345 ? 41.640 -10.213 -36.661 1.00 94.88 345 ALA A C 1
ATOM 2399 O O . ALA A 1 345 ? 40.977 -10.721 -35.756 1.00 94.88 345 ALA A O 1
ATOM 2400 N N . VAL A 1 346 ? 41.303 -9.071 -37.254 1.00 96.50 346 VAL A N 1
ATOM 2401 C CA . VAL A 1 346 ? 40.095 -8.315 -36.935 1.00 96.50 346 VAL A CA 1
ATOM 2402 C C . VAL A 1 346 ? 39.320 -7.960 -38.194 1.00 96.50 346 VAL A C 1
ATOM 2404 O O . VAL A 1 346 ? 39.906 -7.745 -39.254 1.00 96.50 346 VAL A O 1
ATOM 2407 N N . THR A 1 347 ? 38.002 -7.864 -38.059 1.00 93.81 347 THR A N 1
ATOM 2408 C CA . THR A 1 347 ? 37.106 -7.356 -39.104 1.00 93.81 347 THR A CA 1
ATOM 2409 C C . THR A 1 347 ? 36.263 -6.240 -38.500 1.00 93.81 347 THR A C 1
ATOM 2411 O O . THR A 1 347 ? 35.700 -6.484 -37.432 1.00 93.81 347 THR A O 1
ATOM 2414 N N . PRO A 1 348 ? 36.127 -5.070 -39.153 1.00 90.69 348 PRO A N 1
ATOM 2415 C CA . PRO A 1 348 ? 36.756 -4.660 -40.419 1.00 90.69 348 PRO A CA 1
ATOM 2416 C C . PRO A 1 348 ? 38.253 -4.309 -40.288 1.00 90.69 348 PRO A C 1
ATOM 2418 O O . PRO A 1 348 ? 38.635 -3.468 -39.484 1.00 90.69 348 PRO A O 1
ATOM 2421 N N . ALA A 1 349 ? 39.121 -4.874 -41.135 1.00 83.44 349 ALA A N 1
ATOM 2422 C CA . ALA A 1 349 ? 40.580 -4.711 -41.010 1.00 83.44 349 ALA A CA 1
ATOM 2423 C C . ALA A 1 349 ? 41.107 -3.270 -41.211 1.00 83.44 349 ALA A C 1
ATOM 2425 O O . ALA A 1 349 ? 42.219 -2.963 -40.795 1.00 83.44 349 ALA A O 1
ATOM 2426 N N . GLY A 1 350 ? 40.340 -2.387 -41.864 1.00 80.00 350 GLY A N 1
ATOM 2427 C CA . GLY A 1 350 ? 40.756 -1.005 -42.155 1.00 80.00 350 GLY A CA 1
ATOM 2428 C C . GLY A 1 350 ? 40.484 0.006 -41.036 1.00 80.00 350 GLY A C 1
ATOM 2429 O O . GLY A 1 350 ? 41.042 1.099 -41.060 1.00 80.00 350 GLY A O 1
ATOM 2430 N N . SER A 1 351 ? 39.629 -0.343 -40.072 1.00 83.62 351 SER A N 1
ATOM 2431 C CA . SER A 1 351 ? 39.208 0.526 -38.960 1.00 83.62 351 SER A CA 1
ATOM 2432 C C . SER A 1 351 ? 39.395 -0.122 -37.588 1.00 83.62 351 SER A C 1
ATOM 2434 O O . SER A 1 351 ? 39.072 0.493 -36.573 1.00 83.62 351 SER A O 1
ATOM 2436 N N . SER A 1 352 ? 39.914 -1.349 -37.565 1.00 93.88 352 SER A N 1
ATOM 2437 C CA . SER A 1 352 ? 40.143 -2.129 -36.358 1.00 93.88 352 SER A CA 1
ATOM 2438 C C . SER A 1 352 ? 41.620 -2.473 -36.204 1.00 93.88 352 SER A C 1
ATOM 2440 O O . SER A 1 352 ? 42.341 -2.629 -37.190 1.00 93.88 352 SER A O 1
ATOM 2442 N N . SER A 1 353 ? 42.073 -2.652 -34.967 1.00 94.12 353 SER A N 1
ATOM 2443 C CA . SER A 1 353 ? 43.408 -3.178 -34.678 1.00 94.12 353 SER A CA 1
ATOM 2444 C C . SER A 1 353 ? 43.357 -4.261 -33.607 1.00 94.12 353 SER A C 1
ATOM 2446 O O . SER A 1 353 ? 42.412 -4.343 -32.824 1.00 94.12 353 SER A O 1
ATOM 2448 N N . VAL A 1 354 ? 44.372 -5.125 -33.595 1.00 94.94 354 VAL A N 1
ATOM 2449 C CA . VAL A 1 354 ? 44.575 -6.145 -32.564 1.00 94.94 354 VAL A CA 1
ATOM 2450 C C . VAL A 1 354 ? 45.958 -5.976 -31.950 1.00 94.94 354 VAL A C 1
ATOM 2452 O O . VAL A 1 354 ? 46.945 -5.784 -32.657 1.00 94.94 354 VAL A O 1
ATOM 2455 N N . ASP A 1 355 ? 46.009 -6.040 -30.627 1.00 92.88 355 ASP A N 1
ATOM 2456 C CA . ASP A 1 355 ? 47.202 -5.981 -29.801 1.00 92.88 355 ASP A CA 1
ATOM 2457 C C . ASP A 1 355 ? 47.343 -7.298 -29.028 1.00 92.88 355 ASP A C 1
ATOM 2459 O O . ASP A 1 355 ? 46.478 -7.684 -28.236 1.00 92.88 355 ASP A O 1
ATOM 2463 N N . ILE A 1 356 ? 48.449 -7.989 -29.298 1.00 91.31 356 ILE A N 1
ATOM 2464 C CA . ILE A 1 356 ? 48.855 -9.248 -28.660 1.00 91.31 356 ILE A CA 1
ATOM 2465 C C . ILE A 1 356 ? 50.161 -9.091 -27.867 1.00 91.31 356 ILE A C 1
ATOM 2467 O O . ILE A 1 356 ? 50.721 -10.077 -27.393 1.00 91.31 356 ILE A O 1
ATOM 2471 N N . THR A 1 357 ? 50.682 -7.866 -27.731 1.00 87.50 357 THR A N 1
ATOM 2472 C CA . THR A 1 357 ? 51.979 -7.607 -27.079 1.00 87.50 357 THR A CA 1
ATOM 2473 C C . THR A 1 357 ? 51.953 -7.880 -25.574 1.00 87.50 357 THR A C 1
ATOM 2475 O O . THR A 1 357 ? 52.993 -8.163 -24.984 1.00 87.50 357 THR A O 1
ATOM 2478 N N . ALA A 1 358 ? 50.762 -7.865 -24.969 1.00 82.38 358 ALA A N 1
ATOM 2479 C CA . ALA A 1 358 ? 50.508 -8.184 -23.567 1.00 82.38 358 ALA A CA 1
ATOM 2480 C C . ALA A 1 358 ? 49.995 -9.625 -23.349 1.00 82.38 358 ALA A C 1
ATOM 2482 O O . ALA A 1 358 ? 49.261 -9.875 -22.385 1.00 82.38 358 ALA A O 1
ATOM 2483 N N . ALA A 1 359 ? 50.355 -10.569 -24.233 1.00 77.88 359 ALA A N 1
ATOM 2484 C CA . ALA A 1 359 ? 50.007 -11.983 -24.083 1.00 77.88 359 ALA A CA 1
ATOM 2485 C C . ALA A 1 359 ? 50.312 -12.477 -22.645 1.00 77.88 359 ALA A C 1
ATOM 2487 O O . ALA A 1 359 ? 51.376 -12.162 -22.106 1.00 77.88 359 ALA A O 1
ATOM 2488 N N . PRO A 1 360 ? 49.391 -13.214 -21.991 1.00 86.12 360 PRO A N 1
ATOM 2489 C CA . PRO A 1 360 ? 48.256 -13.939 -22.570 1.00 86.12 360 PRO A CA 1
ATOM 2490 C C . PRO A 1 360 ? 47.006 -13.092 -22.861 1.00 86.12 360 PRO A C 1
ATOM 2492 O O . PRO A 1 360 ? 46.047 -13.629 -23.405 1.00 86.12 360 PRO A O 1
ATOM 2495 N N . ASN A 1 361 ? 46.981 -11.795 -22.540 1.00 90.81 361 ASN A N 1
ATOM 2496 C CA . ASN A 1 361 ? 45.838 -10.940 -22.866 1.00 90.81 361 ASN A CA 1
ATOM 2497 C C . ASN A 1 361 ? 45.866 -10.524 -24.340 1.00 90.81 361 ASN A C 1
ATOM 2499 O O . ASN A 1 361 ? 46.886 -10.057 -24.849 1.00 90.81 361 ASN A O 1
ATOM 2503 N N . ILE A 1 362 ? 44.722 -10.653 -25.003 1.00 93.19 362 ILE A N 1
ATOM 2504 C CA . ILE A 1 362 ? 44.498 -10.224 -26.380 1.00 93.19 362 ILE A CA 1
ATOM 2505 C C . ILE A 1 362 ? 43.465 -9.109 -26.348 1.00 93.19 362 ILE A C 1
ATOM 2507 O O . ILE A 1 362 ? 42.393 -9.252 -25.759 1.00 93.19 362 ILE A O 1
ATOM 2511 N N . ARG A 1 363 ? 43.773 -7.991 -26.999 1.00 94.69 363 ARG A N 1
ATOM 2512 C CA . ARG A 1 363 ? 42.880 -6.836 -27.075 1.00 94.69 363 ARG A CA 1
ATOM 2513 C C . ARG A 1 363 ? 42.686 -6.429 -28.523 1.00 94.69 363 ARG A C 1
ATOM 2515 O O . ARG A 1 363 ? 43.637 -6.397 -29.286 1.00 94.69 363 ARG A O 1
ATOM 2522 N N . SER A 1 364 ? 41.471 -6.057 -28.899 1.00 95.62 364 SER A N 1
ATOM 2523 C CA . SER A 1 364 ? 41.195 -5.422 -30.189 1.00 95.62 364 SER A CA 1
ATOM 2524 C C . SER A 1 364 ? 40.322 -4.190 -30.035 1.00 95.62 364 SER A C 1
ATOM 2526 O O . SER A 1 364 ? 39.498 -4.129 -29.123 1.00 95.62 364 SER A O 1
ATOM 2528 N N . THR A 1 365 ? 40.517 -3.211 -30.912 1.00 95.69 365 THR A N 1
ATOM 2529 C CA . THR A 1 365 ? 39.703 -1.995 -31.022 1.00 95.69 365 THR A CA 1
ATOM 2530 C C . THR A 1 365 ? 39.012 -1.988 -32.383 1.00 95.69 365 THR A C 1
ATOM 2532 O O . THR A 1 365 ? 39.594 -2.452 -33.361 1.00 95.69 365 THR A O 1
ATOM 2535 N N . HIS A 1 366 ? 37.772 -1.495 -32.452 1.00 93.69 366 HIS A N 1
ATOM 2536 C CA . HIS A 1 366 ? 36.941 -1.551 -33.667 1.00 93.69 366 HIS A CA 1
ATOM 2537 C C . HIS A 1 366 ? 36.271 -0.224 -34.040 1.00 93.69 366 HIS A C 1
ATOM 2539 O O . HIS A 1 366 ? 35.467 -0.174 -34.968 1.00 93.69 366 HIS A O 1
ATOM 2545 N N . GLY A 1 367 ? 36.601 0.865 -33.341 1.00 89.12 367 GLY A N 1
ATOM 2546 C CA . GLY A 1 367 ? 36.015 2.178 -33.602 1.00 89.12 367 GLY A CA 1
ATOM 2547 C C . GLY A 1 367 ? 34.510 2.183 -33.336 1.00 89.12 367 GLY A C 1
ATOM 2548 O O . GLY A 1 367 ? 34.081 1.803 -32.249 1.00 89.12 367 GLY A O 1
ATOM 2549 N N . THR A 1 368 ? 33.720 2.633 -34.315 1.00 89.44 368 THR A N 1
ATOM 2550 C CA . THR A 1 368 ? 32.257 2.723 -34.195 1.00 89.44 368 THR A CA 1
ATOM 2551 C C . THR A 1 368 ? 31.555 1.586 -34.933 1.00 89.44 368 THR A C 1
ATOM 2553 O O . THR A 1 368 ? 31.736 1.427 -36.140 1.00 89.44 368 THR A O 1
ATOM 2556 N N . LEU A 1 369 ? 30.697 0.842 -34.235 1.00 89.44 369 LEU A N 1
ATOM 2557 C CA . LEU A 1 369 ? 29.761 -0.109 -34.826 1.00 89.44 369 LEU A CA 1
ATOM 2558 C C . LEU A 1 369 ? 28.411 0.563 -35.066 1.00 89.44 369 LEU A C 1
ATOM 2560 O O . LEU A 1 369 ? 27.689 0.845 -34.118 1.00 89.44 369 LEU A O 1
ATOM 2564 N N . ALA A 1 370 ? 28.044 0.785 -36.328 1.00 87.94 370 ALA A N 1
ATOM 2565 C CA . ALA A 1 370 ? 26.692 1.213 -36.701 1.00 87.94 370 ALA A CA 1
ATOM 2566 C C . ALA A 1 370 ? 25.623 0.180 -36.263 1.00 87.94 370 ALA A C 1
ATOM 2568 O O . ALA A 1 370 ? 25.985 -0.962 -35.973 1.00 87.94 370 ALA A O 1
ATOM 2569 N N . PRO A 1 371 ? 24.326 0.533 -36.241 1.00 82.38 371 PRO A N 1
ATOM 2570 C CA . PRO A 1 371 ? 23.236 -0.415 -35.982 1.00 82.38 371 PRO A CA 1
ATOM 2571 C C . PRO A 1 371 ? 23.296 -1.626 -36.919 1.00 82.38 371 PRO A C 1
ATOM 2573 O O . PRO A 1 371 ? 23.489 -1.470 -38.127 1.00 82.38 371 PRO A O 1
ATOM 2576 N N . GLY A 1 372 ? 23.192 -2.840 -36.372 1.00 83.56 372 GLY A N 1
ATOM 2577 C CA . GLY A 1 372 ? 23.393 -4.093 -37.115 1.00 83.56 372 GLY A CA 1
ATOM 2578 C C . GLY A 1 372 ? 24.841 -4.347 -37.565 1.00 83.56 372 GLY A C 1
ATOM 2579 O O . GLY A 1 372 ? 25.125 -5.359 -38.208 1.00 83.56 372 GLY A O 1
ATOM 2580 N N . GLY A 1 373 ? 25.764 -3.439 -37.245 1.00 90.38 373 GLY A N 1
ATOM 2581 C CA . GLY A 1 373 ? 27.185 -3.551 -37.530 1.00 90.38 373 GLY A CA 1
ATOM 2582 C C . GLY A 1 373 ? 27.841 -4.647 -36.700 1.00 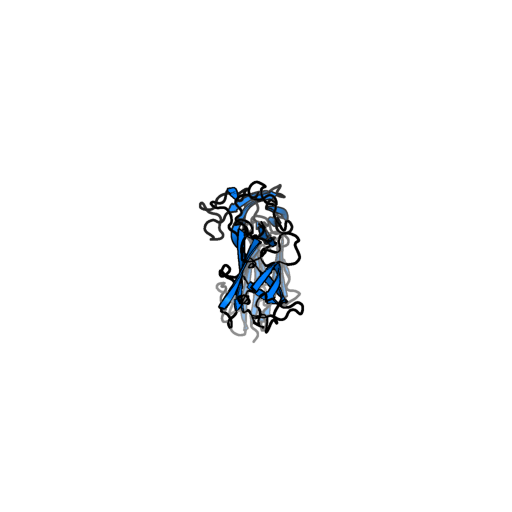90.38 373 GLY A C 1
ATOM 2583 O O . GLY A 1 373 ? 27.464 -4.910 -35.556 1.00 90.38 373 GLY A O 1
ATOM 2584 N N . VAL A 1 374 ? 28.854 -5.280 -37.288 1.00 93.00 374 VAL A N 1
ATOM 2585 C CA . VAL A 1 374 ? 29.554 -6.415 -36.690 1.00 93.00 374 VAL A CA 1
ATOM 2586 C C . VAL A 1 374 ? 31.057 -6.174 -36.715 1.00 93.00 374 VAL A C 1
ATOM 2588 O O . VAL A 1 374 ? 31.614 -5.796 -37.746 1.00 93.00 374 VAL A O 1
ATOM 2591 N N . ALA A 1 375 ? 31.709 -6.458 -35.591 1.00 96.19 375 ALA A N 1
ATOM 2592 C CA . ALA A 1 375 ? 33.154 -6.565 -35.475 1.00 96.19 375 ALA A CA 1
ATOM 2593 C C . ALA A 1 375 ? 33.554 -7.986 -35.075 1.00 96.19 375 ALA A C 1
ATOM 2595 O O . ALA A 1 375 ? 32.872 -8.635 -34.280 1.00 96.19 375 ALA A O 1
ATOM 2596 N N . THR A 1 376 ? 34.684 -8.472 -35.586 1.00 96.88 376 THR A N 1
ATOM 2597 C CA . THR A 1 376 ? 35.221 -9.779 -35.185 1.00 96.88 376 THR A CA 1
ATOM 2598 C C . THR A 1 376 ? 36.661 -9.680 -34.724 1.00 96.88 376 THR A C 1
ATOM 2600 O O . THR A 1 376 ? 37.450 -9.010 -35.380 1.00 96.88 376 THR A O 1
ATOM 2603 N N . LEU A 1 377 ? 37.011 -10.411 -33.668 1.00 97.19 377 LEU A N 1
ATOM 2604 C CA . LEU A 1 377 ? 38.381 -10.745 -33.281 1.00 97.19 377 LEU A CA 1
ATOM 2605 C C . LEU A 1 377 ? 38.587 -12.247 -33.472 1.00 97.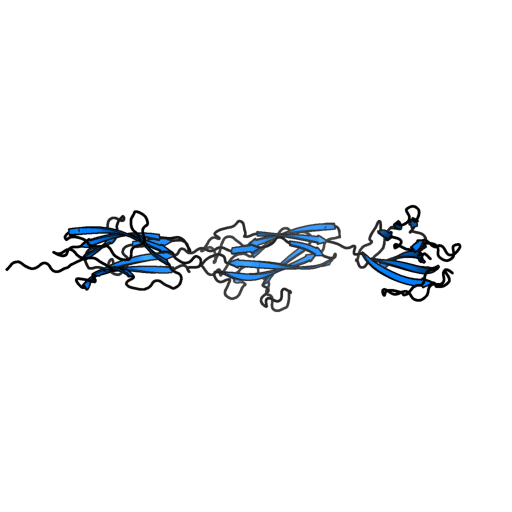19 377 LEU A C 1
ATOM 2607 O O . LEU A 1 377 ? 37.811 -13.050 -32.956 1.00 97.19 377 LEU A O 1
ATOM 2611 N N . GLU A 1 378 ? 39.650 -12.630 -34.166 1.00 96.94 378 GLU A N 1
ATOM 2612 C CA . GLU A 1 378 ? 40.086 -14.013 -34.272 1.00 96.94 378 GLU A CA 1
ATOM 2613 C C . GLU A 1 378 ? 41.540 -14.180 -33.848 1.00 96.94 378 GLU A C 1
ATOM 2615 O O . GLU A 1 378 ? 42.385 -13.349 -34.172 1.00 96.94 378 GLU A O 1
ATOM 2620 N N . PHE A 1 379 ? 41.852 -15.282 -33.174 1.00 96.56 379 PHE A N 1
ATOM 2621 C CA . PHE A 1 379 ? 43.220 -15.645 -32.807 1.00 96.56 379 PHE A CA 1
ATOM 2622 C C . PHE A 1 379 ? 43.354 -17.161 -32.663 1.00 96.56 379 PHE A C 1
ATOM 2624 O O . PHE A 1 379 ? 42.369 -17.857 -32.406 1.00 96.56 379 PHE A O 1
ATOM 2631 N N . THR A 1 380 ? 44.567 -17.675 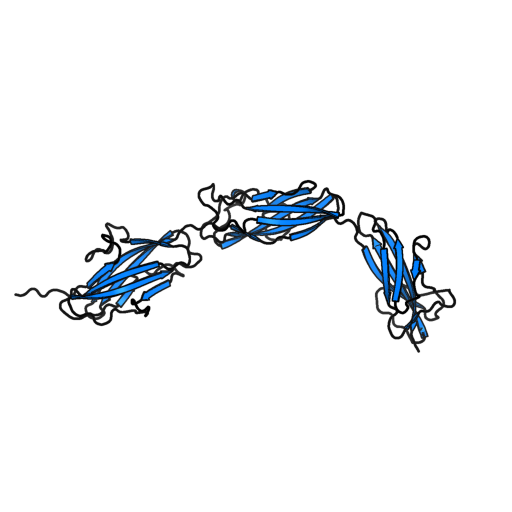-32.857 1.00 96.69 380 THR A N 1
ATOM 2632 C CA . THR A 1 380 ? 44.862 -19.111 -32.771 1.00 96.69 380 THR A CA 1
ATOM 2633 C C . THR A 1 380 ? 45.725 -19.397 -31.560 1.00 96.69 380 THR A C 1
ATOM 2635 O O . THR A 1 380 ? 46.646 -18.640 -31.259 1.00 96.69 380 THR A O 1
ATOM 2638 N N . VAL A 1 381 ? 45.458 -20.514 -30.899 1.00 96.12 381 VAL A N 1
ATOM 2639 C CA . VAL A 1 381 ? 46.324 -21.059 -29.855 1.00 96.12 381 VAL A CA 1
ATOM 2640 C C . VAL A 1 381 ? 46.723 -22.485 -30.215 1.00 96.12 381 VAL A C 1
ATOM 2642 O O . VAL A 1 381 ? 45.923 -23.205 -30.812 1.00 96.12 381 VAL A O 1
ATOM 2645 N N . ARG A 1 382 ? 47.937 -22.898 -29.859 1.00 96.00 382 ARG A N 1
ATOM 2646 C CA . ARG A 1 382 ? 48.424 -24.278 -29.937 1.00 96.00 382 ARG A CA 1
ATOM 2647 C C . ARG A 1 382 ? 48.378 -24.893 -28.544 1.00 96.00 382 ARG A C 1
ATOM 2649 O O . ARG A 1 382 ? 48.792 -24.242 -27.591 1.00 96.00 382 ARG A O 1
ATOM 2656 N N . VAL A 1 383 ? 47.855 -26.109 -28.427 1.00 95.31 383 VAL A N 1
ATOM 2657 C CA . VAL A 1 383 ? 47.831 -26.855 -27.161 1.00 95.31 383 VAL A CA 1
ATOM 2658 C C . VAL A 1 383 ? 49.246 -27.317 -26.835 1.00 95.31 383 VAL A C 1
ATOM 2660 O O . VAL A 1 383 ? 49.918 -27.873 -27.707 1.00 95.31 383 VAL A O 1
ATOM 2663 N N . ASP A 1 384 ? 49.685 -27.063 -25.604 1.00 92.12 384 ASP A N 1
ATOM 2664 C CA . ASP A 1 384 ? 51.006 -27.468 -25.124 1.00 92.12 384 ASP A CA 1
ATOM 2665 C C . ASP A 1 384 ? 51.156 -29.002 -25.161 1.00 92.12 384 ASP A C 1
ATOM 2667 O O . ASP A 1 384 ? 50.160 -29.731 -25.109 1.00 92.12 384 ASP A O 1
ATOM 2671 N N . ASP A 1 385 ? 52.398 -29.474 -25.299 1.00 76.81 385 ASP A N 1
ATOM 2672 C CA . ASP A 1 385 ? 52.736 -30.904 -25.405 1.00 76.81 385 ASP A CA 1
ATOM 2673 C C . ASP A 1 385 ? 52.596 -31.673 -24.076 1.00 76.81 385 ASP A C 1
ATOM 2675 O O . ASP A 1 385 ? 52.943 -31.111 -23.006 1.00 76.81 385 ASP A O 1
#

Foldseek 3Di:
DDDQDAKAKDKFWPDDPPLGDDGQDQDDVPHASAEAEDAAFGKDKTKMKMATQHQAKFKKFKDFPDDWPPPKDKFKAAPVRDTDGMQPIDGHGGMGIIIIMIHHHNLHAFDKTKGKIKIATPVRRYIHIHIYIYGHDWAWAKFKDDAAEEEDAAQGKDKDKIKIWTQTNAFFQKKFKDKDFDDQKDKFKWWPPVPPSDDDPVIDTDGILNVPVRGGGHGDMTMMIIMMGHNDDAQDKTKMKIFIGQQTPPNPHGHPDRPRRIYIYIYGHHFWDKDKDKWKFWAQVLQLDTDDTDPDDDDHDAFTKMKMKIKIWGQGQAKDFFDKDKDFDDPQKAWGCNVVSFAKDKPVRVQKDWDCVPPRMIMMTRGIAGNRRMMMIMTMIGGHD

Mean predicted aligned error: 11.54 Å

Solvent-accessible surface area (backbone atoms only — not comparable to full-atom values): 20385 Å² total; per-residue (Å²): 132,84,80,79,71,61,76,41,51,38,50,24,46,50,98,46,91,94,38,28,58,66,69,94,45,35,42,55,93,82,38,55,46,46,75,45,78,33,52,48,47,41,72,44,74,48,43,31,40,40,34,29,66,12,83,54,66,45,42,34,38,57,50,59,73,54,84,68,64,90,73,50,46,78,46,40,22,38,97,88,64,51,78,51,58,51,73,51,83,32,48,49,78,34,70,48,69,38,34,41,37,39,26,46,31,69,72,38,55,54,42,77,45,75,45,32,42,26,38,36,20,88,83,80,68,44,53,36,43,35,28,27,29,39,33,33,45,79,41,41,26,53,38,40,55,74,64,44,78,51,74,33,44,61,69,31,67,47,77,46,80,34,45,39,35,26,77,18,33,42,68,41,48,24,29,42,42,47,76,44,64,60,81,64,41,50,74,50,41,25,36,43,71,84,70,80,88,64,97,53,96,78,36,49,77,45,53,29,37,56,70,38,87,87,31,46,46,48,69,39,73,49,42,34,32,42,38,34,43,33,65,48,55,63,80,42,68,45,49,32,38,39,37,52,43,54,49,20,54,87,61,78,40,54,43,73,53,71,82,37,21,48,38,46,37,35,45,32,25,47,30,66,40,76,51,78,45,69,31,35,16,54,13,76,79,46,63,49,68,51,56,74,73,36,76,65,89,77,92,80,57,65,66,20,22,41,37,39,38,36,37,41,32,23,78,21,82,38,65,36,66,76,39,69,55,75,52,68,62,55,87,72,42,44,85,41,31,44,96,64,55,25,44,68,47,48,39,55,63,92,63,30,50,75,48,59,89,62,62,56,40,35,40,32,42,46,40,64,33,42,50,74,25,66,38,36,46,33,41,28,31,28,30,49,122

pLDDT: mean 92.96, std 7.41, range [39.38, 98.62]

Secondary structure (DSSP, 8-state):
----PPP-EEEEE-SSTT-S--TT--SBTTB-S-EEEE-TT--EEEEEEEEE-SSS-B--EEEESSPPPTT-EEEEE-TT--B-SB---B-TT-EEEEEEEEE--TT--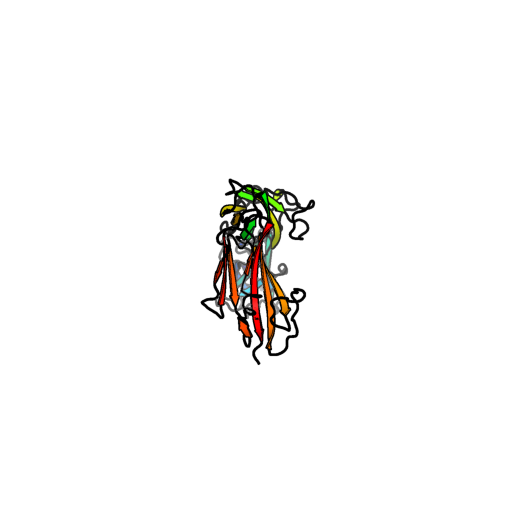SEEEEEEEEEE-TTT--EEEEEEEEEEPP-B-EEEE--EEEEE-TT-EEEEEEEEEE-SSS-B---BEEEE--SSEEEEEEE-SSSSSS--TT--B-SBGGGSTT-B-TT-EEEEEEEEEE-S-TT-EEEEEEEE-SEEGGGTEEBS-TTSSEEEEEEEE----EEEEEEEEEETT-SS-----BSSPPP--TT-EEEEEEEEEE-SSSPBPS-EEEEEPPTTEEEE-GGGTT--EEESTTT-EEE-TTTTEEEEE---B-TT-EEEEEEEEEEP-

Nearest PDB structures (foldseek):
  8dfm-assembly1_B  TM=2.790E-01  e=3.463E-06  Homo sapiens
  8dfp-assembly1_A  TM=2.837E-01  e=9.166E-06  Homo sapiens
  8dfq-assembly1_A  TM=2.778E-01  e=7.468E-06  Homo sapiens
  2ec8-assembly1_A  TM=2.639E-01  e=5.218E-06  Homo sapiens
  8dfp-assembly1_B  TM=2.778E-01  e=1.453E-05  Homo sapiens